Protein AF-M8C3H7-F1 (afdb_monomer)

Secondary structure (DSSP, 8-state):
-EEEEEE-S-S-SHHHHHHHHHHHHHH--SEEEEES--S-HHHHHHHHHHTT--EEEEEE-TTT--EEEEEE-TT-EEEEEEE-SSEEEEEEE-TTS-EEEEEEEE--SSHHHHHHHHHHHHHHHHTSPTT--EEEEEE-S--SSGGGEESSSPPPHHHHHHHHHHHHHTT-EE---EE-S--EE-S--STTT--EE--EEEEE-HHHHHHSTT-EEEE----SSSBPPEEEES-----------------TTGGGSTTHHHHHHHHHHHHHHSSS--HHHHHHHHHHHHGGGS-SPPEEEEEEEEE-TTS-HHHHHHHHHHHTT-S-HHHHHHHHHHHHHTT-GGGTTGGGT--SHHHHHHTS--SPEEEEEE-SSEEEEEEE---SGGGHHHHHHHHTT-SEEEEEEE-STTHHHHHHSTT-HHHHHHHHHHHTT--EEEEEEE-GGGSSSTT-HHHHHHHHHHHHHHHHHHT--GGGS-EEE--TTT-TTSSSPPTT-TT--S--HHHHHHTPPPP---TTSPPBEEEEEEEEETTTEEEEEEE--BS-B-TT-EEEEETTTEEEEEEEEEETTEEES-B-TT-EEEEEETT--GGG--TT-EEEETTSS----EEEEEEEEEE-S-SS-EETT---EEEETTEEEEEEEEEEEEEE-TTT--EEEES-SEE-TT-EEEEEEEESS------TTT-GGGSEEEEEETTEEEEEEEEEEEEEPP-TT--B-HHHHTT-

Organism: Aegilops tauschii (NCBI:txid37682)

Mean predicted aligned error: 18.19 Å

Nearest PDB structures (foldseek):
  8g5z-assembly1_EF  TM=9.529E-01  e=5.197E-73  Homo sapiens
  2b7c-assembly1_A  TM=8.129E-01  e=4.488E-62  Saccharomyces cerevisiae
  5lzx-assembly1_jj  TM=9.557E-01  e=3.970E-48  Homo sapiens
  6ra9-assembly1_A  TM=5.396E-01  e=1.328E-63  Oryctolagus cuniculus
  4c0s-assembly1_A  TM=5.373E-01  e=4.373E-63  Oryctolagus cuniculus

Radius of gyration: 32.18 Å; Cα contacts (8 Å, |Δi|>4): 1637; chains: 1; bounding box: 68×94×81 Å

Structure (mmCIF, N/CA/C/O backbone):
data_AF-M8C3H7-F1
#
_entry.id   AF-M8C3H7-F1
#
loop_
_atom_site.group_PDB
_atom_site.id
_atom_site.type_symbol
_atom_site.label_atom_id
_atom_site.label_alt_id
_atom_site.label_comp_id
_atom_site.label_asym_id
_atom_site.label_entity_id
_atom_site.label_seq_id
_atom_site.pdbx_PDB_ins_code
_atom_site.Cartn_x
_atom_site.Cartn_y
_atom_site.Cartn_z
_atom_site.occupancy
_atom_site.B_iso_or_equiv
_atom_site.auth_seq_id
_atom_site.auth_comp_id
_atom_site.auth_asym_id
_atom_site.auth_atom_id
_atom_site.pdbx_PDB_model_num
ATOM 1 N N . MET A 1 1 ? -30.212 25.234 -9.605 1.00 86.06 1 MET A N 1
ATOM 2 C CA . MET A 1 1 ? -29.545 26.503 -9.943 1.00 86.06 1 MET A CA 1
ATOM 3 C C . MET A 1 1 ? -28.205 26.212 -10.609 1.00 86.06 1 MET A C 1
ATOM 5 O O . MET A 1 1 ? -27.510 25.303 -10.160 1.00 86.06 1 MET A O 1
ATOM 9 N N . LYS A 1 2 ? -27.845 26.959 -11.656 1.00 91.81 2 LYS A N 1
ATOM 10 C CA . LYS A 1 2 ? -26.543 26.932 -12.332 1.00 91.81 2 LYS A CA 1
ATOM 11 C C . LYS A 1 2 ? -25.841 28.285 -12.235 1.00 91.81 2 LYS A C 1
ATOM 13 O O . LYS A 1 2 ? -26.418 29.312 -12.597 1.00 91.81 2 LYS A O 1
ATOM 18 N N . ILE A 1 3 ? -24.589 28.269 -11.794 1.00 95.56 3 ILE A N 1
ATOM 19 C CA . ILE A 1 3 ? -23.735 29.450 -11.650 1.00 95.56 3 ILE A CA 1
ATOM 20 C C . ILE A 1 3 ? -22.527 29.265 -12.557 1.00 95.56 3 ILE A C 1
ATOM 22 O O . ILE A 1 3 ? -21.865 28.237 -12.487 1.00 95.56 3 ILE A O 1
ATOM 26 N N . ILE A 1 4 ? -22.228 30.241 -13.404 1.00 95.88 4 ILE A N 1
ATOM 27 C CA . ILE A 1 4 ? -21.106 30.157 -14.342 1.00 95.88 4 ILE A CA 1
ATOM 28 C C . ILE A 1 4 ? -20.125 31.286 -14.069 1.00 95.88 4 ILE A C 1
ATOM 30 O O . ILE A 1 4 ? -20.542 32.429 -13.913 1.00 95.88 4 ILE A O 1
ATOM 34 N N . SER A 1 5 ? -18.831 30.979 -14.072 1.00 96.38 5 SER A N 1
ATOM 35 C CA . SER A 1 5 ? -17.755 31.964 -14.153 1.00 96.38 5 SER A CA 1
ATOM 36 C C . SER A 1 5 ? -16.957 31.760 -15.430 1.00 96.38 5 SER A C 1
ATOM 38 O O . SER A 1 5 ? -16.568 30.635 -15.741 1.00 96.38 5 SER A O 1
ATOM 40 N N . TRP A 1 6 ? -16.682 32.834 -16.169 1.00 95.38 6 TRP A N 1
ATOM 41 C CA . TRP A 1 6 ? -15.852 32.746 -17.365 1.00 95.38 6 TRP A CA 1
ATOM 42 C C . TRP A 1 6 ? -15.007 34.000 -17.595 1.00 95.38 6 TRP A C 1
ATOM 44 O O . TRP A 1 6 ? -15.534 35.105 -17.761 1.00 95.38 6 TRP A O 1
ATOM 54 N N . ASN A 1 7 ? -13.686 33.828 -17.677 1.00 93.50 7 ASN A N 1
ATOM 55 C CA . ASN A 1 7 ? -12.806 34.845 -18.241 1.00 93.50 7 ASN A CA 1
ATOM 56 C C . ASN A 1 7 ? -12.919 34.820 -19.771 1.00 93.50 7 ASN A C 1
ATOM 58 O O . ASN A 1 7 ? -12.460 33.903 -20.449 1.00 93.50 7 ASN A O 1
ATOM 62 N N . CYS A 1 8 ? -13.578 35.833 -20.327 1.00 89.50 8 CYS A N 1
ATOM 63 C CA . CYS A 1 8 ? -13.955 35.859 -21.739 1.00 89.50 8 CYS A CA 1
ATOM 64 C C . CYS A 1 8 ? -12.919 36.528 -22.657 1.00 89.50 8 CYS A C 1
ATOM 66 O O . CYS A 1 8 ? -13.161 36.607 -23.862 1.00 89.50 8 CYS A O 1
ATOM 68 N N . ARG A 1 9 ? -11.797 37.034 -22.113 1.00 87.06 9 ARG A N 1
ATOM 69 C CA . ARG A 1 9 ? -10.745 37.758 -22.861 1.00 87.06 9 ARG A CA 1
ATOM 70 C C . ARG A 1 9 ? -11.245 38.897 -23.761 1.00 87.06 9 ARG A C 1
ATOM 72 O O . ARG A 1 9 ? -10.614 39.262 -24.753 1.00 87.06 9 ARG A O 1
ATOM 79 N N . GLY A 1 10 ? -12.335 39.541 -23.367 1.00 85.81 10 GLY A N 1
ATOM 80 C CA . GLY A 1 10 ? -12.919 40.679 -24.063 1.00 85.81 10 GLY A CA 1
ATOM 81 C C . GLY A 1 10 ? -14.037 40.288 -25.021 1.00 85.81 10 GLY A C 1
ATOM 82 O O . GLY A 1 10 ? -13.878 39.473 -25.920 1.00 85.81 10 GLY A O 1
ATOM 83 N N . LEU A 1 11 ? -15.170 40.975 -24.895 1.00 84.56 11 LEU A N 1
ATOM 84 C CA . LEU A 1 11 ? -16.374 40.761 -25.708 1.00 84.56 11 LEU A CA 1
ATOM 85 C C . LEU A 1 11 ? -16.496 41.765 -26.865 1.00 84.56 11 LEU A C 1
ATOM 87 O O . LEU A 1 11 ? -17.586 42.039 -27.362 1.00 84.56 11 LEU A O 1
ATOM 91 N N . GLY A 1 12 ? -15.376 42.354 -27.287 1.00 78.94 12 GLY A N 1
ATOM 92 C CA . GLY A 1 12 ? -15.343 43.364 -28.348 1.00 78.94 12 GLY A CA 1
ATOM 93 C C . GLY A 1 12 ? -15.450 42.804 -29.769 1.00 78.94 12 GLY A C 1
ATOM 94 O O . GLY A 1 12 ? -15.630 43.583 -30.701 1.00 78.94 12 GLY A O 1
ATOM 95 N N . ASN A 1 13 ? -15.336 41.484 -29.947 1.00 82.44 13 ASN A N 1
ATOM 96 C CA . ASN A 1 13 ? -15.306 40.831 -31.255 1.00 82.44 13 ASN A CA 1
ATOM 97 C C . ASN A 1 13 ? -16.468 39.828 -31.437 1.00 82.44 13 ASN A C 1
ATOM 99 O O . ASN A 1 13 ? -17.017 39.290 -30.475 1.00 82.44 13 ASN A O 1
ATOM 103 N N . GLY A 1 14 ? -16.852 39.582 -32.695 1.00 84.25 14 GLY A N 1
ATOM 104 C CA . GLY A 1 14 ? -17.971 38.696 -33.044 1.00 84.25 14 GLY A CA 1
ATOM 105 C C . GLY A 1 14 ? -17.830 37.244 -32.548 1.00 84.25 14 GLY A C 1
ATOM 106 O O . GLY A 1 14 ? -18.805 36.709 -32.019 1.00 84.25 14 GLY A O 1
ATOM 107 N N . PRO A 1 15 ? -16.661 36.587 -32.681 1.00 86.94 15 PRO A N 1
ATOM 108 C CA . PRO A 1 15 ? -16.438 35.234 -32.158 1.00 86.94 15 PRO A CA 1
ATOM 109 C C . PRO A 1 15 ? -16.627 35.085 -30.639 1.00 86.94 15 PRO A C 1
ATOM 111 O O . PRO A 1 15 ? -17.274 34.129 -30.201 1.00 86.94 15 PRO A O 1
ATOM 114 N N . ALA A 1 16 ? -16.118 36.031 -29.844 1.00 85.62 16 ALA A N 1
ATOM 115 C CA . ALA A 1 16 ? -16.278 36.053 -28.391 1.00 85.62 16 ALA A CA 1
ATOM 116 C C . ALA A 1 16 ? -17.756 36.182 -28.006 1.00 85.62 16 ALA A C 1
ATOM 118 O O . ALA A 1 16 ? -18.258 35.426 -27.175 1.00 85.62 16 ALA A O 1
ATOM 119 N N . VAL A 1 17 ? -18.479 37.083 -28.681 1.00 88.12 17 VAL A N 1
ATOM 120 C CA . VAL A 1 17 ? -19.922 37.266 -28.485 1.00 88.12 17 VAL A CA 1
ATOM 121 C C . VAL A 1 17 ? -20.703 36.004 -28.853 1.00 88.12 17 VAL A C 1
ATOM 123 O O . VAL A 1 17 ? -21.552 35.576 -28.078 1.00 88.12 17 VAL A O 1
ATOM 126 N N . ARG A 1 18 ? -20.410 35.366 -29.994 1.00 87.69 18 ARG A N 1
ATOM 127 C CA . ARG A 1 18 ? -21.065 34.102 -30.379 1.00 87.69 18 ARG A CA 1
ATOM 128 C C . ARG A 1 18 ? -20.828 33.004 -29.347 1.00 87.69 18 ARG A C 1
ATOM 130 O O . ARG A 1 18 ? -21.781 32.336 -28.967 1.00 87.69 18 ARG A O 1
ATOM 137 N N . SER A 1 19 ? -19.595 32.881 -28.856 1.00 89.44 19 SER A N 1
ATOM 138 C CA . SER A 1 19 ? -19.237 31.907 -27.819 1.00 89.44 19 SER A CA 1
ATOM 139 C C . SER A 1 19 ? -19.998 32.149 -26.515 1.00 89.44 19 SER A C 1
ATOM 141 O O . SER A 1 19 ? -20.454 31.197 -25.890 1.00 89.44 19 SER A O 1
ATOM 143 N N . LEU A 1 20 ? -20.166 33.416 -26.120 1.00 90.06 20 LEU A N 1
ATOM 144 C CA . LEU A 1 20 ? -20.941 33.796 -24.940 1.00 90.06 20 LEU A CA 1
ATOM 145 C C . LEU A 1 20 ? -22.429 33.458 -25.102 1.00 90.06 20 LEU A C 1
ATOM 147 O O . LEU A 1 20 ? -23.038 32.899 -24.194 1.00 90.06 20 LEU A O 1
ATOM 151 N N . LEU A 1 21 ? -23.018 33.788 -26.253 1.00 89.75 21 LEU A N 1
ATOM 152 C CA . LEU A 1 21 ? -24.426 33.496 -26.533 1.00 89.75 21 LEU A CA 1
ATOM 153 C C . LEU A 1 21 ? -24.685 31.990 -26.622 1.00 89.75 21 LEU A C 1
ATOM 155 O O . LEU A 1 21 ? -25.712 31.518 -26.145 1.00 89.75 21 LEU A O 1
ATOM 159 N N . GLU A 1 22 ? -23.760 31.230 -27.201 1.00 87.88 22 GLU A N 1
ATOM 160 C CA . GLU A 1 22 ? -23.826 29.772 -27.225 1.00 87.88 22 GLU A CA 1
ATOM 161 C C . GLU A 1 22 ? -23.707 29.183 -25.817 1.00 87.88 22 GLU A C 1
ATOM 163 O O . GLU A 1 22 ? -24.521 28.340 -25.455 1.00 87.88 22 GLU A O 1
ATOM 168 N N . LEU A 1 23 ? -22.775 29.673 -24.991 1.00 87.94 23 LEU A N 1
ATOM 169 C CA . LEU A 1 23 ? -22.668 29.275 -23.584 1.00 87.94 23 LEU A CA 1
ATOM 170 C C . LEU A 1 23 ? -23.980 29.539 -22.833 1.00 87.94 23 LEU A C 1
ATOM 172 O O . LEU A 1 23 ? -24.473 28.657 -22.138 1.00 87.94 23 LEU A O 1
ATOM 176 N N . GLY A 1 24 ? -24.579 30.718 -23.020 1.00 86.31 24 GLY A N 1
ATOM 177 C CA . GLY A 1 24 ? -25.874 31.055 -22.429 1.00 86.31 24 GLY A CA 1
ATOM 178 C C . GLY A 1 24 ? -27.012 30.144 -22.897 1.00 86.31 24 GLY A C 1
ATOM 179 O O . GLY A 1 24 ? -27.863 29.778 -22.094 1.00 86.31 24 GLY A O 1
ATOM 180 N N . ARG A 1 25 ? -27.014 29.731 -24.171 1.00 86.12 25 ARG A N 1
ATOM 181 C CA . ARG A 1 25 ? -28.028 28.822 -24.736 1.00 86.12 25 ARG A CA 1
ATOM 182 C C . ARG A 1 25 ? -27.863 27.375 -24.282 1.00 86.12 25 ARG A C 1
ATOM 184 O O . ARG A 1 25 ? -28.864 26.717 -24.029 1.00 86.12 25 ARG A O 1
ATOM 191 N N . VAL A 1 26 ? -26.627 26.879 -24.226 1.00 84.94 26 VAL A N 1
ATOM 192 C CA . VAL A 1 26 ? -26.322 25.487 -23.863 1.00 84.94 26 VAL A CA 1
ATOM 193 C C . VAL A 1 26 ? -26.478 25.288 -22.364 1.00 84.94 26 VAL A C 1
ATOM 195 O O . VAL A 1 26 ? -27.153 24.357 -21.928 1.00 84.94 26 VAL A O 1
ATOM 198 N N . GLU A 1 27 ? -25.878 26.172 -21.568 1.00 86.00 27 GLU A N 1
ATOM 199 C CA . GLU A 1 27 ? -25.872 25.986 -20.124 1.00 86.00 27 GLU A CA 1
ATOM 200 C C . GLU A 1 27 ? -27.096 26.562 -19.434 1.00 86.00 27 GLU A C 1
ATOM 202 O O . GLU A 1 27 ? -27.484 26.019 -18.404 1.00 86.00 27 GLU A O 1
ATOM 207 N N . VAL A 1 28 ? -27.733 27.593 -19.995 1.00 88.81 28 VAL A N 1
ATOM 208 C CA . VAL A 1 28 ? -28.895 28.271 -19.398 1.00 88.81 28 VAL A CA 1
ATOM 209 C C . VAL A 1 28 ? -28.602 28.681 -17.940 1.00 88.81 28 VAL A C 1
ATOM 211 O O . VAL A 1 28 ? -29.191 28.131 -17.006 1.00 88.81 28 VAL A O 1
ATOM 214 N N . PRO A 1 29 ? -27.629 29.588 -17.708 1.00 91.62 29 PRO A N 1
ATOM 215 C CA . PRO A 1 29 ? -27.233 29.978 -16.357 1.00 91.62 29 PRO A CA 1
ATOM 216 C C . PRO A 1 29 ? -28.355 30.704 -15.612 1.00 91.62 29 PRO A C 1
ATOM 218 O O . PRO A 1 29 ? -29.057 31.531 -16.187 1.00 91.62 29 PRO A O 1
ATOM 221 N N . ASP A 1 30 ? -28.455 30.475 -14.302 1.00 92.50 30 ASP A N 1
ATOM 222 C CA . ASP A 1 30 ? -29.246 31.331 -13.411 1.00 92.50 30 ASP A CA 1
ATOM 223 C C . ASP A 1 30 ? -28.423 32.547 -12.955 1.00 92.50 30 ASP A C 1
ATOM 225 O O . ASP A 1 30 ? -28.972 33.636 -12.767 1.00 92.50 30 ASP A O 1
ATOM 229 N N . VAL A 1 31 ? -27.105 32.362 -12.803 1.00 95.00 31 VAL A N 1
ATOM 230 C CA . VAL A 1 31 ? -26.125 33.403 -12.472 1.00 95.00 31 VAL A CA 1
ATOM 231 C C . VAL A 1 31 ? -24.892 33.249 -13.364 1.00 95.00 31 VAL A C 1
ATOM 233 O O . VAL A 1 31 ? -24.376 32.147 -13.536 1.00 95.00 31 VAL A O 1
ATOM 236 N N . LEU A 1 32 ? -24.404 34.352 -13.928 1.00 96.06 32 LEU A N 1
ATOM 237 C CA . LEU A 1 32 ? -23.246 34.381 -14.821 1.00 96.06 32 LEU A CA 1
ATOM 238 C C . LEU A 1 32 ? -22.286 35.502 -14.416 1.00 96.06 32 LEU A C 1
ATOM 240 O O . LEU A 1 32 ? -22.626 36.680 -14.504 1.00 96.06 32 LEU A O 1
ATOM 244 N N . PHE A 1 33 ? -21.075 35.131 -14.023 1.00 96.56 33 PHE A N 1
ATOM 245 C CA . PHE A 1 33 ? -19.967 36.024 -13.726 1.00 96.56 33 PHE A CA 1
ATOM 246 C C . PHE A 1 33 ? -18.961 36.027 -14.884 1.00 96.56 33 PHE A C 1
ATOM 248 O O . PHE A 1 33 ? -18.504 34.977 -15.333 1.00 96.56 33 PHE A O 1
ATOM 255 N N . LEU A 1 34 ? -18.623 37.211 -15.390 1.00 94.56 34 LEU A N 1
ATOM 256 C CA . LEU A 1 34 ? -17.697 37.401 -16.503 1.00 94.56 34 LEU A CA 1
ATOM 257 C C . LEU A 1 34 ? -16.500 38.246 -16.078 1.00 94.56 34 LEU A C 1
ATOM 259 O O . LEU A 1 34 ? -16.674 39.347 -15.551 1.00 94.56 34 LEU A O 1
ATOM 263 N N . CYS A 1 35 ? -15.302 37.766 -16.409 1.00 92.25 35 CYS A N 1
ATOM 264 C CA . CYS A 1 35 ? -14.037 38.478 -16.226 1.00 92.25 35 CYS A CA 1
ATOM 265 C C . CYS A 1 35 ? -13.486 38.985 -17.567 1.00 92.25 35 CYS A C 1
ATOM 267 O O . CYS A 1 35 ? -13.781 38.429 -18.626 1.00 92.25 35 CYS A O 1
ATOM 269 N N . GLU A 1 36 ? -12.675 40.045 -17.517 1.00 89.00 36 GLU A N 1
ATOM 270 C CA . GLU A 1 36 ? -12.078 40.719 -18.682 1.00 89.00 36 GLU A CA 1
ATOM 271 C C . GLU A 1 36 ? -13.080 41.098 -19.782 1.00 89.00 36 GLU A C 1
ATOM 273 O O . GLU A 1 36 ? -12.800 40.947 -20.966 1.00 89.00 36 GLU A O 1
ATOM 278 N N . THR A 1 37 ? -14.246 41.641 -19.433 1.00 87.69 37 THR A N 1
ATOM 279 C CA . THR A 1 37 ? -15.309 41.917 -20.420 1.00 87.69 37 THR A CA 1
ATOM 280 C C . THR A 1 37 ? -14.913 42.906 -21.523 1.00 87.69 37 THR A C 1
ATOM 282 O O . THR A 1 37 ? -15.397 42.800 -22.651 1.00 87.69 37 THR A O 1
ATOM 285 N N . ARG A 1 38 ? -14.037 43.876 -21.225 1.00 85.94 38 ARG A N 1
ATOM 286 C CA . ARG A 1 38 ? -13.573 44.949 -22.135 1.00 85.94 38 ARG A CA 1
ATOM 287 C C . ARG A 1 38 ? -14.669 45.783 -22.796 1.00 85.94 38 ARG A C 1
ATOM 289 O O . ARG A 1 38 ? -14.439 46.459 -23.798 1.00 85.94 38 ARG A O 1
ATOM 296 N N . LEU A 1 39 ? -15.858 45.802 -22.202 1.00 84.75 39 LEU A N 1
ATOM 297 C CA . LEU A 1 39 ? -17.015 46.547 -22.683 1.00 84.75 39 LEU A CA 1
ATOM 298 C C . LEU A 1 39 ? -17.542 47.496 -21.610 1.00 84.75 39 LEU A C 1
ATOM 300 O O . LEU A 1 39 ? -17.368 47.271 -20.419 1.00 84.75 39 LEU A O 1
ATOM 304 N N . THR A 1 40 ? -18.185 48.580 -22.046 1.00 83.12 40 THR A N 1
ATOM 305 C CA . THR A 1 40 ? -18.917 49.473 -21.140 1.00 83.12 40 THR A CA 1
ATOM 306 C C . THR A 1 40 ? -20.196 48.804 -20.653 1.00 83.12 40 THR A C 1
ATOM 308 O O . THR A 1 40 ? -20.777 47.977 -21.360 1.00 83.12 40 THR A O 1
ATOM 311 N N . GLU A 1 41 ? -20.682 49.220 -19.487 1.00 83.06 41 GLU A N 1
ATOM 312 C CA . GLU A 1 41 ? -21.931 48.722 -18.905 1.00 83.06 41 GLU A CA 1
ATOM 313 C C . GLU A 1 41 ? -23.111 48.818 -19.889 1.00 83.06 41 GLU A C 1
ATOM 315 O O . GLU A 1 41 ? -23.832 47.846 -20.099 1.00 83.06 41 GLU A O 1
ATOM 320 N N . LYS A 1 42 ? -23.232 49.940 -20.616 1.00 83.62 42 LYS A N 1
ATOM 321 C CA . LYS A 1 42 ? -24.260 50.134 -21.657 1.00 83.62 42 LYS A CA 1
ATOM 322 C C . LYS A 1 42 ? -24.193 49.090 -22.780 1.00 83.62 42 LYS A C 1
ATOM 324 O O . LYS A 1 42 ? -25.228 48.694 -23.312 1.00 83.62 42 LYS A O 1
ATOM 329 N N . LYS A 1 43 ? -22.989 48.659 -23.180 1.00 84.62 43 LYS A N 1
ATOM 330 C CA . LYS A 1 43 ? -22.814 47.616 -24.206 1.00 84.62 43 LYS A CA 1
ATOM 331 C C . LYS A 1 43 ? -23.086 46.227 -23.627 1.00 84.62 43 LYS A C 1
ATOM 333 O O . LYS A 1 43 ? -23.750 45.438 -24.290 1.00 84.62 43 LYS A O 1
ATOM 338 N N . LEU A 1 44 ? -22.644 45.962 -22.395 1.00 85.81 44 LEU A N 1
ATOM 339 C CA . LEU A 1 44 ? -22.907 44.703 -21.690 1.00 85.81 44 LEU A CA 1
ATOM 340 C C . LEU A 1 44 ? -24.398 44.471 -21.438 1.00 85.81 44 LEU A C 1
ATOM 342 O O . LEU A 1 44 ? -24.891 43.362 -21.629 1.00 85.81 44 LEU A O 1
ATOM 346 N N . GLY A 1 45 ? -25.137 45.536 -21.119 1.00 83.81 45 GLY A N 1
ATOM 347 C CA . GLY A 1 45 ? -26.579 45.484 -20.904 1.00 83.81 45 GLY A CA 1
ATOM 348 C C . GLY A 1 45 ? -27.369 44.939 -22.098 1.00 83.81 45 GLY A C 1
ATOM 349 O O . GLY A 1 45 ? -28.435 44.365 -21.900 1.00 83.81 45 GLY A O 1
ATOM 350 N N . ARG A 1 46 ? -26.837 45.026 -23.328 1.00 85.06 46 ARG A N 1
ATOM 351 C CA . ARG A 1 46 ? -27.478 44.447 -24.524 1.00 85.06 46 ARG A CA 1
ATOM 352 C C . ARG A 1 46 ? -27.494 42.916 -24.506 1.00 85.06 46 ARG A C 1
ATOM 354 O O . ARG A 1 46 ? -28.381 42.316 -25.106 1.00 85.06 46 ARG A O 1
ATOM 361 N N . PHE A 1 47 ? -26.548 42.285 -23.807 1.00 84.25 47 PHE A N 1
ATOM 362 C CA . PHE A 1 47 ? -26.481 40.827 -23.705 1.00 84.25 47 PHE A CA 1
ATOM 363 C C . PHE A 1 47 ? -27.461 40.249 -22.685 1.00 84.25 47 PHE A C 1
ATOM 365 O O . PHE A 1 47 ? -27.780 39.073 -22.810 1.00 84.25 47 PHE A O 1
ATOM 372 N N . ARG A 1 48 ? -27.994 41.056 -21.747 1.00 81.75 48 ARG A N 1
ATOM 373 C CA . ARG A 1 48 ? -28.977 40.622 -20.727 1.00 81.75 48 ARG A CA 1
ATOM 374 C C . ARG A 1 48 ? -30.101 39.799 -21.362 1.00 81.75 48 ARG A C 1
ATOM 376 O O . ARG A 1 48 ? -30.219 38.600 -21.121 1.00 81.75 48 ARG A O 1
ATOM 383 N N . TRP A 1 49 ? -30.829 40.415 -22.293 1.00 79.19 49 TRP A N 1
ATOM 384 C CA . TRP A 1 49 ? -31.951 39.779 -22.986 1.00 79.19 49 TRP A CA 1
ATOM 385 C C . TRP A 1 49 ? -31.537 38.584 -23.844 1.00 79.19 49 TRP A C 1
ATOM 387 O O . TRP A 1 49 ? -32.242 37.582 -23.882 1.00 79.19 49 TRP A O 1
ATOM 397 N N . SER A 1 50 ? -30.376 38.664 -24.499 1.00 82.44 50 SER A N 1
ATOM 398 C CA . SER A 1 50 ? -29.896 37.593 -25.383 1.00 82.44 50 SER A CA 1
ATOM 399 C C . SER A 1 50 ? -29.421 36.349 -24.622 1.00 82.44 50 SER A C 1
ATOM 401 O O . SER A 1 50 ? -29.391 35.264 -25.197 1.00 82.44 50 SER A O 1
ATOM 403 N N . LEU A 1 51 ? -29.053 36.504 -23.347 1.00 83.81 51 LEU A N 1
ATOM 404 C CA . LEU A 1 51 ? -28.636 35.427 -22.446 1.00 83.81 51 LEU A CA 1
ATOM 405 C C . LEU A 1 51 ? -29.781 34.917 -21.558 1.00 83.81 51 LEU A C 1
ATOM 407 O O . LEU A 1 51 ? -29.554 34.035 -20.739 1.00 83.81 51 LEU A O 1
ATOM 411 N N . GLY A 1 52 ? -30.993 35.473 -21.685 1.00 80.12 52 GLY A N 1
ATOM 412 C CA . GLY A 1 52 ? -32.120 35.136 -20.808 1.00 80.12 52 GLY A CA 1
ATOM 413 C C . GLY A 1 52 ? -31.956 35.631 -19.364 1.00 80.12 52 GLY A C 1
ATOM 414 O O . GLY A 1 52 ? -32.687 35.196 -18.475 1.00 80.12 52 GLY A O 1
ATOM 415 N N . LEU A 1 53 ? -31.017 36.549 -19.115 1.00 89.25 53 LEU A N 1
ATOM 416 C CA . LEU A 1 53 ? -30.714 37.095 -17.794 1.00 89.25 53 LEU A CA 1
ATOM 417 C C . LEU A 1 53 ? -31.328 38.486 -17.666 1.00 89.25 53 LEU A C 1
ATOM 419 O O . LEU A 1 53 ? -31.139 39.354 -18.517 1.00 89.25 53 LEU A O 1
ATOM 423 N N . ALA A 1 54 ? -32.086 38.715 -16.600 1.00 85.94 54 ALA A N 1
ATOM 424 C CA . ALA A 1 54 ? -32.846 39.947 -16.470 1.00 85.94 54 ALA A CA 1
ATOM 425 C C . ALA A 1 54 ? -32.032 41.065 -15.844 1.00 85.94 54 ALA A C 1
ATOM 427 O O . ALA A 1 54 ? -32.244 42.208 -16.224 1.00 85.94 54 ALA A O 1
ATOM 428 N N . ASN A 1 55 ? -31.103 40.764 -14.938 1.00 91.12 55 ASN A N 1
ATOM 429 C CA . ASN A 1 55 ? -30.410 41.740 -14.100 1.00 91.12 55 ASN A CA 1
ATOM 430 C C . ASN A 1 55 ? -28.890 41.683 -14.289 1.00 91.12 55 ASN A C 1
ATOM 432 O O . ASN A 1 55 ? -28.360 40.680 -14.768 1.00 91.12 55 ASN A O 1
ATOM 436 N N . MET A 1 56 ? -28.201 42.780 -13.963 1.00 92.50 56 MET A N 1
ATOM 437 C CA . MET A 1 56 ? -26.752 42.901 -14.129 1.00 92.50 56 MET A CA 1
ATOM 438 C C . MET A 1 56 ? -26.161 43.948 -13.179 1.00 92.50 56 MET A C 1
ATOM 440 O O . MET A 1 56 ? -26.769 44.996 -12.974 1.00 92.50 56 MET A O 1
ATOM 444 N N . VAL A 1 57 ? -24.943 43.695 -12.700 1.00 92.44 57 VAL A N 1
ATOM 445 C CA . VAL A 1 57 ? -24.010 44.694 -12.164 1.00 92.44 57 VAL A CA 1
ATOM 446 C C . VAL A 1 57 ? -22.682 44.553 -12.902 1.00 92.44 57 VAL A C 1
ATOM 448 O O . VAL A 1 57 ? -22.242 43.439 -13.190 1.00 92.44 57 VAL A O 1
ATOM 451 N N . ALA A 1 58 ? -22.041 45.667 -13.243 1.00 90.75 58 ALA A N 1
ATOM 452 C CA . ALA A 1 58 ? -20.745 45.648 -13.905 1.00 90.75 58 ALA A CA 1
ATOM 453 C C . ALA A 1 58 ? -19.818 46.712 -13.325 1.00 90.75 58 ALA A C 1
ATOM 455 O O . ALA A 1 58 ? -20.248 47.784 -12.911 1.00 90.75 58 ALA A O 1
ATOM 456 N N . TRP A 1 59 ? -18.526 46.412 -13.342 1.00 89.00 59 TRP A N 1
ATOM 457 C CA . TRP A 1 59 ? -17.470 47.365 -13.054 1.00 89.00 59 TRP A CA 1
ATOM 458 C C . TRP A 1 59 ? -16.477 47.372 -14.208 1.00 89.00 59 TRP A C 1
ATOM 460 O O . TRP A 1 59 ? -16.116 46.316 -14.736 1.00 89.00 59 TRP A O 1
ATOM 470 N N . LYS A 1 60 ? -16.016 48.560 -14.596 1.00 82.75 60 LYS A N 1
ATOM 471 C CA . LYS A 1 60 ? -15.015 48.729 -15.646 1.00 82.75 60 LYS A CA 1
ATOM 472 C C . LYS A 1 60 ? -13.964 49.745 -15.216 1.00 82.75 60 LYS A C 1
ATOM 474 O O . LYS A 1 60 ? -14.304 50.828 -14.758 1.00 82.75 60 LYS A O 1
ATOM 479 N N . ASP A 1 61 ? -12.704 49.405 -15.453 1.00 78.06 61 ASP A N 1
ATOM 480 C CA . ASP A 1 61 ? -11.581 50.331 -15.381 1.00 78.06 61 ASP A CA 1
ATOM 481 C C . ASP A 1 61 ? -11.518 51.162 -16.671 1.00 78.06 61 ASP A C 1
ATOM 483 O O . ASP A 1 61 ? -11.360 50.612 -17.769 1.00 78.06 61 ASP A O 1
ATOM 487 N N . GLU A 1 62 ? -11.636 52.484 -16.558 1.00 72.56 62 GLU A N 1
ATOM 488 C CA . GLU A 1 62 ? -11.538 53.388 -17.709 1.00 72.56 62 GLU A CA 1
ATOM 489 C C . GLU A 1 62 ? -10.126 53.415 -18.314 1.00 72.56 62 GLU A C 1
ATOM 491 O O . GLU A 1 62 ? -9.992 53.614 -19.520 1.00 72.56 62 GLU A O 1
ATOM 496 N N . SER A 1 63 ? -9.089 53.128 -17.517 1.00 64.38 63 SER A N 1
ATOM 497 C CA . SER A 1 63 ? -7.683 53.206 -17.935 1.00 64.38 63 SER A CA 1
ATOM 498 C C . SER A 1 63 ? -7.165 51.928 -18.606 1.00 64.38 63 SER A C 1
ATOM 500 O O . SER A 1 63 ? -6.485 51.989 -19.627 1.00 64.38 63 SER A O 1
ATOM 502 N N . SER A 1 64 ? -7.496 50.752 -18.061 1.00 66.25 64 SER A N 1
ATOM 503 C CA . SER A 1 64 ? -6.996 49.457 -18.556 1.00 66.25 64 SER A CA 1
ATOM 504 C C . SER A 1 64 ? -7.986 48.719 -19.458 1.00 66.25 64 SER A C 1
ATOM 506 O O . SER A 1 64 ? -7.655 47.687 -20.047 1.00 66.25 64 SER A O 1
ATOM 508 N N . GLY A 1 65 ? -9.230 49.203 -19.531 1.00 65.81 65 GLY A N 1
ATOM 509 C CA . GLY A 1 65 ? -10.322 48.547 -20.238 1.00 65.81 65 GLY A CA 1
ATOM 510 C C . GLY A 1 65 ? -10.759 47.216 -19.618 1.00 65.81 65 GLY A C 1
ATOM 511 O O . GLY A 1 65 ? -11.695 46.616 -20.132 1.00 65.81 65 GLY A O 1
ATOM 512 N N . ARG A 1 66 ? -10.135 46.732 -18.537 1.00 76.62 66 ARG A N 1
ATOM 513 C CA . ARG A 1 66 ? -10.545 45.503 -17.840 1.00 76.62 66 ARG A CA 1
ATOM 514 C C . ARG A 1 66 ? -11.855 45.740 -17.091 1.00 76.62 66 ARG A C 1
ATOM 516 O O . ARG A 1 66 ? -12.116 46.838 -16.608 1.00 76.62 66 ARG A O 1
ATOM 523 N N . GLY A 1 67 ? -12.686 44.710 -16.993 1.00 84.62 67 GLY A N 1
ATOM 524 C CA . GLY A 1 67 ? -13.964 44.814 -16.302 1.00 84.62 67 GLY A CA 1
ATOM 525 C C . GLY A 1 67 ? -14.511 43.458 -15.897 1.00 84.62 67 GLY A C 1
ATOM 526 O O . GLY A 1 67 ? -14.223 42.452 -16.550 1.00 84.62 67 GLY A O 1
ATOM 527 N N . VAL A 1 68 ? -15.299 43.465 -14.829 1.00 92.38 68 VAL A N 1
ATOM 528 C CA . VAL A 1 68 ? -16.032 42.310 -14.311 1.00 92.38 68 VAL A CA 1
ATOM 529 C C . VAL A 1 68 ? -17.524 42.602 -14.372 1.00 92.38 68 VAL A C 1
ATOM 531 O O . VAL A 1 68 ? -17.944 43.752 -14.225 1.00 92.38 68 VAL A O 1
ATOM 534 N N . ALA A 1 69 ? -18.337 41.585 -14.618 1.00 93.81 69 ALA A N 1
ATOM 535 C CA . ALA A 1 69 ? -19.785 41.733 -14.634 1.00 93.81 69 ALA A CA 1
ATOM 536 C C . ALA A 1 69 ? -20.462 40.490 -14.070 1.00 93.81 69 ALA A C 1
ATOM 538 O O . ALA A 1 69 ? -20.047 39.374 -14.358 1.00 93.81 69 ALA A O 1
ATOM 539 N N . LEU A 1 70 ? -21.523 40.691 -13.299 1.00 95.69 70 LEU A N 1
ATOM 540 C CA . LEU A 1 70 ? -22.386 39.634 -12.796 1.00 95.69 70 LEU A CA 1
ATOM 541 C C . LEU A 1 70 ? -23.786 39.843 -13.365 1.00 95.69 70 LEU A C 1
ATOM 543 O O . LEU A 1 70 ? -24.344 40.933 -13.262 1.00 95.69 70 LEU A O 1
ATOM 547 N N . PHE A 1 71 ? -24.348 38.796 -13.948 1.00 95.00 71 PHE A N 1
ATOM 548 C CA . PHE A 1 71 ? -25.694 38.748 -14.500 1.00 95.00 71 PHE A CA 1
ATOM 549 C C . PHE A 1 71 ? -26.505 37.687 -13.762 1.00 95.00 71 PHE A C 1
ATOM 551 O O . PHE A 1 71 ? -25.956 36.661 -13.363 1.00 95.00 71 PHE A O 1
ATOM 558 N N . TRP A 1 72 ? -27.810 37.897 -13.614 1.00 94.81 72 TRP A N 1
ATOM 559 C CA . TRP A 1 72 ? -28.694 36.897 -13.016 1.00 94.81 72 TRP A CA 1
ATOM 560 C C . TRP A 1 72 ? -30.103 36.934 -13.599 1.00 94.81 72 TRP A C 1
ATOM 562 O O . TRP A 1 72 ? -30.561 37.942 -14.155 1.00 94.81 72 TRP A O 1
ATOM 572 N N . ARG A 1 73 ? -30.788 35.793 -13.508 1.00 91.69 73 ARG A N 1
ATOM 573 C CA . ARG A 1 73 ? -32.142 35.612 -14.033 1.00 91.69 73 ARG A CA 1
ATOM 574 C C . ARG A 1 73 ? -33.179 36.455 -13.286 1.00 91.69 73 ARG A C 1
ATOM 576 O O . ARG A 1 73 ? -32.970 36.900 -12.156 1.00 91.69 73 ARG A O 1
ATOM 583 N N . ARG A 1 74 ? -34.347 36.629 -13.908 1.00 84.31 74 ARG A N 1
ATOM 584 C CA . ARG A 1 74 ? -35.517 37.224 -13.245 1.00 84.31 74 ARG A CA 1
ATOM 585 C C . ARG A 1 74 ? -36.017 36.292 -12.138 1.00 84.31 74 ARG A C 1
ATOM 587 O O . ARG A 1 74 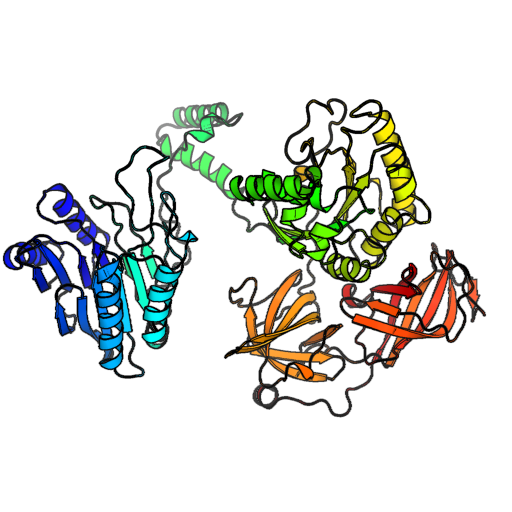? -36.043 35.083 -12.335 1.00 84.31 74 ARG A O 1
ATOM 594 N N . GLY A 1 75 ? -36.435 36.857 -11.007 1.00 82.12 75 GLY A N 1
ATOM 595 C CA . GLY A 1 75 ? -36.972 36.091 -9.876 1.00 82.12 75 GLY A CA 1
ATOM 596 C C . GLY A 1 75 ? -35.918 35.549 -8.907 1.00 82.12 75 GLY A C 1
ATOM 597 O O . GLY A 1 75 ? -36.293 34.962 -7.904 1.00 82.12 75 GLY A O 1
ATOM 598 N N . LEU A 1 76 ? -34.621 35.761 -9.170 1.00 88.75 76 LEU A N 1
ATOM 599 C CA . LEU A 1 76 ? -33.590 35.576 -8.149 1.00 88.75 76 LEU A CA 1
ATOM 600 C C . LEU A 1 76 ? -33.489 36.837 -7.288 1.00 88.75 76 LEU A C 1
ATOM 602 O O . LEU A 1 76 ? -33.251 37.918 -7.836 1.00 88.75 76 LEU A O 1
ATOM 606 N N . ASP A 1 77 ? -33.640 36.692 -5.975 1.00 90.69 77 ASP A N 1
ATOM 607 C CA . ASP A 1 77 ? -33.405 37.782 -5.033 1.00 90.69 77 ASP A CA 1
ATOM 608 C C . ASP A 1 77 ? -31.904 37.875 -4.732 1.00 90.69 77 ASP A C 1
ATOM 610 O O . ASP A 1 77 ? -31.295 36.955 -4.179 1.00 90.69 77 ASP A O 1
ATOM 614 N N . VAL A 1 78 ? -31.301 38.968 -5.199 1.00 93.38 78 VAL A N 1
ATOM 615 C CA . VAL A 1 78 ? -29.862 39.223 -5.137 1.00 93.38 78 VAL A CA 1
ATOM 616 C C . VAL A 1 78 ? -29.639 40.616 -4.575 1.00 93.38 78 VAL A C 1
ATOM 618 O O . VAL A 1 78 ? -30.006 41.612 -5.199 1.00 93.38 78 VAL A O 1
ATOM 621 N N . SER A 1 79 ? -28.982 40.680 -3.423 1.00 93.69 79 SER A N 1
ATOM 622 C CA . SER A 1 79 ? -28.605 41.917 -2.747 1.00 93.69 79 SER A CA 1
ATOM 623 C C . SER A 1 79 ? -27.113 42.187 -2.928 1.00 93.69 79 SER A C 1
ATOM 625 O O . SER A 1 79 ? -26.264 41.410 -2.494 1.00 93.69 79 SER A O 1
ATOM 627 N N . LEU A 1 80 ? -26.774 43.297 -3.583 1.00 92.94 80 LEU A N 1
ATOM 628 C CA . LEU A 1 80 ? -25.386 43.691 -3.829 1.00 92.94 80 LEU A CA 1
ATOM 629 C C . LEU A 1 80 ? -24.720 44.186 -2.539 1.00 92.94 80 LEU A C 1
ATOM 631 O O . LEU A 1 80 ? -25.230 45.101 -1.898 1.00 92.94 80 LEU A O 1
ATOM 635 N N . ARG A 1 81 ? -23.560 43.618 -2.183 1.00 91.38 81 ARG A N 1
ATOM 636 C CA . ARG A 1 81 ? -22.787 44.027 -0.998 1.00 91.38 81 ARG A CA 1
ATOM 637 C C . ARG A 1 81 ? -21.640 44.954 -1.363 1.00 91.38 81 ARG A C 1
ATOM 639 O O . ARG A 1 81 ? -21.506 46.042 -0.815 1.00 91.38 81 ARG A O 1
ATOM 646 N N . SER A 1 82 ? -20.781 44.501 -2.271 1.00 92.31 82 SER A N 1
ATOM 647 C CA . SER A 1 82 ? -19.629 45.267 -2.738 1.00 92.31 82 SER A CA 1
ATOM 648 C C . SER A 1 82 ? -19.194 44.782 -4.112 1.00 92.31 82 SER A C 1
ATOM 650 O O . SER A 1 82 ? -19.402 43.631 -4.476 1.00 92.31 82 SER A O 1
ATOM 652 N N . TYR A 1 83 ? -18.593 45.658 -4.901 1.00 91.88 83 TYR A N 1
ATOM 653 C CA . TYR A 1 83 ? -18.052 45.301 -6.203 1.00 91.88 83 TYR A CA 1
ATOM 654 C C . TYR A 1 83 ? -16.952 46.284 -6.579 1.00 91.88 83 TYR A C 1
ATOM 656 O O . TYR A 1 83 ? -16.896 47.406 -6.074 1.00 91.88 83 TYR A O 1
ATOM 664 N N . GLY A 1 84 ? -16.049 45.857 -7.447 1.00 88.94 84 GLY A N 1
ATOM 665 C CA . GLY A 1 84 ? -14.939 46.681 -7.881 1.00 88.94 84 GLY A CA 1
ATOM 666 C C . GLY A 1 84 ? -14.087 45.964 -8.908 1.00 88.94 84 GLY A C 1
ATOM 667 O O . GLY A 1 84 ? -14.526 45.037 -9.583 1.00 88.94 84 GLY A O 1
ATOM 668 N N . ARG A 1 85 ? -12.825 46.378 -8.997 1.00 85.56 85 ARG A N 1
ATOM 669 C CA . ARG A 1 85 ? -11.883 45.863 -9.995 1.00 85.56 85 ARG A CA 1
ATOM 670 C C . ARG A 1 85 ? -11.679 44.352 -9.975 1.00 85.56 85 ARG A C 1
ATOM 672 O O . ARG A 1 85 ? -11.467 43.760 -11.029 1.00 85.56 85 ARG A O 1
ATOM 679 N N . ARG A 1 86 ? -11.688 43.759 -8.784 1.00 88.00 86 ARG A N 1
ATOM 680 C CA . ARG A 1 86 ? -11.235 42.380 -8.549 1.00 88.00 86 ARG A CA 1
ATOM 681 C C . ARG A 1 86 ? -12.353 41.457 -8.088 1.00 88.00 86 ARG A C 1
ATOM 683 O O . ARG A 1 86 ? -12.111 40.268 -7.909 1.00 88.00 86 ARG A O 1
ATOM 690 N N . HIS A 1 87 ? -13.554 41.984 -7.852 1.00 93.25 87 HIS A N 1
ATOM 691 C CA . HIS A 1 87 ? -14.643 41.180 -7.323 1.00 93.25 87 HIS A CA 1
ATOM 692 C C . HIS A 1 87 ? -16.027 41.777 -7.573 1.00 93.25 87 HIS A C 1
ATOM 694 O O . HIS A 1 87 ? -16.187 42.986 -7.741 1.00 93.25 87 HIS A O 1
ATOM 700 N N . VAL A 1 88 ? -17.032 40.909 -7.532 1.00 95.44 88 VAL A N 1
ATOM 701 C CA . VAL A 1 88 ? -18.440 41.266 -7.339 1.00 95.44 88 VAL A CA 1
ATOM 702 C C . VAL A 1 88 ? -18.983 40.360 -6.244 1.00 95.44 88 VAL A C 1
ATOM 704 O O . VAL A 1 88 ? -18.892 39.143 -6.358 1.00 95.44 88 VAL A O 1
ATOM 707 N N . ASP A 1 89 ? -19.522 40.944 -5.183 1.00 95.50 89 ASP A N 1
ATOM 708 C CA . ASP A 1 89 ? -19.960 40.245 -3.981 1.00 95.50 89 ASP A CA 1
ATOM 709 C C . ASP A 1 89 ? -21.426 40.551 -3.677 1.00 95.50 89 ASP A C 1
ATOM 711 O O . ASP A 1 89 ? -21.824 41.714 -3.538 1.00 95.50 89 ASP A O 1
ATOM 715 N N . VAL A 1 90 ? -22.227 39.494 -3.587 1.00 95.94 90 VAL A N 1
ATOM 716 C CA . VAL A 1 90 ? -23.681 39.564 -3.440 1.00 95.94 90 VAL A CA 1
ATOM 717 C C . VAL A 1 90 ? -24.177 38.542 -2.417 1.00 95.94 90 VAL A C 1
ATOM 719 O O . VAL A 1 90 ? -23.591 37.473 -2.256 1.00 95.94 90 VAL A O 1
ATOM 722 N N . ASP A 1 91 ? -25.282 38.854 -1.750 1.00 94.50 91 ASP A N 1
ATOM 723 C CA . ASP A 1 91 ? -26.092 37.871 -1.032 1.00 94.50 91 ASP A CA 1
ATOM 724 C C . ASP A 1 91 ? -27.225 37.400 -1.953 1.00 94.50 91 ASP A C 1
ATOM 726 O O . ASP A 1 91 ? -27.858 38.211 -2.629 1.00 94.50 91 ASP A O 1
ATOM 730 N N . ILE A 1 92 ? -27.485 36.096 -1.978 1.00 93.94 92 ILE A N 1
ATOM 731 C CA . ILE A 1 92 ? -28.570 35.470 -2.734 1.00 93.94 92 ILE A CA 1
ATOM 732 C C . ILE A 1 92 ? -29.550 34.855 -1.739 1.00 93.94 92 ILE A C 1
ATOM 734 O O . ILE A 1 92 ? -29.147 34.085 -0.862 1.00 93.94 92 ILE A O 1
ATOM 738 N N . VAL A 1 93 ? -30.834 35.177 -1.892 1.00 91.75 93 VAL A N 1
ATOM 739 C CA . VAL A 1 93 ? -31.920 34.588 -1.100 1.00 91.75 93 VAL A CA 1
ATOM 740 C C . VAL A 1 93 ? -32.583 33.483 -1.916 1.00 91.75 93 VAL A C 1
ATOM 742 O O . VAL A 1 93 ? -33.006 33.684 -3.056 1.00 91.75 93 VAL A O 1
ATOM 745 N N . ARG A 1 94 ? -32.633 32.280 -1.346 1.00 83.69 94 ARG A N 1
ATOM 746 C CA . ARG A 1 94 ? -33.306 31.118 -1.928 1.00 83.69 94 ARG A CA 1
ATOM 747 C C . ARG A 1 94 ? -34.799 31.145 -1.583 1.00 83.69 94 ARG A C 1
ATOM 749 O O . ARG A 1 94 ? -35.216 31.774 -0.617 1.00 83.69 94 ARG A O 1
ATOM 756 N N . GLU A 1 95 ? -35.605 30.434 -2.368 1.00 77.38 95 GLU A N 1
ATOM 757 C CA . GLU A 1 95 ? -37.063 30.332 -2.188 1.00 77.38 95 GLU A CA 1
ATOM 758 C C . GLU A 1 95 ? -37.482 29.797 -0.801 1.00 77.38 95 GLU A C 1
ATOM 760 O O . GLU A 1 95 ? -38.561 30.128 -0.323 1.00 77.38 95 GLU A O 1
ATOM 765 N N . ASP A 1 96 ? -36.625 29.021 -0.129 1.00 79.00 96 ASP A N 1
ATOM 766 C CA . ASP A 1 96 ? -36.830 28.508 1.236 1.00 79.00 96 ASP A CA 1
ATOM 767 C C . ASP A 1 96 ? -36.446 29.515 2.345 1.00 79.00 96 ASP A C 1
ATOM 769 O O . ASP A 1 96 ? -36.482 29.180 3.529 1.00 79.00 96 ASP A O 1
ATOM 773 N N . GLY A 1 97 ? -36.074 30.747 1.978 1.00 81.81 97 GLY A N 1
ATOM 774 C CA . GLY A 1 97 ? -35.648 31.807 2.895 1.00 81.81 97 GLY A CA 1
ATOM 775 C C . GLY A 1 97 ? -34.170 31.749 3.296 1.00 81.81 97 GLY A C 1
ATOM 776 O O . GLY A 1 97 ? -33.707 32.604 4.054 1.00 81.81 97 GLY A O 1
ATOM 777 N N . MET A 1 98 ? -33.398 30.779 2.794 1.00 87.69 98 MET A N 1
ATOM 778 C CA . MET A 1 98 ? -31.967 30.672 3.069 1.00 87.69 98 MET A CA 1
ATOM 779 C C . MET A 1 98 ? -31.178 31.772 2.345 1.00 87.69 98 MET A C 1
ATOM 781 O O . MET A 1 98 ? -31.235 31.896 1.122 1.00 87.69 98 MET A O 1
ATOM 785 N N . ILE A 1 99 ? -30.369 32.523 3.096 1.00 91.75 99 ILE A N 1
ATOM 786 C CA . ILE A 1 99 ? -29.466 33.545 2.552 1.00 91.75 99 ILE A CA 1
ATOM 787 C C . ILE A 1 99 ? -28.043 32.991 2.501 1.00 91.75 99 ILE A C 1
ATOM 789 O O . ILE A 1 99 ? -27.506 32.546 3.519 1.00 91.75 99 ILE A O 1
ATOM 793 N N . TRP A 1 100 ? -27.409 33.065 1.335 1.00 93.75 100 TRP A N 1
ATOM 794 C CA . TRP A 1 100 ? -26.019 32.658 1.145 1.00 93.75 100 TRP A CA 1
ATOM 795 C C . TRP A 1 100 ? -25.254 33.658 0.283 1.00 93.75 100 TRP A C 1
ATOM 797 O O . TRP A 1 100 ? -25.837 34.406 -0.496 1.00 93.75 100 TRP A O 1
ATOM 807 N N . ARG A 1 101 ? -23.933 33.694 0.447 1.00 95.62 101 ARG A N 1
ATOM 808 C CA . ARG A 1 101 ? -23.064 34.687 -0.186 1.00 95.62 101 ARG A CA 1
ATOM 809 C C . ARG A 1 101 ? -22.399 34.123 -1.435 1.00 95.62 101 ARG A C 1
ATOM 811 O O . ARG A 1 101 ? -21.858 33.017 -1.398 1.00 95.62 101 ARG A O 1
ATOM 818 N N . LEU A 1 102 ? -22.385 34.908 -2.508 1.00 96.56 102 LEU A N 1
ATOM 819 C CA . LEU A 1 102 ? -21.684 34.617 -3.754 1.00 96.56 102 LEU A CA 1
ATOM 820 C C . LEU A 1 102 ? -20.669 35.723 -4.051 1.00 96.56 102 LEU A C 1
ATOM 822 O O . LEU A 1 102 ? -21.038 36.890 -4.183 1.00 96.56 102 LEU A O 1
ATOM 826 N N . THR A 1 103 ? -19.407 35.347 -4.239 1.00 96.88 103 THR A N 1
ATOM 827 C CA . THR A 1 103 ? -18.350 36.272 -4.654 1.00 96.88 103 THR A CA 1
ATOM 828 C C . THR A 1 103 ? -17.717 35.808 -5.964 1.00 96.88 103 THR A C 1
ATOM 830 O O . THR A 1 103 ? -17.062 34.769 -6.026 1.00 96.88 103 THR A O 1
ATOM 833 N N . GLY A 1 104 ? -17.877 36.601 -7.020 1.00 96.38 104 GLY A N 1
ATOM 834 C CA . GLY A 1 104 ? -17.091 36.471 -8.243 1.00 96.38 104 GLY A CA 1
ATOM 835 C C . GLY A 1 104 ? -15.717 37.112 -8.053 1.00 96.38 104 GLY A C 1
ATOM 836 O O . GLY A 1 104 ? -15.665 38.271 -7.646 1.00 96.38 104 GLY A O 1
ATOM 837 N N . VAL A 1 105 ? -14.620 36.400 -8.331 1.00 95.12 105 VAL A N 1
ATOM 838 C CA . VAL A 1 105 ? -13.237 36.887 -8.142 1.00 95.12 105 VAL A CA 1
ATOM 839 C C . VAL A 1 105 ? -12.496 37.010 -9.477 1.00 95.12 105 VAL A C 1
ATOM 841 O O . VAL A 1 105 ? -12.559 36.134 -10.334 1.00 95.12 105 VAL A O 1
ATOM 844 N N . TYR A 1 106 ? -11.757 38.104 -9.643 1.00 93.19 106 TYR A N 1
ATOM 845 C CA . TYR A 1 106 ? -10.808 38.314 -10.732 1.00 93.19 106 TYR A CA 1
ATOM 846 C C . TYR A 1 106 ? -9.470 38.781 -10.148 1.00 93.19 106 TYR A C 1
ATOM 848 O O . TYR A 1 106 ? -9.304 39.943 -9.764 1.00 93.19 106 TYR A O 1
ATOM 856 N N . GLY A 1 107 ? -8.531 37.845 -10.025 1.00 87.56 107 GLY A N 1
ATOM 857 C CA . GLY A 1 107 ? -7.207 38.068 -9.460 1.00 87.56 107 GLY A CA 1
ATOM 858 C C . GLY A 1 107 ? -6.283 38.838 -10.398 1.00 87.56 107 GLY A C 1
ATOM 859 O O . GLY A 1 107 ? -6.427 38.809 -11.618 1.00 87.56 107 GLY A O 1
ATOM 860 N N . GLU A 1 108 ? -5.300 39.533 -9.832 1.00 84.44 108 GLU A N 1
ATOM 861 C CA . GLU A 1 108 ? -4.301 40.260 -10.621 1.00 84.44 108 GLU A CA 1
ATOM 862 C C . GLU A 1 108 ? -3.266 39.301 -11.233 1.00 84.44 108 GLU A C 1
ATOM 864 O O . GLU A 1 108 ? -2.679 38.466 -10.551 1.00 84.44 108 GLU A O 1
ATOM 869 N N . SER A 1 109 ? -2.978 39.459 -12.526 1.00 80.44 109 SER A N 1
ATOM 870 C CA . SER A 1 109 ? -1.992 38.626 -13.229 1.00 80.44 109 SER A CA 1
ATOM 871 C C . SER A 1 109 ? -0.539 38.957 -12.847 1.00 80.44 109 SER A C 1
ATOM 873 O O . SER A 1 109 ? 0.347 38.113 -12.965 1.00 80.44 109 SER A O 1
ATOM 875 N N . ALA A 1 110 ? -0.274 40.191 -12.401 1.00 80.06 110 ALA A N 1
ATOM 876 C CA . ALA A 1 110 ? 1.062 40.649 -12.021 1.00 80.06 110 ALA A CA 1
ATOM 877 C C . ALA A 1 110 ? 1.429 40.176 -10.607 1.00 80.06 110 ALA A C 1
ATOM 879 O O . ALA A 1 110 ? 0.698 40.457 -9.656 1.00 80.06 110 ALA A O 1
ATOM 880 N N . MET A 1 111 ? 2.587 39.519 -10.466 1.00 71.44 111 MET A N 1
ATOM 881 C CA . MET A 1 111 ? 3.033 38.885 -9.214 1.00 71.44 111 MET A CA 1
ATOM 882 C C . MET A 1 111 ? 3.004 39.836 -8.008 1.00 71.44 111 MET A C 1
ATOM 884 O O . MET A 1 111 ? 2.446 39.483 -6.972 1.00 71.44 111 MET A O 1
ATOM 888 N N . GLU A 1 112 ? 3.488 41.071 -8.164 1.00 73.31 112 GLU A N 1
ATOM 889 C CA . GLU A 1 112 ? 3.516 42.069 -7.080 1.00 73.31 112 GLU A CA 1
ATOM 890 C C . GLU A 1 112 ? 2.121 42.495 -6.595 1.00 73.31 112 GLU A C 1
ATOM 892 O O . GLU A 1 112 ? 1.945 42.893 -5.445 1.00 73.31 112 GLU A O 1
ATOM 897 N N . ARG A 1 113 ? 1.099 42.379 -7.453 1.00 80.31 113 ARG A N 1
ATOM 898 C CA . ARG A 1 113 ? -0.276 42.815 -7.157 1.00 80.31 113 ARG A CA 1
ATOM 899 C C . ARG A 1 113 ? -1.197 41.672 -6.731 1.00 80.31 113 ARG A C 1
ATOM 901 O O . ARG A 1 113 ? -2.283 41.931 -6.214 1.00 80.31 113 ARG A O 1
ATOM 908 N N . LYS A 1 114 ? -0.772 40.408 -6.854 1.00 84.31 114 LYS A N 1
ATOM 909 C CA . LYS A 1 114 ? -1.543 39.243 -6.369 1.00 84.31 114 LYS A CA 1
ATOM 910 C C . LYS A 1 114 ? -1.853 39.333 -4.876 1.00 84.31 114 LYS A C 1
ATOM 912 O O . LYS A 1 114 ? -2.973 39.042 -4.460 1.00 84.31 114 LYS A O 1
ATOM 917 N N . LYS A 1 115 ? -0.909 39.853 -4.083 1.00 84.12 115 LYS A N 1
ATOM 918 C CA . LYS A 1 115 ? -1.077 40.076 -2.636 1.00 84.12 115 LYS A CA 1
ATOM 919 C C . LYS A 1 115 ? -2.272 40.976 -2.304 1.00 84.12 115 LYS A C 1
ATOM 921 O O . LYS A 1 115 ? -2.906 40.790 -1.266 1.00 84.12 115 LYS A O 1
ATOM 926 N N . GLU A 1 116 ? -2.630 41.908 -3.187 1.00 86.50 116 GLU A N 1
ATOM 927 C CA . GLU A 1 116 ? -3.808 42.765 -3.012 1.00 86.50 116 GLU A CA 1
ATOM 928 C C . GLU A 1 116 ? -5.119 41.983 -3.169 1.00 86.50 116 GLU A C 1
ATOM 930 O O . GLU A 1 116 ? -6.090 42.274 -2.471 1.00 86.50 116 GLU A O 1
ATOM 935 N N . THR A 1 117 ? -5.138 40.966 -4.038 1.00 88.38 117 THR A N 1
ATOM 936 C CA . THR A 1 117 ? -6.282 40.051 -4.209 1.00 88.38 117 THR A CA 1
ATOM 937 C C . THR A 1 117 ? -6.476 39.212 -2.944 1.00 88.38 117 THR A C 1
ATOM 939 O O . THR A 1 117 ? -7.581 39.132 -2.414 1.00 88.38 117 THR A O 1
ATOM 942 N N . TRP A 1 118 ? -5.389 38.687 -2.372 1.00 91.56 118 TRP A N 1
ATOM 943 C CA . TRP A 1 118 ? -5.429 37.939 -1.107 1.00 91.56 118 TRP A CA 1
ATOM 944 C C . TRP A 1 118 ? -5.851 38.806 0.076 1.00 91.56 118 TRP A C 1
ATOM 946 O O . TRP A 1 118 ? -6.637 38.375 0.920 1.00 91.56 118 TRP A O 1
ATOM 956 N N . LYS A 1 119 ? -5.380 40.057 0.132 1.00 90.62 119 LYS A N 1
ATOM 957 C CA . LYS A 1 119 ? -5.826 41.029 1.138 1.00 90.62 119 LYS A CA 1
ATOM 958 C C . LYS A 1 119 ? -7.325 41.312 1.015 1.00 90.62 119 LYS A C 1
ATOM 960 O O . LYS A 1 119 ? -8.012 41.339 2.031 1.00 90.62 119 LYS A O 1
ATOM 965 N N . LEU A 1 120 ? -7.829 41.478 -0.209 1.00 91.00 120 LEU A N 1
ATOM 966 C CA . LEU A 1 120 ? -9.252 41.690 -0.469 1.00 91.00 120 LEU A CA 1
ATOM 967 C C . LEU A 1 120 ? -10.098 40.511 0.026 1.00 91.00 120 LEU A C 1
ATOM 969 O O . LEU A 1 120 ? -11.066 40.735 0.744 1.00 91.00 120 LEU A O 1
ATOM 973 N N . MET A 1 121 ? -9.714 39.269 -0.282 1.00 92.69 121 MET A N 1
ATOM 974 C CA . MET A 1 121 ? -10.446 38.084 0.188 1.00 92.69 121 MET A CA 1
ATOM 975 C C . MET A 1 121 ? -10.534 38.024 1.719 1.00 92.69 121 MET A C 1
ATOM 977 O O . MET A 1 121 ? -11.610 37.788 2.266 1.00 92.69 121 MET A O 1
ATOM 981 N N . ARG A 1 122 ? -9.438 38.340 2.422 1.00 92.88 122 ARG A N 1
ATOM 982 C CA . ARG A 1 122 ? -9.425 38.404 3.894 1.00 92.88 122 ARG A CA 1
ATOM 983 C C . ARG A 1 122 ? -10.347 39.497 4.442 1.00 92.88 122 ARG A C 1
ATOM 985 O O . ARG A 1 122 ? -11.026 39.269 5.439 1.00 92.88 122 ARG A O 1
ATOM 992 N N . ILE A 1 123 ? -10.422 40.658 3.785 1.00 91.50 123 ILE A N 1
ATOM 993 C CA . ILE A 1 123 ? -11.377 41.721 4.147 1.00 91.50 123 ILE A CA 1
ATOM 994 C C . ILE A 1 123 ? -12.820 41.238 3.940 1.00 91.50 123 ILE A C 1
ATOM 996 O O . ILE A 1 123 ? -13.665 41.435 4.811 1.00 91.50 123 ILE A O 1
ATOM 1000 N N . LEU A 1 124 ? -13.104 40.551 2.828 1.00 91.19 124 LEU A N 1
ATOM 1001 C CA . LEU A 1 124 ? -14.432 39.986 2.572 1.00 91.19 124 LEU A CA 1
ATOM 1002 C C . LEU A 1 124 ? -14.815 38.942 3.630 1.00 91.19 124 LEU A C 1
ATOM 1004 O O . LEU A 1 124 ? -15.962 38.953 4.080 1.00 91.19 124 LEU A O 1
ATOM 1008 N N . LYS A 1 125 ? -13.865 38.113 4.089 1.00 91.56 125 LYS A N 1
ATOM 1009 C CA . LYS A 1 125 ? -14.064 37.187 5.216 1.00 91.56 125 LYS A CA 1
ATOM 1010 C C . LYS A 1 125 ? -14.352 37.922 6.526 1.00 91.56 125 LYS A C 1
ATOM 1012 O O . LYS A 1 125 ? -15.244 37.503 7.248 1.00 91.56 125 LYS A O 1
ATOM 1017 N N . GLN A 1 126 ? -13.663 39.021 6.837 1.00 88.19 126 GLN A N 1
ATOM 1018 C CA . GLN A 1 126 ? -13.960 39.813 8.044 1.00 88.19 126 GLN A CA 1
ATOM 1019 C C . GLN A 1 126 ? -15.375 40.407 8.023 1.00 88.19 126 GLN A C 1
ATOM 1021 O O . GLN A 1 126 ? -16.017 40.526 9.060 1.00 88.19 126 GLN A O 1
ATOM 1026 N N . GLN A 1 127 ? -15.870 40.757 6.836 1.00 85.81 127 GLN A N 1
ATOM 1027 C CA . GLN A 1 127 ? -17.243 41.225 6.626 1.00 85.81 127 GLN A CA 1
ATOM 1028 C C . GLN A 1 127 ? -18.265 40.079 6.549 1.00 85.81 127 GLN A C 1
ATOM 1030 O O . GLN A 1 127 ? -19.469 40.330 6.444 1.00 85.81 127 GLN A O 1
ATOM 1035 N N . HIS A 1 128 ? -17.799 38.827 6.547 1.00 85.50 128 HIS A N 1
ATOM 1036 C CA . HIS A 1 128 ? -18.643 37.644 6.484 1.00 85.50 128 HIS A CA 1
ATOM 1037 C C . HIS A 1 128 ? -19.193 37.313 7.866 1.00 85.50 128 HIS A C 1
ATOM 1039 O O . HIS A 1 128 ? -18.457 37.260 8.847 1.00 85.50 128 HIS A O 1
ATOM 1045 N N . GLN A 1 129 ? -20.492 37.044 7.944 1.00 76.94 129 GLN A N 1
ATOM 1046 C CA . GLN A 1 129 ? -21.094 36.579 9.189 1.00 76.94 129 GLN A CA 1
ATOM 1047 C C . GLN A 1 129 ? -20.724 35.109 9.410 1.00 76.94 129 GLN A C 1
ATOM 1049 O O . GLN A 1 129 ? -20.983 34.264 8.548 1.00 76.94 129 GLN A O 1
ATOM 1054 N N . ASN A 1 130 ? -20.126 34.802 10.563 1.00 72.00 130 ASN A N 1
ATOM 1055 C CA . ASN A 1 130 ? -19.758 33.433 10.922 1.00 72.00 130 ASN A CA 1
ATOM 1056 C C . ASN A 1 130 ? -20.973 32.497 10.824 1.00 72.00 130 ASN A C 1
ATOM 1058 O O . ASN A 1 130 ? -22.060 32.830 11.293 1.00 72.00 130 ASN A O 1
ATOM 1062 N N . GLY A 1 131 ? -20.782 31.334 10.197 1.00 72.50 131 GLY A N 1
ATOM 1063 C CA . GLY A 1 131 ? -21.833 30.335 9.998 1.00 72.50 131 GLY A CA 1
ATOM 1064 C C . GLY A 1 131 ? -22.724 30.541 8.766 1.00 72.50 131 GLY A C 1
ATOM 1065 O O . GLY A 1 131 ? -23.619 29.729 8.542 1.00 72.50 131 GLY A O 1
ATOM 1066 N N . ARG A 1 132 ? -22.506 31.579 7.937 1.00 88.31 132 ARG A N 1
ATOM 1067 C CA . ARG A 1 132 ? -23.226 31.711 6.657 1.00 88.31 132 ARG A CA 1
ATOM 1068 C C . ARG A 1 132 ? -22.538 30.946 5.515 1.00 88.31 132 ARG A C 1
ATOM 1070 O O . ARG A 1 132 ? -21.320 31.058 5.365 1.00 88.31 132 ARG A O 1
ATOM 1077 N N . PRO A 1 133 ? -23.296 30.241 4.662 1.00 94.62 133 PRO A N 1
ATOM 1078 C CA . PRO A 1 133 ? -22.812 29.657 3.411 1.00 94.62 133 PRO A CA 1
ATOM 1079 C C . PRO A 1 133 ? -22.193 30.696 2.470 1.00 94.62 133 PRO A C 1
ATOM 1081 O O . PRO A 1 133 ? -22.811 31.722 2.184 1.00 94.62 133 PRO A O 1
ATOM 1084 N N . TRP A 1 134 ? -20.984 30.424 1.981 1.00 96.31 134 TRP A N 1
ATOM 1085 C CA . TRP A 1 134 ? -20.226 31.290 1.082 1.00 96.31 134 TRP A CA 1
ATOM 1086 C C . TRP A 1 134 ? -19.569 30.499 -0.057 1.00 96.31 134 TRP A C 1
ATOM 1088 O O . TRP A 1 134 ? -18.797 29.573 0.193 1.00 96.31 134 TRP A O 1
ATOM 1098 N N . LEU A 1 135 ? -19.858 30.904 -1.298 1.00 96.62 135 LEU A N 1
ATOM 1099 C CA . LEU A 1 135 ? -19.208 30.434 -2.522 1.00 96.62 135 LEU A CA 1
ATOM 1100 C C . LEU A 1 135 ? -18.405 31.567 -3.165 1.00 96.62 135 LEU A C 1
ATOM 1102 O O . LEU A 1 135 ? -18.939 32.640 -3.448 1.00 96.62 135 LEU A O 1
ATOM 1106 N N . CYS A 1 136 ? -17.148 31.284 -3.473 1.00 96.62 136 CYS A N 1
ATOM 1107 C CA . CYS A 1 136 ? -16.263 32.115 -4.272 1.00 96.62 136 CYS A CA 1
ATOM 1108 C C . CYS A 1 136 ? -15.936 31.387 -5.576 1.00 96.62 136 CYS A C 1
ATOM 1110 O O . CYS A 1 136 ? -15.520 30.237 -5.558 1.00 96.62 136 CYS A O 1
ATOM 1112 N N . LEU A 1 137 ? -16.082 32.034 -6.725 1.00 96.31 137 LEU A N 1
ATOM 1113 C CA . LEU A 1 137 ? -15.669 31.448 -8.001 1.00 96.31 137 LEU A CA 1
ATOM 1114 C C . LEU A 1 137 ? -15.096 32.511 -8.921 1.00 96.31 137 LEU A C 1
ATOM 1116 O O . LEU A 1 137 ? -15.459 33.683 -8.824 1.00 96.31 137 LEU A O 1
ATOM 1120 N N . GLY A 1 138 ? -14.196 32.120 -9.811 1.00 94.56 138 GLY A N 1
ATOM 1121 C CA . GLY A 1 138 ? -13.518 33.111 -10.628 1.00 94.56 138 GLY A CA 1
ATOM 1122 C C . GLY A 1 138 ? -12.173 32.672 -11.153 1.00 94.56 138 GLY A C 1
ATOM 1123 O O . GLY A 1 138 ? -11.736 31.547 -10.917 1.00 94.56 138 GLY A O 1
ATOM 1124 N N . ASP A 1 139 ? -11.524 33.617 -11.819 1.00 94.62 139 ASP A N 1
ATOM 1125 C CA . ASP A 1 139 ? -10.130 33.528 -12.231 1.00 94.62 139 ASP A CA 1
ATOM 1126 C C . ASP A 1 139 ? -9.262 34.075 -11.096 1.00 94.62 139 ASP A C 1
ATOM 1128 O O . ASP A 1 139 ? -9.218 35.284 -10.857 1.00 94.62 139 ASP A O 1
ATOM 1132 N N . PHE A 1 140 ? -8.580 33.192 -10.372 1.00 93.56 140 PHE A N 1
ATOM 1133 C CA . PHE A 1 140 ? -7.706 33.587 -9.269 1.00 93.56 140 PHE A CA 1
ATOM 1134 C C . PHE A 1 140 ? -6.306 33.987 -9.751 1.00 93.56 140 PHE A C 1
ATOM 1136 O O . PHE A 1 140 ? -5.524 34.526 -8.967 1.00 93.56 140 PHE A O 1
ATOM 1143 N N . ASN A 1 141 ? -5.981 33.738 -11.026 1.00 91.88 141 ASN A N 1
ATOM 1144 C CA . ASN A 1 141 ? -4.654 33.916 -11.614 1.00 91.88 141 ASN A CA 1
ATOM 1145 C C . ASN A 1 141 ? -3.519 33.204 -10.845 1.00 91.88 141 ASN A C 1
ATOM 1147 O O . ASN A 1 141 ? -2.340 33.521 -11.023 1.00 91.88 141 ASN A O 1
ATOM 1151 N N . GLU A 1 142 ? -3.835 32.212 -10.007 1.00 92.00 142 GLU A N 1
ATOM 1152 C CA . GLU A 1 142 ? -2.874 31.456 -9.201 1.00 92.00 142 GLU A CA 1
ATOM 1153 C C . GLU A 1 142 ? -3.260 29.970 -9.101 1.00 92.00 142 GLU A C 1
ATOM 1155 O O . GLU A 1 142 ? -4.443 29.625 -9.138 1.00 92.00 142 GLU A O 1
ATOM 1160 N N . VAL A 1 143 ? -2.254 29.094 -9.016 1.00 91.69 143 VAL A N 1
ATOM 1161 C CA . VAL A 1 143 ? -2.436 27.637 -8.891 1.00 91.69 143 VAL A CA 1
ATOM 1162 C C . VAL A 1 143 ? -2.242 27.207 -7.435 1.00 91.69 143 VAL A C 1
ATOM 1164 O O . VAL A 1 143 ? -1.482 27.833 -6.698 1.00 91.69 143 VAL A O 1
ATOM 1167 N N . LEU A 1 144 ? -2.920 26.146 -6.993 1.00 87.69 144 LEU A N 1
ATOM 1168 C CA . LEU A 1 144 ? -2.775 25.620 -5.634 1.00 87.69 144 LEU A CA 1
ATOM 1169 C C . LEU A 1 144 ? -1.568 24.715 -5.497 1.00 87.69 144 LEU A C 1
ATOM 1171 O O . LEU A 1 144 ? -0.970 24.672 -4.431 1.00 87.69 144 LEU A O 1
ATOM 1175 N N . THR A 1 145 ? -1.208 23.954 -6.521 1.00 87.00 145 THR A N 1
ATOM 1176 C CA . THR A 1 145 ? -0.097 22.996 -6.485 1.00 87.00 145 THR A CA 1
ATOM 1177 C C . THR A 1 145 ? 0.723 23.108 -7.759 1.00 87.00 145 THR A C 1
ATOM 1179 O O . THR A 1 145 ? 0.239 23.568 -8.790 1.00 87.00 145 THR A O 1
ATOM 1182 N N . SER A 1 146 ? 1.974 22.654 -7.719 1.00 85.94 146 SER A N 1
ATOM 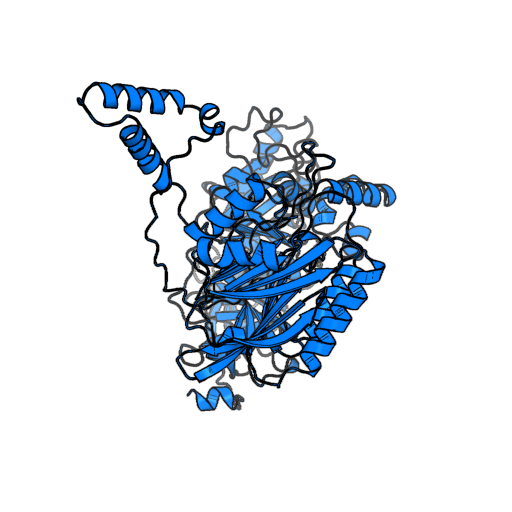1183 C CA . SER A 1 146 ? 2.812 22.591 -8.919 1.00 85.94 146 SER A CA 1
ATOM 1184 C C . SER A 1 146 ? 2.223 21.675 -9.999 1.00 85.94 146 SER A C 1
ATOM 1186 O O . SER A 1 146 ? 2.407 21.945 -11.180 1.00 85.94 146 SER A O 1
ATOM 1188 N N . SER A 1 147 ? 1.456 20.646 -9.614 1.00 86.38 147 SER A N 1
ATOM 1189 C CA . SER A 1 147 ? 0.767 19.737 -10.543 1.00 86.38 147 SER A CA 1
ATOM 1190 C C . SER A 1 147 ? -0.336 20.404 -11.375 1.00 86.38 147 SER A C 1
ATOM 1192 O O . SER A 1 147 ? -0.668 19.920 -12.454 1.00 86.38 147 SER A O 1
ATOM 1194 N N . GLU A 1 148 ? -0.875 21.536 -10.919 1.00 89.44 148 GLU A N 1
ATOM 1195 C CA . GLU A 1 148 ? -1.888 22.319 -11.638 1.00 89.44 148 GLU A CA 1
ATOM 1196 C C . GLU A 1 148 ? -1.295 23.194 -12.760 1.00 89.44 148 GLU A C 1
ATOM 1198 O O . GLU A 1 148 ? -2.009 23.990 -13.376 1.00 89.44 148 GLU A O 1
ATOM 1203 N N . LYS A 1 149 ? 0.004 23.045 -13.049 1.00 91.12 149 LYS A N 1
ATOM 1204 C CA . LYS A 1 149 ? 0.712 23.697 -14.149 1.00 91.12 149 LYS A CA 1
ATOM 1205 C C . LYS A 1 149 ? 1.465 22.663 -14.982 1.00 91.12 149 LYS A C 1
ATOM 1207 O O . LYS A 1 149 ? 2.218 21.851 -14.458 1.00 91.12 149 LYS A O 1
ATOM 1212 N N . LEU A 1 150 ? 1.300 22.740 -16.298 1.00 89.81 150 LEU A N 1
ATOM 1213 C CA . LEU A 1 150 ? 2.045 21.954 -17.274 1.00 89.81 150 LEU A CA 1
ATOM 1214 C C . LEU A 1 150 ? 2.784 22.902 -18.218 1.00 89.81 150 LEU A C 1
ATOM 1216 O O . LEU A 1 150 ? 2.168 23.787 -18.808 1.00 89.81 150 LEU A O 1
ATOM 1220 N N . GLY A 1 151 ? 4.091 22.701 -18.376 1.00 86.31 151 GLY A N 1
ATOM 1221 C CA . GLY A 1 151 ? 4.934 23.515 -19.253 1.00 86.31 151 GLY A CA 1
ATOM 1222 C C . GLY A 1 151 ? 5.355 24.871 -18.662 1.00 86.31 151 GLY A C 1
ATOM 1223 O O . GLY A 1 151 ? 4.760 25.407 -17.722 1.00 86.31 151 GLY A O 1
ATOM 1224 N N . GLY A 1 152 ? 6.409 25.447 -19.247 1.00 84.94 152 GLY A N 1
ATOM 1225 C CA . GLY A 1 152 ? 7.053 26.668 -18.751 1.00 84.94 152 GLY A CA 1
ATOM 1226 C C . GLY A 1 152 ? 7.920 26.441 -17.506 1.00 84.94 152 GLY A C 1
ATOM 1227 O O . GLY A 1 152 ? 8.190 25.305 -17.125 1.00 84.94 152 GLY A O 1
ATOM 1228 N N . ALA A 1 153 ? 8.387 27.534 -16.897 1.00 83.38 153 ALA A N 1
ATOM 1229 C CA . ALA A 1 153 ? 9.148 27.489 -15.649 1.00 83.38 153 ALA A CA 1
ATOM 1230 C C . ALA A 1 153 ? 8.243 27.145 -14.457 1.00 83.38 153 ALA A C 1
ATOM 1232 O O . ALA A 1 153 ? 7.084 27.573 -14.413 1.00 83.38 153 ALA A O 1
ATOM 1233 N N . ASP A 1 154 ? 8.792 26.415 -13.487 1.00 81.50 154 ASP A N 1
ATOM 1234 C CA . ASP A 1 154 ? 8.079 26.067 -12.260 1.00 81.50 154 ASP A CA 1
ATOM 1235 C C . ASP A 1 154 ? 7.667 27.322 -11.492 1.00 81.50 154 ASP A C 1
ATOM 1237 O O . ASP A 1 154 ? 8.402 28.313 -11.414 1.00 81.50 154 ASP A O 1
ATOM 1241 N N . ARG A 1 155 ? 6.463 27.281 -10.916 1.00 84.88 155 ARG A N 1
ATOM 1242 C CA . ARG A 1 155 ? 5.959 28.399 -10.127 1.00 84.88 155 ARG A CA 1
ATOM 1243 C C . ARG A 1 155 ? 6.615 28.374 -8.738 1.00 84.88 155 ARG A C 1
ATOM 1245 O O . ARG A 1 155 ? 6.583 27.326 -8.093 1.00 84.88 155 ARG A O 1
ATOM 1252 N N . PRO A 1 156 ? 7.205 29.487 -8.256 1.00 86.50 156 PRO A N 1
ATOM 1253 C CA . PRO A 1 156 ? 7.858 29.507 -6.952 1.00 86.50 156 PRO A CA 1
ATOM 1254 C C . PRO A 1 156 ? 6.910 29.098 -5.821 1.00 86.50 156 PRO A C 1
ATOM 1256 O O . PRO A 1 156 ? 5.795 29.611 -5.724 1.00 86.50 156 PRO A O 1
ATOM 1259 N N . GLN A 1 157 ? 7.382 28.212 -4.939 1.00 85.62 157 GLN A N 1
ATOM 1260 C CA . GLN A 1 157 ? 6.566 27.588 -3.892 1.00 85.62 157 GLN A CA 1
ATOM 1261 C C . GLN A 1 157 ? 5.869 28.607 -2.976 1.00 85.62 157 GLN A C 1
ATOM 1263 O O . GLN A 1 157 ? 4.703 28.429 -2.639 1.00 85.62 157 GLN A O 1
ATOM 1268 N N . HIS A 1 158 ? 6.539 29.716 -2.650 1.00 86.00 158 HIS A N 1
ATOM 1269 C CA . HIS A 1 158 ? 5.984 30.749 -1.773 1.00 86.00 158 HIS A CA 1
ATOM 1270 C C . HIS A 1 158 ? 4.712 31.413 -2.333 1.00 86.00 158 HIS A C 1
ATOM 1272 O O . HIS A 1 158 ? 3.850 31.801 -1.555 1.00 86.00 158 HIS A O 1
ATOM 1278 N N . TYR A 1 159 ? 4.540 31.504 -3.659 1.00 84.19 159 TYR A N 1
ATOM 1279 C CA . TYR A 1 159 ? 3.299 32.029 -4.246 1.00 84.19 159 TYR A CA 1
ATOM 1280 C C . TYR A 1 159 ? 2.129 31.050 -4.104 1.00 84.19 159 TYR A C 1
ATOM 1282 O O . TYR A 1 159 ? 0.998 31.471 -3.863 1.00 84.19 159 TYR A O 1
ATOM 1290 N N . LEU A 1 160 ? 2.410 29.748 -4.219 1.00 89.25 160 LEU A N 1
ATOM 1291 C CA . LEU A 1 160 ? 1.423 28.691 -3.991 1.00 89.25 160 LEU A CA 1
ATOM 1292 C C . LEU A 1 160 ? 0.970 28.704 -2.529 1.00 89.25 160 LEU A C 1
ATOM 1294 O O . LEU A 1 160 ? -0.222 28.623 -2.234 1.00 89.25 160 LEU A O 1
ATOM 1298 N N . ASP A 1 161 ? 1.929 28.851 -1.615 1.00 87.62 161 ASP A N 1
ATOM 1299 C CA . ASP A 1 161 ? 1.668 28.893 -0.180 1.00 87.62 161 ASP A CA 1
ATOM 1300 C C . ASP A 1 161 ? 0.904 30.162 0.220 1.00 87.62 161 ASP A C 1
ATOM 1302 O O . ASP A 1 161 ? -0.055 30.064 0.982 1.00 87.62 161 ASP A O 1
ATOM 1306 N N . ASP A 1 162 ? 1.245 31.328 -0.342 1.00 89.38 162 ASP A N 1
ATOM 1307 C CA . ASP A 1 162 ? 0.511 32.583 -0.123 1.00 89.38 162 ASP A CA 1
ATOM 1308 C C . ASP A 1 162 ? -0.965 32.456 -0.530 1.00 89.38 162 ASP A C 1
ATOM 1310 O O . ASP A 1 162 ? -1.851 32.955 0.174 1.00 89.38 162 ASP A O 1
ATOM 1314 N N . PHE A 1 163 ? -1.242 31.784 -1.653 1.00 92.19 163 PHE A N 1
ATOM 1315 C CA . PHE A 1 163 ? -2.609 31.563 -2.120 1.00 92.19 163 PHE A CA 1
ATOM 1316 C C . PHE A 1 163 ? -3.372 30.580 -1.227 1.00 92.19 163 PHE A C 1
ATOM 1318 O O . PHE A 1 163 ? -4.486 30.891 -0.801 1.00 92.19 163 PHE A O 1
ATOM 1325 N N . ARG A 1 164 ? -2.764 29.442 -0.864 1.00 91.94 164 ARG A N 1
ATOM 1326 C CA . ARG A 1 164 ? -3.358 28.482 0.088 1.00 91.94 164 ARG A CA 1
ATOM 1327 C C . ARG A 1 164 ? -3.678 29.145 1.422 1.00 91.94 164 ARG A C 1
ATOM 1329 O O . ARG A 1 164 ? -4.809 29.073 1.881 1.00 91.94 164 ARG A O 1
ATOM 1336 N N . GLN A 1 165 ? -2.729 29.894 1.982 1.00 90.44 165 GLN A N 1
ATOM 1337 C CA . GLN A 1 165 ? -2.929 30.635 3.227 1.00 90.44 165 GLN A CA 1
ATOM 1338 C C . GLN A 1 165 ? -4.037 31.690 3.111 1.00 90.44 165 GLN A C 1
ATOM 1340 O O . GLN A 1 165 ? -4.699 32.002 4.099 1.00 90.44 165 GLN A O 1
ATOM 1345 N N . ALA A 1 166 ? -4.239 32.291 1.934 1.00 91.56 166 ALA A N 1
ATOM 1346 C CA . ALA A 1 166 ? -5.345 33.217 1.712 1.00 91.56 166 ALA A CA 1
ATOM 1347 C C . ALA A 1 166 ? -6.702 32.500 1.737 1.00 91.56 166 ALA A C 1
ATOM 1349 O O . ALA A 1 166 ? -7.633 33.012 2.359 1.00 91.56 166 ALA A O 1
ATOM 1350 N N . LEU A 1 167 ? -6.803 31.325 1.109 1.00 93.44 167 LEU A N 1
ATOM 1351 C CA . LEU A 1 167 ? -8.006 30.492 1.135 1.00 93.44 167 LEU A CA 1
ATOM 1352 C C . LEU A 1 167 ? -8.297 29.947 2.538 1.00 93.44 167 LEU A C 1
ATOM 1354 O O . LEU A 1 167 ? -9.417 30.107 3.023 1.00 93.44 167 LEU A O 1
ATOM 1358 N N . ASP A 1 168 ? -7.277 29.425 3.221 1.00 90.75 168 ASP A N 1
ATOM 1359 C CA . ASP A 1 168 ? -7.375 28.918 4.593 1.00 90.75 168 ASP A CA 1
ATOM 1360 C C . ASP A 1 168 ? -7.831 30.016 5.560 1.00 90.75 168 ASP A C 1
ATOM 1362 O O . ASP A 1 168 ? -8.750 29.810 6.350 1.00 90.75 168 ASP A O 1
ATOM 1366 N N . ALA A 1 169 ? -7.265 31.225 5.450 1.00 91.44 169 ALA A N 1
ATOM 1367 C CA . ALA A 1 169 ? -7.690 32.378 6.247 1.00 91.44 169 ALA A CA 1
ATOM 1368 C C . ALA A 1 169 ? -9.145 32.799 5.972 1.00 91.44 1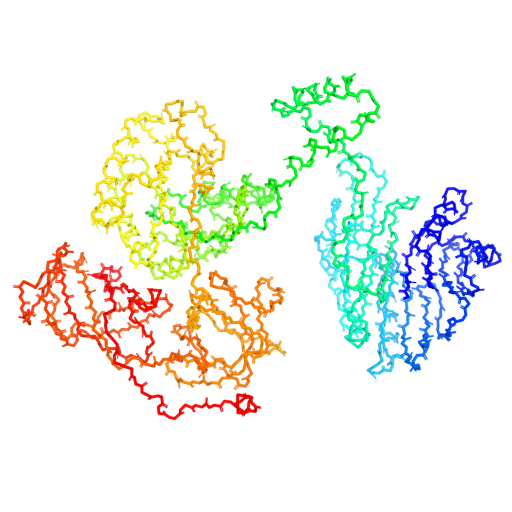69 ALA A C 1
ATOM 1370 O O . ALA A 1 169 ? -9.765 33.449 6.813 1.00 91.44 169 ALA A O 1
ATOM 1371 N N . CYS A 1 170 ? -9.685 32.454 4.801 1.00 91.25 170 CYS A N 1
ATOM 1372 C CA . CYS A 1 170 ? -11.083 32.685 4.449 1.00 91.25 170 CYS A CA 1
ATOM 1373 C C . CYS A 1 170 ? -11.998 31.499 4.792 1.00 91.25 170 CYS A C 1
ATOM 1375 O O . CYS A 1 170 ? -13.210 31.630 4.628 1.00 91.25 170 CYS A O 1
ATOM 1377 N N . GLU A 1 171 ? -11.447 30.379 5.276 1.00 91.12 171 GLU A N 1
ATOM 1378 C CA . GLU A 1 171 ? -12.143 29.094 5.451 1.00 91.12 171 GLU A CA 1
ATOM 1379 C C . GLU A 1 171 ? -12.785 28.587 4.147 1.00 91.12 171 GLU A C 1
ATOM 1381 O O . GLU A 1 171 ? -13.824 27.927 4.159 1.00 91.12 171 GLU A O 1
ATOM 1386 N N . LEU A 1 172 ? -12.177 28.921 3.008 1.00 92.19 172 LEU A N 1
ATOM 1387 C CA . LEU A 1 172 ? -12.624 28.495 1.689 1.00 92.19 172 LEU A CA 1
ATOM 1388 C C . LEU A 1 172 ? -11.743 27.345 1.220 1.00 92.19 172 LEU A C 1
ATOM 1390 O O . LEU A 1 172 ? -10.521 27.452 1.235 1.00 92.19 172 LEU A O 1
ATOM 1394 N N . ARG A 1 173 ? -12.354 26.264 0.743 1.00 91.75 173 ARG A N 1
ATOM 1395 C CA . ARG A 1 173 ? -11.642 25.144 0.116 1.00 91.75 173 ARG A CA 1
ATOM 1396 C C . ARG A 1 173 ? -12.041 25.012 -1.343 1.00 91.75 173 ARG A C 1
ATOM 1398 O O . ARG A 1 173 ? -13.178 25.318 -1.689 1.00 91.75 173 ARG A O 1
ATOM 1405 N N . ASP A 1 174 ? -11.123 24.548 -2.185 1.00 92.56 174 ASP A N 1
ATOM 1406 C CA . ASP A 1 174 ? -11.447 24.122 -3.551 1.00 92.56 174 ASP A CA 1
ATOM 1407 C C . ASP A 1 174 ? -12.468 22.980 -3.483 1.00 92.56 174 ASP A C 1
ATOM 1409 O O . ASP A 1 174 ? -12.257 22.001 -2.766 1.00 92.56 174 ASP A O 1
ATOM 1413 N N . ILE A 1 175 ? -13.603 23.147 -4.164 1.00 91.56 175 ILE A N 1
ATOM 1414 C CA . ILE A 1 175 ? -14.714 22.183 -4.128 1.00 91.56 175 ILE A CA 1
ATOM 1415 C C . ILE A 1 175 ? -14.629 21.140 -5.252 1.00 91.56 175 ILE A C 1
ATOM 1417 O O . ILE A 1 175 ? -15.575 20.392 -5.479 1.00 91.56 175 ILE A O 1
ATOM 1421 N N . GLY A 1 176 ? -13.484 21.062 -5.936 1.00 88.25 176 GLY A N 1
ATOM 1422 C CA . GLY A 1 176 ? -13.235 20.096 -6.997 1.00 88.25 176 GLY A CA 1
ATOM 1423 C C . GLY A 1 176 ? -13.770 20.543 -8.355 1.00 88.25 176 GLY A C 1
ATOM 1424 O O . GLY A 1 176 ? -14.176 21.690 -8.552 1.00 88.25 176 GLY A O 1
ATOM 1425 N N . PHE A 1 177 ? -13.688 19.634 -9.325 1.00 91.75 177 PHE A N 1
ATOM 1426 C CA . PHE A 1 177 ? -14.153 19.829 -10.695 1.00 91.75 177 PHE A CA 1
ATOM 1427 C C . PHE A 1 177 ? -14.284 18.483 -11.420 1.00 91.75 177 PHE A C 1
ATOM 1429 O O . PHE A 1 177 ? -13.609 17.513 -11.083 1.00 91.75 177 PHE A O 1
ATOM 1436 N N . GLU A 1 178 ? -15.095 18.468 -12.470 1.00 86.75 178 GLU A N 1
ATOM 1437 C CA . GLU A 1 178 ? -15.179 17.424 -13.483 1.00 86.75 178 GLU A CA 1
ATOM 1438 C C . GLU A 1 178 ? -14.669 17.956 -14.829 1.00 86.75 178 GLU A C 1
ATOM 1440 O O . GLU A 1 178 ? -14.826 19.137 -15.162 1.00 86.75 178 GLU A O 1
ATOM 1445 N N . GLY A 1 179 ? -14.076 17.069 -15.629 1.00 83.94 179 GLY A N 1
ATOM 1446 C CA . GLY A 1 179 ? -13.542 17.396 -16.948 1.00 83.94 179 GLY A CA 1
ATOM 1447 C C . GLY A 1 179 ? -12.054 17.746 -16.931 1.00 83.94 179 GLY A C 1
ATOM 1448 O O . GLY A 1 179 ? -11.272 17.206 -16.153 1.00 83.94 179 GLY A O 1
ATOM 1449 N N . ASP A 1 180 ? -11.642 18.612 -17.853 1.00 83.75 180 ASP A N 1
ATOM 1450 C CA . ASP A 1 180 ? -10.232 18.970 -18.034 1.00 83.75 180 ASP A CA 1
ATOM 1451 C C . ASP A 1 180 ? -9.724 19.810 -16.854 1.00 83.75 180 ASP A C 1
ATOM 1453 O O . ASP A 1 180 ? -10.328 20.827 -16.513 1.00 83.75 180 ASP A O 1
ATOM 1457 N N . MET A 1 181 ? -8.605 19.407 -16.249 1.00 88.56 181 MET A N 1
ATOM 1458 C CA . MET A 1 181 ? -7.996 20.103 -15.111 1.00 88.56 181 MET A CA 1
ATOM 1459 C C . MET A 1 181 ? -7.551 21.521 -15.455 1.00 88.56 181 MET A C 1
ATOM 1461 O O . MET A 1 181 ? -7.655 22.418 -14.619 1.00 88.56 181 MET A O 1
ATOM 1465 N N . TYR A 1 182 ? -7.042 21.735 -16.666 1.00 93.06 182 TYR A N 1
ATOM 1466 C CA . TYR A 1 182 ? -6.433 23.008 -17.022 1.00 93.06 182 TYR A CA 1
ATOM 1467 C C . TYR A 1 182 ? -7.482 23.968 -17.569 1.00 93.06 182 TYR A C 1
ATOM 1469 O O . TYR A 1 182 ? -7.991 23.796 -18.681 1.00 93.06 182 TYR A O 1
ATOM 1477 N N . THR A 1 183 ? -7.780 25.001 -16.786 1.00 93.44 183 THR A N 1
ATOM 1478 C CA . THR A 1 183 ? -8.751 26.032 -17.145 1.00 93.44 183 THR A CA 1
ATOM 1479 C C . THR A 1 183 ? -8.166 27.113 -18.040 1.00 93.44 183 THR A C 1
ATOM 1481 O O . THR A 1 183 ? -8.929 27.690 -18.800 1.00 93.44 183 THR A O 1
ATOM 1484 N N . TRP A 1 184 ? -6.845 27.311 -18.054 1.00 94.62 184 TRP A N 1
ATOM 1485 C CA . TRP A 1 184 ? -6.141 28.249 -18.929 1.00 94.62 184 TRP A CA 1
ATOM 1486 C C . TRP A 1 184 ? -5.069 27.572 -19.790 1.00 94.62 184 TRP A C 1
ATOM 1488 O O . TRP A 1 184 ? -4.382 26.650 -19.337 1.00 94.62 184 TRP A O 1
ATOM 1498 N N . ARG A 1 185 ? -4.893 28.047 -21.030 1.00 92.88 185 ARG A N 1
ATOM 1499 C CA . ARG A 1 185 ? -3.861 27.572 -21.966 1.00 92.88 185 ARG A CA 1
ATOM 1500 C C . ARG A 1 185 ? -3.263 28.708 -22.771 1.00 92.88 185 ARG A C 1
ATOM 1502 O O . ARG A 1 185 ? -3.991 29.520 -23.327 1.00 92.88 185 ARG A O 1
ATOM 1509 N N . ASN A 1 186 ? -1.947 28.729 -22.938 1.00 90.31 186 ASN A N 1
ATOM 1510 C CA . ASN A 1 186 ? -1.349 29.698 -23.848 1.00 90.31 186 ASN A CA 1
ATOM 1511 C C . ASN A 1 186 ? -1.604 29.338 -25.326 1.00 90.31 186 ASN A C 1
ATOM 1513 O O . ASN A 1 186 ? -1.939 28.209 -25.678 1.00 90.31 186 ASN A O 1
ATOM 1517 N N . HIS A 1 187 ? -1.418 30.308 -26.222 1.00 86.19 187 HIS A N 1
ATOM 1518 C CA . HIS A 1 187 ? -1.657 30.130 -27.660 1.00 86.19 187 HIS A CA 1
ATOM 1519 C C . HIS A 1 187 ? -0.518 29.422 -28.414 1.00 86.19 187 HIS A C 1
ATOM 1521 O O . HIS A 1 187 ? -0.521 29.414 -29.648 1.00 86.19 187 HIS A O 1
ATOM 1527 N N . SER A 1 188 ? 0.470 28.854 -27.713 1.00 84.31 188 SER A N 1
ATOM 1528 C CA . SER A 1 188 ? 1.571 28.179 -28.398 1.00 84.31 188 SER A CA 1
ATOM 1529 C C . SER A 1 188 ? 1.090 26.882 -29.047 1.00 84.31 188 SER A C 1
ATOM 1531 O O . SER A 1 188 ? 0.355 26.104 -28.449 1.00 84.31 188 SER A O 1
ATOM 1533 N N . ARG A 1 189 ? 1.527 26.637 -30.284 1.00 76.12 189 ARG A N 1
ATOM 1534 C CA . ARG A 1 189 ? 1.306 25.365 -30.993 1.00 76.12 189 ARG A CA 1
ATOM 1535 C C . ARG A 1 189 ? 2.498 24.417 -30.868 1.00 76.12 189 ARG A C 1
ATOM 1537 O O . ARG A 1 189 ? 2.425 23.277 -31.315 1.00 76.12 189 ARG A O 1
ATOM 1544 N N . GLU A 1 190 ? 3.591 24.882 -30.271 1.00 79.69 190 GLU A N 1
ATOM 1545 C CA . GLU A 1 190 ? 4.814 24.111 -30.087 1.00 79.69 190 GLU A CA 1
ATOM 1546 C C . GLU A 1 190 ? 4.846 23.489 -28.693 1.00 79.69 190 GLU A C 1
ATOM 1548 O O . GLU A 1 190 ? 4.773 24.189 -27.685 1.00 79.69 190 GLU A O 1
ATOM 1553 N N . LEU A 1 191 ? 5.059 22.173 -28.623 1.00 72.62 191 LEU A N 1
ATOM 1554 C CA . LEU A 1 191 ? 5.087 21.420 -27.362 1.00 72.62 191 LEU A CA 1
ATOM 1555 C C . LEU A 1 191 ? 6.080 21.977 -26.326 1.00 72.62 191 LEU A C 1
ATOM 1557 O O . LEU A 1 191 ? 5.846 21.852 -25.130 1.00 72.62 191 LEU A O 1
ATOM 1561 N N . ARG A 1 192 ? 7.183 22.604 -26.763 1.00 77.31 192 ARG A N 1
ATOM 1562 C CA . ARG A 1 192 ? 8.215 23.156 -25.863 1.00 77.31 192 ARG A CA 1
ATOM 1563 C C . ARG A 1 192 ? 7.784 24.431 -25.144 1.00 77.31 192 ARG A C 1
ATOM 1565 O O . ARG A 1 192 ? 8.280 24.707 -24.057 1.00 77.31 192 ARG A O 1
ATOM 1572 N N . THR A 1 193 ? 6.904 25.214 -25.757 1.00 83.94 193 THR A N 1
ATOM 1573 C CA . THR A 1 193 ? 6.447 26.507 -25.233 1.00 83.94 193 THR A CA 1
ATOM 1574 C C . THR A 1 193 ? 4.966 26.487 -24.878 1.00 83.94 193 THR A C 1
ATOM 1576 O O . THR A 1 193 ? 4.449 27.501 -24.422 1.00 83.94 193 THR A O 1
ATOM 1579 N N . TYR A 1 194 ? 4.283 25.355 -25.061 1.00 88.12 194 TYR A N 1
ATOM 1580 C CA . TYR A 1 194 ? 2.898 25.145 -24.662 1.00 88.12 194 TYR A CA 1
ATOM 1581 C C . TYR A 1 194 ? 2.766 25.072 -23.140 1.00 88.12 194 TYR A C 1
ATOM 1583 O O . TYR A 1 194 ? 3.496 24.336 -22.475 1.00 88.12 194 TYR A O 1
ATOM 1591 N N . ILE A 1 195 ? 1.849 25.868 -22.591 1.00 90.56 195 ILE A N 1
ATOM 1592 C CA . ILE A 1 195 ? 1.629 26.008 -21.152 1.00 90.56 195 ILE A CA 1
ATOM 1593 C C . ILE A 1 195 ? 0.139 25.866 -20.864 1.00 90.56 195 ILE A C 1
ATOM 1595 O O . ILE A 1 195 ? -0.680 26.535 -21.493 1.00 90.56 195 ILE A O 1
ATOM 1599 N N . CYS A 1 196 ? -0.195 25.034 -19.882 1.00 92.75 196 CYS A N 1
ATOM 1600 C CA . CYS A 1 196 ? -1.542 24.868 -19.346 1.00 92.75 196 CYS A CA 1
ATOM 1601 C C . CYS A 1 196 ? -1.529 25.114 -17.834 1.00 92.75 196 CYS A C 1
ATOM 1603 O O . CYS A 1 196 ? -0.619 24.650 -17.149 1.00 92.75 196 CYS A O 1
ATOM 1605 N N . GLU A 1 197 ? -2.524 25.821 -17.303 1.00 93.94 197 GLU A N 1
ATOM 1606 C CA . GLU A 1 197 ? -2.632 26.135 -15.872 1.00 93.94 197 GLU A CA 1
ATOM 1607 C C . GLU A 1 197 ? -4.085 26.040 -15.396 1.00 93.94 197 GLU A C 1
ATOM 1609 O O . GLU A 1 197 ? -5.011 26.325 -16.153 1.00 93.94 197 GLU A O 1
ATOM 1614 N N . ARG A 1 198 ? -4.307 25.662 -14.134 1.00 94.38 198 ARG A N 1
ATOM 1615 C CA . ARG A 1 198 ? -5.627 25.744 -13.490 1.00 94.38 198 ARG A CA 1
ATOM 1616 C C . ARG A 1 198 ? -5.762 27.066 -12.727 1.00 94.38 198 ARG A C 1
ATOM 1618 O O . ARG A 1 198 ? -5.406 27.152 -11.554 1.00 94.38 198 ARG A O 1
ATOM 1625 N N . LEU A 1 199 ? -6.237 28.108 -13.404 1.00 94.06 199 LEU A N 1
ATOM 1626 C CA . LEU A 1 199 ? -6.373 29.462 -12.843 1.00 94.06 199 LEU A CA 1
ATOM 1627 C C . LEU A 1 199 ? -7.799 29.754 -12.365 1.00 94.06 199 LEU A C 1
ATOM 1629 O O . LEU A 1 199 ? -7.994 30.320 -11.287 1.00 94.06 199 LEU A O 1
ATOM 1633 N N . ASP A 1 200 ? -8.791 29.316 -13.138 1.00 95.75 200 ASP A N 1
ATOM 1634 C CA . ASP A 1 200 ? -10.203 29.415 -12.787 1.00 95.75 200 ASP A CA 1
ATOM 1635 C C . ASP A 1 200 ? -10.633 28.252 -11.886 1.00 95.75 200 ASP A C 1
ATOM 1637 O O . ASP A 1 200 ? -10.312 27.093 -12.169 1.00 95.75 200 ASP A O 1
ATOM 1641 N N . ARG A 1 201 ? -11.365 28.549 -10.806 1.00 95.19 201 ARG A N 1
ATOM 1642 C CA . ARG A 1 201 ? -11.897 27.538 -9.876 1.00 95.19 201 ARG A CA 1
ATOM 1643 C C . ARG A 1 201 ? -13.106 28.047 -9.095 1.00 95.19 201 ARG A C 1
ATOM 1645 O O . ARG A 1 201 ? -13.383 29.247 -9.064 1.00 95.19 201 ARG A O 1
ATOM 1652 N N . ALA A 1 202 ? -13.791 27.120 -8.435 1.00 96.88 202 ALA A N 1
ATOM 1653 C CA . ALA A 1 202 ? -14.784 27.405 -7.409 1.00 96.88 202 ALA A CA 1
ATOM 1654 C C . ALA A 1 202 ? -14.244 26.958 -6.041 1.00 96.88 202 ALA A C 1
ATOM 1656 O O . ALA A 1 202 ? -13.653 25.885 -5.912 1.00 96.88 202 ALA A O 1
ATOM 1657 N N . THR A 1 203 ? -14.429 27.790 -5.025 1.00 96.56 203 THR A N 1
ATOM 1658 C CA . THR A 1 203 ? -14.057 27.535 -3.636 1.00 96.56 203 THR A CA 1
ATOM 1659 C C . THR A 1 203 ? -15.222 27.888 -2.720 1.00 96.56 203 THR A C 1
ATOM 1661 O O . THR A 1 203 ? -15.941 28.853 -2.960 1.00 96.56 203 THR A O 1
ATOM 1664 N N . ALA A 1 204 ? -15.450 27.111 -1.669 1.00 96.00 204 ALA A N 1
ATOM 1665 C CA . ALA A 1 204 ? -16.575 27.339 -0.766 1.00 96.00 204 ALA A CA 1
ATOM 1666 C C . ALA A 1 204 ? -16.217 26.979 0.673 1.00 96.00 204 ALA A C 1
ATOM 1668 O O . ALA A 1 204 ? -15.289 26.204 0.910 1.00 96.00 204 ALA A O 1
ATOM 1669 N N . ASN A 1 205 ? -16.956 27.529 1.633 1.00 94.31 205 ASN A N 1
ATOM 1670 C CA . ASN A 1 205 ? -16.836 27.120 3.030 1.00 94.31 205 ASN A CA 1
ATOM 1671 C C . ASN A 1 205 ? -17.659 25.856 3.327 1.00 94.31 205 ASN A C 1
ATOM 1673 O O . ASN A 1 205 ? -18.443 25.369 2.502 1.00 94.31 205 ASN A O 1
ATOM 1677 N N . ASN A 1 206 ? -17.469 25.298 4.523 1.00 89.56 206 ASN A N 1
ATOM 1678 C CA . ASN A 1 206 ? -18.130 24.058 4.931 1.00 89.56 206 ASN A CA 1
ATOM 1679 C C . ASN A 1 206 ? -19.653 24.213 5.013 1.00 89.56 206 ASN A C 1
ATOM 1681 O O . ASN A 1 206 ? -20.380 23.284 4.670 1.00 89.56 206 ASN A O 1
ATOM 1685 N N . GLU A 1 207 ? -20.140 25.386 5.412 1.00 92.69 207 GLU A N 1
ATOM 1686 C CA . GLU A 1 207 ? -21.563 25.705 5.501 1.00 92.69 207 GLU A CA 1
ATOM 1687 C C . GLU A 1 207 ? -22.224 25.685 4.122 1.00 92.69 207 GLU A C 1
ATOM 1689 O O . GLU A 1 207 ? -23.326 25.161 3.973 1.00 92.69 207 GLU A O 1
ATOM 1694 N N . TRP A 1 208 ? -21.538 26.193 3.094 1.00 93.69 208 TRP A N 1
ATOM 1695 C CA . TRP A 1 208 ? -22.023 26.119 1.718 1.00 93.69 208 TRP A CA 1
ATOM 1696 C C . TRP A 1 208 ? -22.014 24.697 1.175 1.00 93.69 208 TRP A C 1
ATOM 1698 O O . TRP A 1 208 ? -23.014 24.260 0.610 1.00 93.69 208 TRP A O 1
ATOM 1708 N N . CYS A 1 209 ? -20.944 23.938 1.423 1.00 89.75 209 CYS A N 1
ATOM 1709 C CA . CYS A 1 209 ? -20.898 22.524 1.046 1.00 89.75 209 CYS A CA 1
ATOM 1710 C C . CYS A 1 209 ? -22.010 21.712 1.734 1.00 89.75 209 CYS A C 1
ATOM 1712 O O . CYS A 1 209 ? -22.561 20.798 1.132 1.00 89.75 209 CYS A O 1
ATOM 1714 N N . GLY A 1 210 ? -22.345 22.042 2.986 1.00 85.19 210 GLY A N 1
ATOM 1715 C CA . GLY A 1 210 ? -23.431 21.401 3.728 1.00 85.19 210 GLY A CA 1
ATOM 1716 C C . GLY A 1 210 ? -24.822 21.785 3.224 1.00 85.19 210 GLY A C 1
ATOM 1717 O O . GLY A 1 210 ? -25.717 20.945 3.217 1.00 85.19 210 GLY A O 1
ATOM 1718 N N . ALA A 1 211 ? -25.004 23.028 2.775 1.00 88.12 211 ALA A N 1
ATOM 1719 C CA . ALA A 1 211 ? -26.264 23.488 2.197 1.00 88.12 211 ALA A CA 1
ATOM 1720 C C . ALA A 1 211 ? -26.514 22.946 0.781 1.00 88.12 211 ALA A C 1
ATOM 1722 O O . ALA A 1 211 ? -27.659 22.695 0.408 1.00 88.12 211 ALA A O 1
ATOM 1723 N N . PHE A 1 212 ? -25.445 22.734 0.010 1.00 90.06 212 PHE A N 1
ATOM 1724 C CA . PHE A 1 212 ? -25.491 22.197 -1.348 1.00 90.06 212 PHE A CA 1
ATOM 1725 C C . PHE A 1 212 ? -24.643 20.920 -1.451 1.00 90.06 212 PHE A C 1
ATOM 1727 O O . PHE A 1 212 ? -23.620 20.918 -2.130 1.00 90.06 212 PHE A O 1
ATOM 1734 N N . PRO A 1 213 ? -25.027 19.810 -0.795 1.00 83.94 213 PRO A N 1
ATOM 1735 C CA . PRO A 1 213 ? -24.195 18.604 -0.742 1.00 83.94 213 PRO A CA 1
ATOM 1736 C C . PRO A 1 213 ? -24.045 17.907 -2.102 1.00 83.94 213 PRO A C 1
ATOM 1738 O O . PRO A 1 213 ? -23.040 17.248 -2.337 1.00 83.94 213 PRO A O 1
ATOM 1741 N N . ASN A 1 214 ? -25.006 18.100 -3.011 1.00 85.31 214 ASN A N 1
ATOM 1742 C CA . ASN A 1 214 ? -25.023 17.505 -4.353 1.00 85.31 214 ASN A CA 1
ATOM 1743 C C . ASN A 1 214 ? -24.528 18.481 -5.433 1.00 85.31 214 ASN A C 1
ATOM 1745 O O . ASN A 1 214 ? -24.994 18.435 -6.576 1.00 85.31 214 ASN A O 1
ATOM 1749 N N . HIS A 1 215 ? -23.667 19.430 -5.062 1.00 89.94 215 HIS A N 1
ATOM 1750 C CA . HIS A 1 215 ? -23.109 20.352 -6.038 1.00 89.94 215 HIS A CA 1
ATOM 1751 C C . HIS A 1 215 ? -22.133 19.629 -6.971 1.00 89.94 215 HIS A C 1
ATOM 1753 O O . HIS A 1 215 ? -21.420 18.720 -6.557 1.00 89.94 215 HIS A O 1
ATOM 1759 N N . ILE A 1 216 ? -22.083 20.060 -8.228 1.00 90.38 216 ILE A N 1
ATOM 1760 C CA . ILE A 1 216 ? -21.116 19.567 -9.214 1.00 90.38 216 ILE A CA 1
ATOM 1761 C C . ILE A 1 216 ? -20.466 20.775 -9.870 1.00 90.38 216 ILE A C 1
ATOM 1763 O O . ILE A 1 216 ? -21.165 21.697 -10.296 1.00 90.38 216 ILE A O 1
ATOM 1767 N N . VAL A 1 217 ? -19.140 20.771 -9.962 1.00 93.38 217 VAL A N 1
ATOM 1768 C CA . VAL A 1 217 ? -18.379 21.782 -10.699 1.00 93.38 217 VAL A CA 1
ATOM 1769 C C . VAL A 1 217 ? -17.848 21.150 -11.973 1.00 93.38 217 VAL A C 1
ATOM 1771 O O . VAL A 1 217 ? -17.186 20.126 -11.909 1.00 93.38 217 VAL A O 1
ATOM 1774 N N . VAL A 1 218 ? -18.110 21.752 -13.127 1.00 93.12 218 VAL A N 1
ATOM 1775 C CA . VAL A 1 218 ? -17.664 21.261 -14.434 1.00 93.12 218 VAL A CA 1
ATOM 1776 C C . VAL A 1 218 ? -16.812 22.330 -15.104 1.00 93.12 218 VAL A C 1
ATOM 1778 O O . VAL A 1 218 ? -17.247 23.473 -15.271 1.00 93.12 218 VAL A O 1
ATOM 1781 N N . ASN A 1 219 ? -15.611 21.949 -15.535 1.00 93.00 219 ASN A N 1
ATOM 1782 C CA . ASN A 1 219 ? -14.801 22.774 -16.421 1.00 93.00 219 ASN A CA 1
ATOM 1783 C C . ASN A 1 219 ? -15.297 22.568 -17.853 1.00 93.00 219 ASN A C 1
ATOM 1785 O O . ASN A 1 219 ? -15.069 21.523 -18.467 1.00 93.00 219 ASN A O 1
ATOM 1789 N N . GLY A 1 220 ? -15.999 23.567 -18.381 1.00 87.25 220 GLY A N 1
ATOM 1790 C CA . GLY A 1 220 ? -16.637 23.492 -19.686 1.00 87.25 220 GLY A CA 1
ATOM 1791 C C . GLY A 1 220 ? -15.650 23.377 -20.850 1.00 87.25 220 GLY A C 1
ATOM 1792 O O . GLY A 1 220 ? -14.422 23.439 -20.710 1.00 87.25 220 GLY A O 1
ATOM 1793 N N . GLU A 1 221 ? -16.206 23.191 -22.044 1.00 83.81 221 GLU A N 1
ATOM 1794 C CA . GLU A 1 221 ? -15.419 23.056 -23.268 1.00 83.81 221 GLU A CA 1
ATOM 1795 C C . GLU A 1 221 ? -14.634 24.343 -23.591 1.00 83.81 221 GLU A C 1
ATOM 1797 O O . GLU A 1 221 ? -15.100 25.445 -23.274 1.00 83.81 221 GLU A O 1
ATOM 1802 N N . PRO A 1 222 ? -13.448 24.237 -24.228 1.00 82.06 222 PRO A N 1
ATOM 1803 C CA . PRO A 1 222 ? -12.728 25.402 -24.723 1.00 82.06 222 PRO A CA 1
ATOM 1804 C C . PRO A 1 222 ? -13.605 26.188 -25.689 1.00 82.06 222 PRO A C 1
ATOM 1806 O O . PRO A 1 222 ? -14.266 25.619 -26.558 1.00 82.06 222 PRO A O 1
ATOM 1809 N N . ARG A 1 223 ? -13.584 27.510 -25.556 1.00 83.81 223 ARG A N 1
ATOM 1810 C CA . ARG A 1 223 ? -14.314 28.419 -26.444 1.00 83.81 223 ARG A CA 1
ATOM 1811 C C . ARG A 1 223 ? -13.324 29.377 -27.096 1.00 83.81 223 ARG A C 1
ATOM 1813 O O . ARG A 1 223 ? -12.143 29.078 -27.215 1.00 83.81 223 ARG A O 1
ATOM 1820 N N . HIS A 1 224 ? -13.795 30.542 -27.526 1.00 86.12 224 HIS A N 1
ATOM 1821 C CA . HIS A 1 224 ? -12.930 31.574 -28.096 1.00 86.12 224 HIS A CA 1
ATOM 1822 C C . HIS A 1 224 ? -11.844 32.094 -27.129 1.00 86.12 224 HIS A C 1
ATOM 1824 O O . HIS A 1 224 ? -10.844 32.638 -27.584 1.00 86.12 224 HIS A O 1
ATOM 1830 N N . SER A 1 225 ? -12.044 31.941 -25.817 1.00 88.44 225 SER A N 1
ATOM 1831 C CA . SER A 1 225 ? -11.082 32.350 -24.790 1.00 88.44 225 SER A CA 1
ATOM 1832 C C . SER A 1 225 ? -10.012 31.276 -24.563 1.00 88.44 225 SER A C 1
ATOM 1834 O O . SER A 1 225 ? -10.285 30.082 -24.688 1.00 88.44 225 SER A O 1
ATOM 1836 N N . ASP A 1 226 ? -8.811 31.711 -24.175 1.00 88.94 226 ASP A N 1
ATOM 1837 C CA . ASP A 1 226 ? -7.766 30.856 -23.597 1.00 88.94 226 ASP A CA 1
ATOM 1838 C C . ASP A 1 226 ? -8.179 30.266 -22.237 1.00 88.94 226 ASP A C 1
ATOM 1840 O O . ASP A 1 226 ? -7.548 29.315 -21.773 1.00 88.94 226 ASP A O 1
ATOM 1844 N N . HIS A 1 227 ? -9.257 30.788 -21.642 1.00 93.38 227 HIS A N 1
ATOM 1845 C CA . HIS A 1 227 ? -9.903 30.252 -20.452 1.00 93.38 227 HIS A CA 1
ATOM 1846 C C . HIS A 1 227 ? -11.169 29.439 -20.762 1.00 93.38 227 HIS A C 1
ATOM 1848 O O . HIS A 1 227 ? -12.017 29.817 -21.585 1.00 93.38 227 HIS A O 1
ATOM 1854 N N . ARG A 1 228 ? -11.352 28.350 -20.017 1.00 93.62 228 ARG A N 1
ATOM 1855 C CA . ARG A 1 228 ? -12.580 27.549 -19.980 1.00 93.62 228 ARG A CA 1
ATOM 1856 C C . ARG A 1 228 ? -13.585 28.132 -18.978 1.00 93.62 228 ARG A C 1
ATOM 1858 O O . ARG A 1 228 ? -13.179 28.657 -17.945 1.00 93.62 228 ARG A O 1
ATOM 1865 N N . PRO A 1 229 ? -14.897 28.041 -19.247 1.00 93.94 229 PRO A N 1
ATOM 1866 C CA . PRO A 1 229 ? -15.910 28.413 -18.266 1.00 93.94 229 PRO A CA 1
ATOM 1867 C C . PRO A 1 229 ? -15.973 27.381 -17.131 1.00 93.94 229 PRO A C 1
ATOM 1869 O O . PRO A 1 229 ? -15.941 26.179 -17.383 1.00 93.94 229 PRO A O 1
ATOM 1872 N N . VAL A 1 230 ? -16.115 27.848 -15.893 1.00 96.00 230 VAL A N 1
ATOM 1873 C CA . VAL A 1 230 ? -16.379 27.018 -14.709 1.00 96.00 230 VAL A CA 1
ATOM 1874 C C . VAL A 1 230 ? -17.876 27.065 -14.424 1.00 96.00 230 VAL A C 1
ATOM 1876 O O . VAL A 1 230 ? -18.424 28.144 -14.197 1.00 96.00 230 VAL A O 1
ATOM 1879 N N . VAL A 1 231 ? -18.541 25.911 -14.452 1.00 94.94 231 VAL A N 1
ATOM 1880 C CA . VAL A 1 231 ? -19.994 25.778 -14.269 1.00 94.94 231 VAL A CA 1
ATOM 1881 C C . VAL A 1 231 ? -20.274 25.040 -12.966 1.00 94.94 231 VAL A C 1
ATOM 1883 O O . VAL A 1 231 ? -19.825 23.918 -12.784 1.00 94.94 231 VAL A O 1
ATOM 1886 N N . VAL A 1 232 ? -21.030 25.652 -12.060 1.00 95.62 232 VAL A N 1
ATOM 1887 C CA . VAL A 1 232 ? -21.434 25.077 -10.773 1.00 95.62 232 VAL A CA 1
ATOM 1888 C C . VAL A 1 232 ? -22.929 24.766 -10.811 1.00 95.62 232 VAL A C 1
ATOM 1890 O O . VAL A 1 232 ? -23.759 25.663 -10.971 1.00 95.62 232 VAL A O 1
ATOM 1893 N N . HIS A 1 233 ? -23.282 23.498 -10.640 1.00 92.75 233 HIS A N 1
ATOM 1894 C CA . HIS A 1 233 ? -24.653 23.004 -10.540 1.00 92.75 233 HIS A CA 1
ATOM 1895 C C . HIS A 1 233 ? -25.012 22.784 -9.070 1.00 92.75 233 HIS A C 1
ATOM 1897 O O . HIS A 1 233 ? -24.282 22.081 -8.385 1.00 92.75 233 HIS A O 1
ATOM 1903 N N . LEU A 1 234 ? -26.126 23.344 -8.585 1.00 87.19 234 LEU A N 1
ATOM 1904 C CA . LEU A 1 234 ? -26.544 23.209 -7.175 1.00 87.19 234 LEU A CA 1
ATOM 1905 C C . LEU A 1 234 ? -27.573 22.098 -6.919 1.00 87.19 234 LEU A C 1
ATOM 1907 O O . LEU A 1 234 ? -27.697 21.635 -5.792 1.00 87.19 234 LEU A O 1
ATOM 1911 N N . ASP A 1 235 ? -28.292 21.658 -7.954 1.00 70.44 235 ASP A N 1
ATOM 1912 C CA . ASP A 1 235 ? -29.357 20.648 -7.850 1.00 70.44 235 ASP A CA 1
ATOM 1913 C C . ASP A 1 235 ? -28.971 19.373 -8.612 1.00 70.44 235 ASP A C 1
ATOM 1915 O O . ASP A 1 235 ? -29.691 18.935 -9.515 1.00 70.44 235 ASP A O 1
ATOM 1919 N N . GLY A 1 236 ? -27.806 18.797 -8.302 1.00 53.53 236 GLY A N 1
ATOM 1920 C CA . GLY A 1 236 ? -27.397 17.506 -8.846 1.00 53.53 236 GLY A CA 1
ATOM 1921 C C . GLY A 1 236 ? -28.386 16.417 -8.427 1.00 53.53 236 GLY A C 1
ATOM 1922 O O . GLY A 1 236 ? -28.221 15.783 -7.390 1.00 53.53 236 GLY A O 1
ATOM 1923 N N . LYS A 1 237 ? -29.452 16.200 -9.208 1.00 39.66 237 LYS A N 1
ATOM 1924 C CA . LYS A 1 237 ? -30.196 14.943 -9.148 1.00 39.66 237 LYS A CA 1
ATOM 1925 C C . LYS A 1 237 ? -29.222 13.847 -9.535 1.00 39.66 237 LYS A C 1
ATOM 1927 O O . LYS A 1 237 ? -28.598 13.943 -10.589 1.00 39.66 237 LYS A O 1
ATOM 1932 N N . ASP A 1 238 ? -29.160 12.843 -8.673 1.00 36.28 238 ASP A N 1
ATOM 1933 C CA . ASP A 1 238 ? -28.491 11.562 -8.835 1.00 36.28 238 ASP A CA 1
ATOM 1934 C C . ASP A 1 238 ? -28.608 11.079 -10.292 1.00 36.28 238 ASP A C 1
ATOM 1936 O O . ASP A 1 238 ? -29.615 10.496 -10.715 1.00 36.28 238 ASP A O 1
ATOM 1940 N N . ARG A 1 239 ? -27.607 11.408 -11.120 1.00 34.78 239 ARG A N 1
ATOM 1941 C CA . ARG A 1 239 ? -27.489 10.855 -12.467 1.00 34.78 239 ARG A CA 1
ATOM 1942 C C . ARG A 1 239 ? -26.924 9.455 -12.287 1.00 34.78 239 ARG A C 1
ATOM 1944 O O . ARG A 1 239 ? -25.771 9.182 -12.599 1.00 34.78 239 ARG A O 1
ATOM 1951 N N . SER A 1 240 ? -27.797 8.548 -11.845 1.00 29.30 240 SER A N 1
ATOM 1952 C CA . SER A 1 240 ? -27.720 7.165 -12.296 1.00 29.30 240 SER A CA 1
ATOM 1953 C C . SER A 1 240 ? -27.569 7.211 -13.816 1.00 29.30 240 SER A C 1
ATOM 1955 O O . SER A 1 240 ? -28.331 7.867 -14.533 1.00 29.30 240 SER A O 1
ATOM 1957 N N . TRP A 1 241 ? -26.485 6.616 -14.293 1.00 29.20 241 TRP A N 1
ATOM 1958 C CA . TRP A 1 241 ? -26.073 6.621 -15.683 1.00 29.20 241 TRP A CA 1
ATOM 1959 C C . TRP A 1 241 ? -27.233 6.265 -16.625 1.00 29.20 241 TRP A C 1
ATOM 1961 O O . TRP A 1 241 ? -27.548 5.098 -16.843 1.00 29.20 241 TRP A O 1
ATOM 1971 N N . LYS A 1 242 ? -27.810 7.267 -17.289 1.00 27.38 242 LYS A N 1
ATOM 1972 C CA . LYS A 1 242 ? -28.271 7.095 -18.665 1.00 27.38 242 LYS A CA 1
ATOM 1973 C C . LYS A 1 242 ? -27.150 7.618 -19.539 1.00 27.38 242 LYS A C 1
ATOM 1975 O O . LYS A 1 242 ? -26.956 8.827 -19.615 1.00 27.38 242 LYS A O 1
ATOM 1980 N N . ARG A 1 243 ? -26.399 6.693 -20.153 1.00 31.23 243 ARG A N 1
ATOM 1981 C CA . ARG A 1 243 ? -25.477 6.980 -21.260 1.00 31.23 243 ARG A CA 1
ATOM 1982 C C . ARG A 1 243 ? -26.212 7.885 -22.250 1.00 31.23 243 ARG A C 1
ATOM 1984 O O . ARG A 1 243 ? -27.058 7.411 -23.005 1.00 31.23 243 ARG A O 1
ATOM 1991 N N . SER A 1 244 ? -25.939 9.184 -22.204 1.00 32.59 244 SER A N 1
ATOM 1992 C CA . SER A 1 244 ? -26.351 10.097 -23.256 1.00 32.59 244 SER A CA 1
ATOM 1993 C C . SER A 1 244 ? -25.479 9.768 -24.454 1.00 32.59 244 SER A C 1
ATOM 1995 O O . SER A 1 244 ? -24.275 10.008 -24.413 1.00 32.59 244 SER A O 1
ATOM 1997 N N . ASP A 1 245 ? -26.105 9.123 -25.431 1.00 37.59 245 ASP A N 1
ATOM 1998 C CA . ASP A 1 245 ? -25.675 8.877 -26.805 1.00 37.59 245 ASP A CA 1
ATOM 1999 C C . ASP A 1 245 ? -24.318 9.518 -27.160 1.00 37.59 245 ASP A C 1
ATOM 2001 O O . ASP A 1 245 ? -24.232 10.643 -27.658 1.00 37.59 245 ASP A O 1
ATOM 2005 N N . CYS A 1 246 ? -23.225 8.816 -26.839 1.00 37.66 246 CYS A N 1
ATOM 2006 C CA . CYS A 1 246 ? -21.895 9.232 -27.249 1.00 37.66 246 CYS A CA 1
ATOM 2007 C C . CYS A 1 246 ? -21.859 9.145 -28.776 1.00 37.66 246 CYS A C 1
ATOM 2009 O O . CYS A 1 246 ? -21.946 8.055 -29.346 1.00 37.66 246 CYS A O 1
ATOM 2011 N N . SER A 1 247 ? -21.732 10.287 -29.454 1.00 39.44 247 SER A N 1
ATOM 2012 C CA . SER A 1 247 ? -21.405 10.307 -30.876 1.00 39.44 247 SER A CA 1
ATOM 2013 C C . SER A 1 247 ? -20.174 9.426 -31.092 1.00 39.44 247 SER A C 1
ATOM 2015 O O . SER A 1 247 ? -19.117 9.711 -30.528 1.00 39.44 247 SER A O 1
ATOM 2017 N N . PHE A 1 248 ? -20.328 8.352 -31.866 1.00 48.78 248 PHE A N 1
ATOM 2018 C CA . PHE A 1 248 ? -19.238 7.461 -32.249 1.00 48.78 248 PHE A CA 1
ATOM 2019 C C . PHE A 1 248 ? -18.068 8.298 -32.790 1.00 48.78 248 PHE A C 1
ATOM 2021 O O . PHE A 1 248 ? -18.228 9.002 -33.787 1.00 48.78 248 PHE A O 1
ATOM 2028 N N . ARG A 1 249 ? -16.921 8.259 -32.101 1.00 53.25 249 ARG A N 1
ATOM 2029 C CA . ARG A 1 249 ? -15.657 8.846 -32.559 1.00 53.25 249 ARG A CA 1
ATOM 2030 C C . ARG A 1 249 ? -14.716 7.708 -32.917 1.00 53.25 249 ARG A C 1
ATOM 2032 O O . ARG A 1 249 ? -14.467 6.831 -32.096 1.00 53.25 249 ARG A O 1
ATOM 2039 N N . PHE A 1 250 ? -14.245 7.728 -34.156 1.00 54.53 250 PHE A N 1
ATOM 2040 C CA . PHE A 1 250 ? -13.243 6.801 -34.656 1.00 54.53 250 PHE A CA 1
ATOM 2041 C C . PHE A 1 250 ? -11.860 7.376 -34.348 1.00 54.53 250 PHE A C 1
ATOM 2043 O O . PHE A 1 250 ? -11.511 8.448 -34.841 1.00 54.53 250 PHE A O 1
ATOM 2050 N N . GLU A 1 251 ? -11.094 6.689 -33.508 1.00 52.09 251 GLU A N 1
ATOM 2051 C CA . GLU A 1 251 ? -9.748 7.117 -33.134 1.00 52.09 251 GLU A CA 1
ATOM 2052 C C . GLU A 1 251 ? -8.735 6.616 -34.167 1.00 52.09 251 GLU A C 1
ATOM 2054 O O . GLU A 1 251 ? -8.667 5.424 -34.461 1.00 52.09 251 GLU A O 1
ATOM 2059 N N . ALA A 1 252 ? -7.887 7.511 -34.683 1.00 55.97 252 ALA A N 1
ATOM 2060 C CA . ALA A 1 252 ? -6.902 7.187 -35.725 1.00 55.97 252 ALA A CA 1
ATOM 2061 C C . ALA A 1 252 ? -5.899 6.087 -35.314 1.00 55.97 252 ALA A C 1
ATOM 2063 O O . ALA A 1 252 ? -5.233 5.497 -36.163 1.00 55.97 252 ALA A O 1
ATOM 2064 N N . ARG A 1 253 ? -5.795 5.793 -34.012 1.00 51.19 253 ARG A N 1
ATOM 2065 C CA . ARG A 1 253 ? -4.987 4.696 -33.468 1.00 51.19 253 ARG A CA 1
ATOM 2066 C C . ARG A 1 253 ? -5.523 3.314 -33.853 1.00 51.19 253 ARG A C 1
ATOM 2068 O O . ARG A 1 253 ? -4.719 2.403 -33.987 1.00 51.19 253 ARG A O 1
ATOM 2075 N N . TRP A 1 254 ? -6.832 3.158 -34.061 1.00 57.66 254 TRP A N 1
ATOM 2076 C CA . TRP A 1 254 ? -7.445 1.861 -34.380 1.00 57.66 254 TRP A CA 1
ATOM 2077 C C . TRP A 1 254 ? -6.952 1.289 -35.713 1.00 57.66 254 TRP A C 1
ATOM 2079 O O . TRP A 1 254 ? -6.802 0.083 -35.837 1.00 57.66 254 TRP A O 1
ATOM 2089 N N . LEU A 1 255 ? -6.572 2.149 -36.665 1.00 65.38 255 LEU A N 1
ATOM 2090 C CA . LEU A 1 255 ? -5.954 1.741 -37.935 1.00 65.38 255 LEU A CA 1
ATOM 2091 C C . LEU A 1 255 ? -4.570 1.090 -37.777 1.00 65.38 255 LEU A C 1
ATOM 2093 O O . LEU A 1 255 ? -4.034 0.565 -38.744 1.00 65.38 255 LEU A O 1
ATOM 2097 N N . ARG A 1 256 ? -3.960 1.166 -36.589 1.00 62.84 256 ARG A N 1
ATOM 2098 C CA . ARG A 1 256 ? -2.646 0.571 -36.305 1.00 62.84 256 ARG A CA 1
ATOM 2099 C C . ARG A 1 256 ? -2.743 -0.783 -35.597 1.00 62.84 256 ARG A C 1
ATOM 2101 O O . ARG A 1 256 ? -1.705 -1.388 -35.361 1.00 62.84 256 ARG A O 1
ATOM 2108 N N . GLU A 1 257 ? -3.949 -1.225 -35.242 1.00 59.28 257 GLU A N 1
ATOM 2109 C CA . GLU A 1 257 ? -4.198 -2.506 -34.572 1.00 59.28 257 GLU A CA 1
ATOM 2110 C C . GLU A 1 257 ? -4.444 -3.616 -35.606 1.00 59.28 257 GLU A C 1
ATOM 2112 O O . GLU A 1 257 ? -5.236 -3.449 -36.542 1.00 59.28 257 GLU A O 1
ATOM 2117 N N . GLU A 1 258 ? -3.783 -4.764 -35.432 1.00 55.00 258 GLU A N 1
ATOM 2118 C CA . GLU A 1 258 ? -3.968 -5.941 -36.291 1.00 55.00 258 GLU A CA 1
ATOM 2119 C C . GLU A 1 258 ? -5.436 -6.411 -36.273 1.00 55.00 258 GLU A C 1
ATOM 2121 O O . GLU A 1 258 ? -6.056 -6.552 -35.220 1.00 55.00 258 GLU A O 1
ATOM 2126 N N . GLY A 1 259 ? -6.016 -6.636 -37.457 1.00 60.66 259 GLY A N 1
ATOM 2127 C CA . GLY A 1 259 ? -7.401 -7.104 -37.624 1.00 60.66 259 GLY A CA 1
ATOM 2128 C C . GLY A 1 259 ? -8.479 -6.008 -37.654 1.00 60.66 259 GLY A C 1
ATOM 2129 O O . GLY A 1 259 ? -9.621 -6.295 -38.020 1.00 60.66 259 GLY A O 1
ATOM 2130 N N . CYS A 1 260 ? -8.149 -4.743 -37.356 1.00 66.19 260 CYS A N 1
ATOM 2131 C CA . CYS A 1 260 ? -9.127 -3.645 -37.385 1.00 66.19 260 CYS A CA 1
ATOM 2132 C C . CYS A 1 260 ? -9.710 -3.415 -38.792 1.00 66.19 260 CYS A C 1
ATOM 2134 O O . CYS A 1 260 ? -10.923 -3.255 -38.946 1.00 66.19 260 CYS A O 1
ATOM 2136 N N . GLU A 1 261 ? -8.873 -3.468 -39.832 1.00 71.12 261 GLU A N 1
ATOM 2137 C CA . GLU A 1 261 ? -9.326 -3.318 -41.221 1.00 71.12 261 GLU A CA 1
ATOM 2138 C C . GLU A 1 261 ? -10.311 -4.411 -41.644 1.00 71.12 261 GLU A C 1
ATOM 2140 O O . GLU A 1 261 ? -11.278 -4.137 -42.352 1.00 71.12 261 GLU A O 1
ATOM 2145 N N . GLU A 1 262 ? -10.084 -5.647 -41.206 1.00 70.75 262 GLU A N 1
ATOM 2146 C CA . GLU A 1 262 ? -10.912 -6.799 -41.561 1.00 70.75 262 GLU A CA 1
ATOM 2147 C C . GLU A 1 262 ? -12.278 -6.725 -40.868 1.00 70.75 262 GLU A C 1
ATOM 2149 O O . GLU A 1 262 ? -13.317 -6.978 -41.478 1.00 70.75 262 GLU A O 1
ATOM 2154 N N . ILE A 1 263 ? -12.296 -6.259 -39.618 1.00 63.53 263 ILE A N 1
ATOM 2155 C CA . ILE A 1 263 ? -13.515 -5.987 -38.853 1.00 63.53 263 ILE A CA 1
ATOM 2156 C C . ILE A 1 263 ? -14.338 -4.859 -39.497 1.00 63.53 263 ILE A C 1
ATOM 2158 O O . ILE A 1 263 ? -15.556 -4.996 -39.639 1.00 63.53 263 ILE A O 1
ATOM 2162 N N . ILE A 1 264 ? -13.695 -3.764 -39.921 1.00 68.88 264 ILE A N 1
ATOM 2163 C CA . ILE A 1 264 ? -14.373 -2.645 -40.598 1.00 68.88 264 ILE A CA 1
ATOM 2164 C C . ILE A 1 264 ? -14.948 -3.101 -41.941 1.00 68.88 264 ILE A C 1
ATOM 2166 O O . ILE A 1 264 ? -16.102 -2.795 -42.241 1.00 68.88 264 ILE A O 1
ATOM 2170 N N . ARG A 1 265 ? -14.181 -3.868 -42.723 1.00 71.19 265 ARG A N 1
ATOM 2171 C CA . ARG A 1 265 ? -14.603 -4.402 -44.026 1.00 71.19 265 ARG A CA 1
ATOM 2172 C C . ARG A 1 265 ? -15.805 -5.332 -43.889 1.00 71.19 265 ARG A C 1
ATOM 2174 O O . ARG A 1 265 ? -16.825 -5.107 -44.527 1.00 71.19 265 ARG A O 1
ATOM 2181 N N . ASN A 1 266 ? -15.751 -6.273 -42.948 1.00 66.94 266 ASN A N 1
ATOM 2182 C CA . ASN A 1 266 ? -16.860 -7.182 -42.655 1.00 66.94 266 ASN A CA 1
ATOM 2183 C C . ASN A 1 266 ? -18.124 -6.446 -42.175 1.00 66.94 266 ASN A C 1
ATOM 2185 O O . ASN A 1 266 ? -19.243 -6.859 -42.485 1.00 66.94 266 ASN A O 1
ATOM 2189 N N . ALA A 1 267 ? -17.970 -5.353 -41.423 1.00 62.34 267 ALA A N 1
ATOM 2190 C CA . ALA A 1 267 ? -19.087 -4.510 -41.002 1.00 62.34 267 ALA A CA 1
ATOM 2191 C C . ALA A 1 267 ? -19.692 -3.721 -42.174 1.00 62.34 267 ALA A C 1
ATOM 2193 O O . ALA A 1 267 ? -20.912 -3.558 -42.249 1.00 62.34 267 ALA A O 1
ATOM 2194 N N . TRP A 1 268 ? -18.845 -3.268 -43.100 1.00 63.78 268 TRP A N 1
ATOM 2195 C CA . TRP A 1 268 ? -19.247 -2.551 -44.307 1.00 63.78 268 TRP A CA 1
ATOM 2196 C C . TRP A 1 268 ? -19.992 -3.463 -45.290 1.00 63.78 268 TRP A C 1
ATOM 2198 O O . TRP A 1 268 ? -21.077 -3.108 -45.760 1.00 63.78 268 TRP A O 1
ATOM 2208 N N . ASP A 1 269 ? -19.484 -4.676 -45.507 1.00 65.25 269 ASP A N 1
ATOM 2209 C CA . ASP A 1 269 ? -20.071 -5.673 -46.407 1.00 65.25 269 ASP A CA 1
ATOM 2210 C C . ASP A 1 269 ? -21.405 -6.211 -45.866 1.00 65.25 269 ASP A C 1
ATOM 2212 O O . ASP A 1 269 ? -22.386 -6.326 -46.598 1.00 65.25 269 ASP A O 1
ATOM 2216 N N . LYS A 1 270 ? -21.520 -6.434 -44.549 1.00 57.66 270 LYS A N 1
ATOM 2217 C CA . LYS A 1 270 ? -22.812 -6.785 -43.924 1.00 57.66 270 LYS A CA 1
ATOM 2218 C C . LYS A 1 270 ? -23.849 -5.665 -44.036 1.00 57.66 270 LYS A C 1
ATOM 2220 O O . LYS A 1 270 ? -25.036 -5.943 -44.194 1.00 57.66 270 LYS A O 1
ATOM 2225 N N . SER A 1 271 ? -23.421 -4.402 -43.962 1.00 53.50 271 SER A N 1
ATOM 2226 C CA . SER A 1 271 ? -24.329 -3.248 -44.042 1.00 53.50 271 SER A CA 1
ATOM 2227 C C . SER A 1 271 ? -24.879 -2.988 -45.451 1.00 53.50 271 SER A C 1
ATOM 2229 O O . SER A 1 271 ? -25.941 -2.381 -45.587 1.00 53.50 271 SER A O 1
ATOM 2231 N N . SER A 1 272 ? -24.196 -3.479 -46.491 1.00 54.16 272 SER A N 1
ATOM 2232 C CA . SER A 1 272 ? -24.586 -3.304 -47.896 1.00 54.16 272 SER A CA 1
ATOM 2233 C C . SER A 1 272 ? -25.558 -4.378 -48.409 1.00 54.16 272 SER A C 1
ATOM 2235 O O . SER A 1 272 ? -26.248 -4.138 -49.396 1.00 54.16 272 SER A O 1
ATOM 2237 N N . VAL A 1 273 ? -25.691 -5.513 -47.710 1.00 54.78 273 VAL A N 1
ATOM 2238 C CA . VAL A 1 273 ? -26.604 -6.618 -48.075 1.00 54.78 273 VAL A CA 1
ATOM 2239 C C . VAL A 1 273 ? -28.013 -6.457 -47.474 1.00 54.78 273 VAL A C 1
ATOM 2241 O O . VAL A 1 273 ? -28.996 -6.820 -48.112 1.00 54.78 273 VAL A O 1
ATOM 2244 N N . GLU A 1 274 ? -28.158 -5.863 -46.283 1.00 50.12 274 GLU A N 1
ATOM 2245 C CA . GLU A 1 274 ? -29.449 -5.750 -45.566 1.00 50.12 274 GLU A CA 1
ATOM 2246 C C . GLU A 1 274 ? -30.216 -4.432 -45.815 1.00 50.12 274 GLU A C 1
ATOM 2248 O O . GLU A 1 274 ? -30.860 -3.913 -44.904 1.00 50.12 274 GLU A O 1
ATOM 2253 N N . GLY A 1 275 ? -30.142 -3.874 -47.029 1.00 47.16 275 GLY A N 1
ATOM 2254 C CA . GLY A 1 275 ? -31.043 -2.823 -47.531 1.00 47.16 275 GLY A CA 1
ATOM 2255 C C . GLY A 1 275 ? -31.549 -1.802 -46.496 1.00 47.16 275 GLY A C 1
ATOM 2256 O O . GLY A 1 275 ? -32.697 -1.872 -46.066 1.00 47.16 275 GLY A O 1
ATOM 2257 N N . GLY A 1 276 ? -30.720 -0.817 -46.130 1.00 46.00 276 GLY A N 1
ATOM 2258 C CA . GLY A 1 276 ? -31.203 0.408 -45.473 1.00 46.00 276 GLY A CA 1
ATOM 2259 C C . GLY A 1 276 ? -30.855 0.618 -43.995 1.00 46.00 276 GLY A C 1
ATOM 2260 O O . GLY A 1 276 ? -31.462 1.481 -43.360 1.00 46.00 276 GLY A O 1
ATOM 2261 N N . ARG A 1 277 ? -29.856 -0.070 -43.424 1.00 49.44 277 ARG A N 1
ATOM 2262 C CA . ARG A 1 277 ? -29.256 0.361 -42.144 1.00 49.44 277 ARG A CA 1
ATOM 2263 C C . ARG A 1 277 ? -28.018 1.227 -42.382 1.00 49.44 277 ARG A C 1
ATOM 2265 O O . ARG A 1 277 ? -27.054 0.815 -43.011 1.00 49.44 277 ARG A O 1
ATOM 2272 N N . ASN A 1 278 ? -28.069 2.453 -41.861 1.00 56.91 278 ASN A N 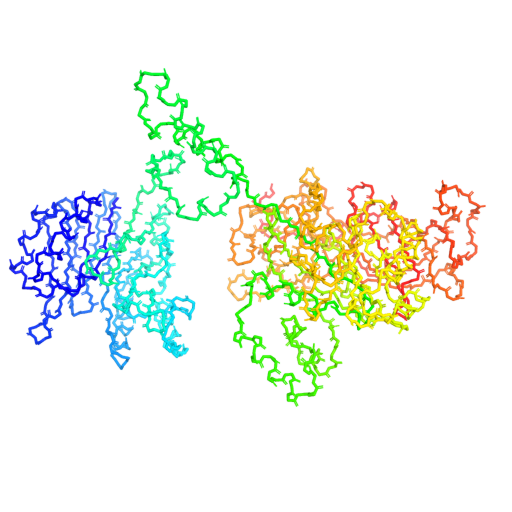1
ATOM 2273 C CA . ASN A 1 278 ? -27.025 3.474 -41.959 1.00 56.91 278 ASN A CA 1
ATOM 2274 C C . ASN A 1 278 ? -25.671 2.899 -41.492 1.00 56.91 278 ASN A C 1
ATOM 2276 O O . ASN A 1 278 ? -25.625 2.312 -40.412 1.00 56.91 278 ASN A O 1
ATOM 2280 N N . VAL A 1 279 ? -24.579 3.078 -42.246 1.00 55.00 279 VAL A N 1
ATOM 2281 C CA . VAL A 1 279 ? -23.227 2.532 -41.950 1.00 55.00 279 VAL A CA 1
ATOM 2282 C C . VAL A 1 279 ? -22.791 2.797 -40.497 1.00 55.00 279 VAL A C 1
ATOM 2284 O O . VAL A 1 279 ? -22.183 1.953 -39.837 1.00 55.00 279 VAL A O 1
ATOM 2287 N N . ARG A 1 280 ? -23.207 3.945 -39.947 1.00 53.22 280 ARG A N 1
ATOM 2288 C CA . ARG A 1 280 ? -23.040 4.332 -38.537 1.00 53.22 280 ARG A CA 1
ATOM 2289 C C . ARG A 1 280 ? -23.574 3.290 -37.543 1.00 53.22 280 ARG A C 1
ATOM 2291 O O . ARG A 1 280 ? -22.957 3.073 -36.508 1.00 53.22 280 ARG A O 1
ATOM 2298 N N . SER A 1 281 ? -24.701 2.653 -37.844 1.00 54.16 281 SER A N 1
ATOM 2299 C CA . SER A 1 281 ? -25.325 1.634 -36.991 1.00 54.16 281 SER A CA 1
ATOM 2300 C C . SER A 1 281 ? -24.556 0.308 -36.996 1.00 54.16 281 SER A C 1
ATOM 2302 O O . SER A 1 281 ? -24.446 -0.321 -35.944 1.00 54.16 281 SER A O 1
ATOM 2304 N N . GLY A 1 282 ? -23.951 -0.066 -38.132 1.00 57.09 282 GLY A N 1
ATOM 2305 C CA . GLY A 1 282 ? -23.055 -1.222 -38.237 1.00 57.09 282 GLY A CA 1
ATOM 2306 C C . GLY A 1 282 ? -21.771 -1.013 -37.433 1.00 57.09 282 GLY A C 1
ATOM 2307 O O . GLY A 1 282 ? -21.419 -1.841 -36.597 1.00 57.09 282 GLY A O 1
ATOM 2308 N N . LEU A 1 283 ? -21.142 0.158 -37.574 1.00 56.34 283 LEU A N 1
ATOM 2309 C CA . LEU A 1 283 ? -19.966 0.541 -36.779 1.00 56.34 283 LEU A CA 1
ATOM 2310 C C . LEU A 1 283 ? -20.268 0.636 -35.274 1.00 56.34 283 LEU A C 1
ATOM 2312 O O . LEU A 1 283 ? -19.450 0.236 -34.450 1.00 56.34 283 LEU A O 1
ATOM 2316 N N . GLN A 1 284 ? -21.457 1.111 -34.891 1.00 52.38 284 GLN A N 1
ATOM 2317 C CA . GLN A 1 284 ? -21.900 1.140 -33.492 1.00 52.38 284 GLN A CA 1
ATOM 2318 C C . GLN A 1 284 ? -22.202 -0.247 -32.910 1.00 52.38 284 GLN A C 1
ATOM 2320 O O . GLN A 1 284 ? -22.164 -0.393 -31.689 1.00 52.38 284 GLN A O 1
ATOM 2325 N N . SER A 1 285 ? -22.550 -1.238 -33.736 1.00 50.72 285 SER A N 1
ATOM 2326 C CA . SER A 1 285 ? -22.719 -2.632 -33.304 1.00 50.72 285 SER A CA 1
ATOM 2327 C C . SER A 1 285 ? -21.356 -3.258 -33.017 1.00 50.72 285 SER A C 1
ATOM 2329 O O . SER A 1 285 ? -21.155 -3.774 -31.926 1.00 50.72 285 SER A O 1
ATOM 2331 N N . VAL A 1 286 ? -20.391 -3.084 -33.921 1.00 53.22 286 VAL A N 1
ATOM 2332 C CA . VAL A 1 286 ? -19.007 -3.542 -33.724 1.00 53.22 286 VAL A CA 1
ATOM 2333 C C . VAL A 1 286 ? -18.360 -2.869 -32.514 1.00 53.22 286 VAL A C 1
ATOM 2335 O O . VAL A 1 286 ? -17.757 -3.534 -31.677 1.00 53.22 286 VAL A O 1
ATOM 2338 N N . ALA A 1 287 ? -18.544 -1.554 -32.359 1.00 48.47 287 ALA A N 1
ATOM 2339 C CA . ALA A 1 287 ? -18.076 -0.837 -31.179 1.00 48.47 287 ALA A CA 1
ATOM 2340 C C . ALA A 1 287 ? -18.727 -1.374 -29.896 1.00 48.47 287 ALA A C 1
ATOM 2342 O O . ALA A 1 287 ? -18.039 -1.503 -28.887 1.00 48.47 287 ALA A O 1
ATOM 2343 N N . ARG A 1 288 ? -20.025 -1.724 -29.937 1.00 47.06 288 ARG A N 1
ATOM 2344 C CA . ARG A 1 288 ? -20.760 -2.341 -28.819 1.00 47.06 288 ARG A CA 1
ATOM 2345 C C . ARG A 1 288 ? -20.277 -3.737 -28.471 1.00 47.06 288 ARG A C 1
ATOM 2347 O O . ARG A 1 288 ? -20.327 -4.059 -27.293 1.00 47.06 288 ARG A O 1
ATOM 2354 N N . ASP A 1 289 ? -19.807 -4.509 -29.441 1.00 45.75 289 ASP A N 1
ATOM 2355 C CA . ASP A 1 289 ? -19.203 -5.823 -29.205 1.00 45.75 289 ASP A CA 1
ATOM 2356 C C . ASP A 1 289 ? -17.765 -5.687 -28.669 1.00 45.75 289 ASP A C 1
ATOM 2358 O O . ASP A 1 289 ? -17.309 -6.520 -27.891 1.00 45.75 289 ASP A O 1
ATOM 2362 N N . MET A 1 290 ? -17.083 -4.576 -28.975 1.00 44.38 290 MET A N 1
ATOM 2363 C CA . MET A 1 290 ? -15.781 -4.217 -28.394 1.00 44.38 290 MET A CA 1
ATOM 2364 C C . MET A 1 290 ? -15.872 -3.560 -26.999 1.00 44.38 290 MET A C 1
ATOM 2366 O O . MET A 1 290 ? -14.924 -3.636 -26.219 1.00 44.38 290 MET A O 1
ATOM 2370 N N . THR A 1 291 ? -16.999 -2.930 -26.630 1.00 39.53 291 THR A N 1
ATOM 2371 C CA . THR A 1 291 ? -17.139 -2.194 -25.351 1.00 39.53 291 THR A CA 1
ATOM 2372 C C . THR A 1 291 ? -17.231 -3.045 -24.062 1.00 39.53 291 THR A C 1
ATOM 2374 O O . THR A 1 291 ? -16.816 -2.535 -23.019 1.00 39.53 291 THR A O 1
ATOM 2377 N N . P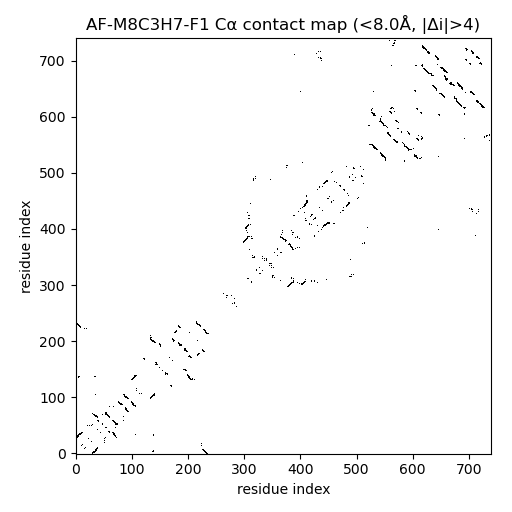RO A 1 292 ? -17.742 -4.298 -24.017 1.00 35.72 292 PRO A N 1
ATOM 2378 C CA . PRO A 1 292 ? -17.883 -5.042 -22.764 1.00 35.72 292 PRO A CA 1
ATOM 2379 C C . PRO A 1 292 ? -16.545 -5.598 -22.258 1.00 35.72 292 PRO A C 1
ATOM 2381 O O . PRO A 1 292 ? -16.479 -6.087 -21.133 1.00 35.72 292 PRO A O 1
ATOM 2384 N N . ALA A 1 293 ? -15.473 -5.504 -23.052 1.00 34.00 293 ALA A N 1
ATOM 2385 C CA . ALA A 1 293 ? -14.151 -5.987 -22.672 1.00 34.00 293 ALA A CA 1
ATOM 2386 C C . ALA A 1 293 ? -13.388 -5.047 -21.711 1.00 34.00 293 ALA A C 1
ATOM 2388 O O . ALA A 1 293 ? -12.417 -5.483 -21.102 1.00 34.00 293 ALA A O 1
ATOM 2389 N N . MET A 1 294 ? -13.805 -3.784 -21.531 1.00 36.59 294 MET A N 1
ATOM 2390 C CA . MET A 1 294 ? -12.974 -2.755 -20.864 1.00 36.59 294 MET A CA 1
ATOM 2391 C C . MET A 1 294 ? -13.630 -2.042 -19.662 1.00 36.59 294 MET A C 1
ATOM 2393 O O . MET A 1 294 ? -13.219 -0.945 -19.299 1.00 36.59 294 MET A O 1
ATOM 2397 N N . GLY A 1 295 ? -14.653 -2.636 -19.038 1.00 34.59 295 GLY A N 1
ATOM 2398 C CA . GLY A 1 295 ? -15.460 -1.988 -17.989 1.00 34.59 295 GLY A CA 1
ATOM 2399 C C . GLY A 1 295 ? -15.499 -2.679 -16.622 1.00 34.59 295 GLY A C 1
ATOM 2400 O O . GLY A 1 295 ? -16.500 -2.539 -15.926 1.00 34.59 295 GLY A O 1
ATOM 2401 N N . LYS A 1 296 ? -14.477 -3.447 -16.231 1.00 42.12 296 LYS A N 1
ATOM 2402 C CA . LYS A 1 296 ? -14.316 -3.876 -14.830 1.00 42.12 296 LYS A CA 1
ATOM 2403 C C . LYS A 1 296 ? -13.291 -2.964 -14.161 1.00 42.12 296 LYS A C 1
ATOM 2405 O O . LYS A 1 296 ? -12.207 -2.791 -14.712 1.00 42.12 296 LYS A O 1
ATOM 2410 N N . GLU A 1 297 ? -13.622 -2.394 -13.000 1.00 59.75 297 GLU A N 1
ATOM 2411 C CA . GLU A 1 297 ? -12.604 -1.825 -12.107 1.00 59.75 297 GLU A CA 1
ATOM 2412 C C . GLU A 1 297 ? -11.504 -2.877 -11.913 1.00 59.75 297 GLU A C 1
ATOM 2414 O O . GLU A 1 297 ? -11.798 -4.034 -11.597 1.00 59.75 297 GLU A O 1
ATOM 2419 N N . LYS A 1 298 ? -10.246 -2.511 -12.194 1.00 72.00 298 LYS A N 1
ATOM 2420 C CA . LYS A 1 298 ? -9.122 -3.446 -12.083 1.00 72.00 298 LYS A CA 1
ATOM 2421 C C . LYS A 1 298 ? -8.994 -3.892 -10.627 1.00 72.00 298 LYS A C 1
ATOM 2423 O O . LYS A 1 298 ? -9.013 -3.073 -9.711 1.00 72.00 298 LYS A O 1
ATOM 2428 N N . THR A 1 299 ? -8.826 -5.188 -10.399 1.00 77.56 299 THR A N 1
ATOM 2429 C CA . THR A 1 299 ? -8.654 -5.717 -9.041 1.00 77.56 299 THR A CA 1
ATOM 2430 C C . THR A 1 299 ? -7.317 -5.241 -8.459 1.00 77.56 299 THR A C 1
ATOM 2432 O O . THR A 1 299 ? -6.304 -5.210 -9.160 1.00 77.56 299 THR A O 1
ATOM 2435 N N . HIS A 1 300 ? -7.291 -4.871 -7.176 1.00 79.75 300 HIS A N 1
ATOM 2436 C CA . HIS A 1 300 ? -6.054 -4.481 -6.495 1.00 79.75 300 HIS A CA 1
ATOM 2437 C C . HIS A 1 300 ? -5.287 -5.709 -5.975 1.00 79.75 300 HIS A C 1
ATOM 2439 O O . HIS A 1 300 ? -5.880 -6.568 -5.312 1.00 79.75 300 HIS A O 1
ATOM 2445 N N . ILE A 1 301 ? -3.980 -5.776 -6.234 1.00 85.88 301 ILE A N 1
ATOM 2446 C CA . ILE A 1 301 ? -3.080 -6.860 -5.815 1.00 85.88 301 ILE A CA 1
ATOM 2447 C C . ILE A 1 301 ? -1.837 -6.278 -5.140 1.00 85.88 301 ILE A C 1
ATOM 2449 O O . ILE A 1 301 ? -1.224 -5.330 -5.633 1.00 85.88 301 ILE A O 1
ATOM 2453 N N . ASN A 1 302 ? -1.433 -6.883 -4.024 1.00 86.88 302 ASN A N 1
ATOM 2454 C CA . ASN A 1 302 ? -0.185 -6.556 -3.344 1.00 86.88 302 ASN A CA 1
ATOM 2455 C C . ASN A 1 302 ? 0.918 -7.549 -3.738 1.00 86.88 302 ASN A C 1
ATOM 2457 O O . ASN A 1 302 ? 0.745 -8.766 -3.627 1.00 86.88 302 ASN A O 1
ATOM 2461 N N . ILE A 1 303 ? 2.071 -7.035 -4.158 1.00 91.38 303 ILE A N 1
ATOM 2462 C CA . ILE A 1 303 ? 3.221 -7.823 -4.603 1.00 91.38 303 ILE A CA 1
ATOM 2463 C C . ILE A 1 303 ? 4.411 -7.504 -3.710 1.00 91.38 303 ILE A C 1
ATOM 2465 O O . ILE A 1 303 ? 4.786 -6.344 -3.588 1.00 91.38 303 ILE A O 1
ATOM 2469 N N . VAL A 1 304 ? 5.053 -8.519 -3.135 1.00 93.12 304 VAL A N 1
ATOM 2470 C CA . VAL A 1 304 ? 6.321 -8.340 -2.409 1.00 93.12 304 VAL A CA 1
ATOM 2471 C C . VAL A 1 304 ? 7.501 -8.810 -3.242 1.00 93.12 304 VAL A C 1
ATOM 2473 O O . VAL A 1 304 ? 7.460 -9.894 -3.822 1.00 93.12 304 VAL A O 1
ATOM 2476 N N . VAL A 1 305 ? 8.567 -8.013 -3.290 1.00 94.00 305 VAL A N 1
ATOM 2477 C CA . VAL A 1 305 ? 9.802 -8.356 -4.005 1.00 94.00 305 VAL A CA 1
ATOM 2478 C C . VAL A 1 305 ? 10.833 -8.855 -3.005 1.00 94.00 305 VAL A C 1
ATOM 2480 O O . VAL A 1 305 ? 11.229 -8.140 -2.090 1.00 94.00 305 VAL A O 1
ATOM 2483 N N . ILE A 1 306 ? 11.262 -10.106 -3.163 1.00 94.19 306 ILE A N 1
ATOM 2484 C CA . ILE A 1 306 ? 12.117 -10.827 -2.215 1.00 94.19 306 ILE A CA 1
ATOM 2485 C C . ILE A 1 306 ? 13.318 -11.448 -2.935 1.00 94.19 306 ILE A C 1
ATOM 2487 O O . ILE A 1 306 ? 13.286 -11.677 -4.136 1.00 94.19 306 ILE A O 1
ATOM 2491 N N . GLY A 1 307 ? 14.402 -11.724 -2.210 1.00 92.75 307 GLY A N 1
ATOM 2492 C CA . GLY A 1 307 ? 15.633 -12.280 -2.795 1.00 92.75 307 GLY A CA 1
ATOM 2493 C C . GLY A 1 307 ? 16.891 -11.911 -2.013 1.00 92.75 307 GLY A C 1
ATOM 2494 O O . GLY A 1 307 ? 16.840 -11.054 -1.125 1.00 92.75 307 GLY A O 1
ATOM 2495 N N . HIS A 1 308 ? 18.017 -12.549 -2.338 1.00 91.56 308 HIS A N 1
ATOM 2496 C CA . HIS A 1 308 ? 19.306 -12.342 -1.661 1.00 91.56 308 HIS A CA 1
ATOM 2497 C C . HIS A 1 308 ? 19.814 -10.892 -1.753 1.00 91.56 308 HIS A C 1
ATOM 2499 O O . HIS A 1 308 ? 19.351 -10.122 -2.605 1.00 91.56 308 HIS A O 1
ATOM 2505 N N . VAL A 1 309 ? 20.754 -10.491 -0.888 1.00 87.12 309 VAL A N 1
ATOM 2506 C CA . VAL A 1 309 ? 21.521 -9.245 -1.090 1.00 87.12 309 VAL A CA 1
ATOM 2507 C C . VAL A 1 309 ? 22.155 -9.268 -2.487 1.00 87.12 309 VAL A C 1
ATOM 2509 O O . VAL A 1 309 ? 22.463 -10.331 -3.016 1.00 87.12 309 VAL A O 1
ATOM 2512 N N . ASP A 1 310 ? 22.215 -8.105 -3.131 1.00 86.31 310 ASP A N 1
ATOM 2513 C CA . ASP A 1 310 ? 22.761 -7.903 -4.480 1.00 86.31 310 ASP A CA 1
ATOM 2514 C C . ASP A 1 310 ? 22.075 -8.639 -5.637 1.00 86.31 310 ASP A C 1
ATOM 2516 O O . ASP A 1 310 ? 22.427 -8.400 -6.788 1.00 86.31 310 ASP A O 1
ATOM 2520 N N . SER A 1 311 ? 21.015 -9.416 -5.399 1.00 90.62 311 SER A N 1
ATOM 2521 C CA . SER A 1 311 ? 20.200 -10.017 -6.476 1.00 90.62 311 SER A CA 1
ATOM 2522 C C . SER A 1 311 ? 19.518 -8.986 -7.391 1.00 90.62 311 SER A C 1
ATOM 2524 O O . SER A 1 311 ? 19.052 -9.337 -8.470 1.00 90.62 311 SER A O 1
ATOM 2526 N N . GLY A 1 312 ? 19.477 -7.707 -6.995 1.00 89.81 312 GLY A N 1
ATOM 2527 C CA . GLY A 1 312 ? 18.948 -6.610 -7.811 1.00 89.81 312 GLY A CA 1
ATOM 2528 C C . GLY A 1 312 ? 17.450 -6.342 -7.642 1.00 89.81 312 GLY A C 1
ATOM 2529 O O . GLY A 1 312 ? 16.820 -5.882 -8.591 1.00 89.81 312 GLY A O 1
ATOM 2530 N N . LYS A 1 313 ? 16.881 -6.611 -6.456 1.00 91.94 313 LYS A N 1
ATOM 2531 C CA . LYS A 1 313 ? 15.468 -6.337 -6.110 1.00 91.94 313 LYS A CA 1
ATOM 2532 C C . LYS A 1 313 ? 15.045 -4.901 -6.424 1.00 91.94 313 LYS A C 1
ATOM 2534 O O . LYS A 1 313 ? 14.260 -4.687 -7.343 1.00 91.94 313 LYS A O 1
ATOM 2539 N N . SER A 1 314 ? 15.633 -3.927 -5.733 1.00 90.69 314 SER A N 1
ATOM 2540 C CA . SER A 1 314 ? 15.256 -2.517 -5.854 1.00 90.69 314 SER A CA 1
ATOM 2541 C C . SER A 1 314 ? 15.559 -1.951 -7.240 1.00 90.69 314 SER A C 1
ATOM 2543 O O . SER A 1 314 ? 14.784 -1.158 -7.763 1.00 90.69 314 SER A O 1
ATOM 2545 N N . THR A 1 315 ? 16.634 -2.415 -7.887 1.00 90.88 315 THR A N 1
ATOM 2546 C CA . THR A 1 315 ? 16.952 -2.056 -9.277 1.00 90.88 315 THR A CA 1
ATOM 2547 C C . THR A 1 315 ? 15.865 -2.528 -10.239 1.00 90.88 315 THR A C 1
ATOM 2549 O O . THR A 1 315 ? 15.376 -1.734 -11.035 1.00 90.88 315 THR A O 1
ATOM 2552 N N . THR A 1 316 ? 15.453 -3.796 -10.140 1.00 92.00 316 THR A N 1
ATOM 2553 C CA . THR A 1 316 ? 14.416 -4.381 -11.007 1.00 92.00 316 THR A CA 1
ATOM 2554 C C . THR A 1 316 ? 13.078 -3.684 -10.791 1.00 92.00 316 THR A C 1
ATOM 2556 O O . THR A 1 316 ? 12.429 -3.276 -11.750 1.00 92.00 316 THR A O 1
ATOM 2559 N N . THR A 1 317 ? 12.692 -3.478 -9.531 1.00 90.88 317 THR A N 1
ATOM 2560 C CA . THR A 1 317 ? 11.451 -2.787 -9.172 1.00 90.88 317 THR A CA 1
ATOM 2561 C C . THR A 1 317 ? 11.455 -1.332 -9.644 1.00 90.88 317 THR A C 1
ATOM 2563 O O . THR A 1 317 ? 10.505 -0.892 -10.286 1.00 90.88 317 THR A O 1
ATOM 2566 N N . GLY A 1 318 ? 12.530 -0.583 -9.385 1.00 89.62 318 GLY A N 1
ATOM 2567 C CA . GLY A 1 318 ? 12.651 0.812 -9.809 1.00 89.62 318 GLY A CA 1
ATOM 2568 C C . GLY A 1 318 ? 12.647 0.970 -11.329 1.00 89.62 318 GLY A C 1
ATOM 2569 O O . GLY A 1 318 ? 12.017 1.889 -11.853 1.00 89.62 318 GLY A O 1
ATOM 2570 N N . HIS A 1 319 ? 13.285 0.047 -12.055 1.00 90.06 319 HIS A N 1
ATOM 2571 C CA . HIS A 1 319 ? 13.278 0.056 -13.515 1.00 90.06 319 HIS A CA 1
ATOM 2572 C C . HIS A 1 319 ? 11.899 -0.328 -14.077 1.00 90.06 319 HIS A C 1
ATOM 2574 O O . HIS A 1 319 ? 11.429 0.300 -15.025 1.00 90.06 319 HIS A O 1
ATOM 2580 N N . LEU A 1 320 ? 11.196 -1.288 -13.469 1.00 89.56 320 LEU A N 1
ATOM 2581 C CA . LEU A 1 320 ? 9.820 -1.615 -13.851 1.00 89.56 320 LEU A CA 1
ATOM 2582 C C . LEU A 1 320 ? 8.892 -0.397 -13.700 1.00 89.56 320 LEU A C 1
ATOM 2584 O O . LEU A 1 320 ? 8.162 -0.068 -14.633 1.00 89.56 320 LEU A O 1
ATOM 2588 N N . ILE A 1 321 ? 8.976 0.320 -12.574 1.00 87.62 321 ILE A N 1
ATOM 2589 C CA . ILE A 1 321 ? 8.180 1.538 -12.336 1.00 87.62 321 ILE A CA 1
ATOM 2590 C C . ILE A 1 321 ? 8.539 2.633 -13.350 1.00 87.62 321 ILE A C 1
ATOM 2592 O O . ILE A 1 321 ? 7.649 3.309 -13.869 1.00 87.62 321 ILE A O 1
ATOM 2596 N N . TYR A 1 322 ? 9.827 2.793 -13.667 1.00 87.00 322 TYR A N 1
ATOM 2597 C CA . TYR A 1 322 ? 10.269 3.735 -14.692 1.00 87.00 322 TYR A CA 1
ATOM 2598 C C . TYR A 1 322 ? 9.675 3.414 -16.067 1.00 87.00 322 TYR A C 1
ATOM 2600 O O . TYR A 1 322 ? 9.104 4.299 -16.704 1.00 87.00 322 TYR A O 1
ATOM 2608 N N . LYS A 1 323 ? 9.765 2.155 -16.520 1.00 85.19 323 LYS A N 1
ATOM 2609 C CA . LYS A 1 323 ? 9.246 1.759 -17.837 1.00 85.19 323 LYS A CA 1
ATOM 2610 C C . LYS A 1 323 ? 7.721 1.867 -17.932 1.00 85.19 323 LYS A C 1
ATOM 2612 O O . LYS A 1 323 ? 7.212 2.169 -19.005 1.00 85.19 323 LYS A O 1
ATOM 2617 N N . LEU A 1 324 ? 7.001 1.685 -16.826 1.00 83.56 324 LEU A N 1
ATOM 2618 C CA . LEU A 1 324 ? 5.549 1.893 -16.761 1.00 83.56 324 LEU A CA 1
ATOM 2619 C C . LEU A 1 324 ? 5.146 3.380 -16.702 1.00 83.56 324 LEU A C 1
ATOM 2621 O O . LEU A 1 324 ? 3.967 3.690 -16.559 1.00 83.56 324 LEU A O 1
ATOM 2625 N N . GLY A 1 325 ? 6.102 4.311 -16.810 1.00 74.56 325 GLY A N 1
ATOM 2626 C CA . GLY A 1 325 ? 5.834 5.749 -16.819 1.00 74.56 325 GLY A CA 1
ATOM 2627 C C . GLY A 1 325 ? 5.474 6.326 -15.449 1.00 74.56 325 GLY A C 1
ATOM 2628 O O . GLY A 1 325 ? 5.028 7.466 -15.370 1.00 74.56 325 GLY A O 1
ATOM 2629 N N . GLY A 1 326 ? 5.684 5.571 -14.364 1.00 71.19 326 GLY A N 1
ATOM 2630 C CA . GLY A 1 326 ? 5.386 6.026 -13.003 1.00 71.19 326 GLY A CA 1
ATOM 2631 C C . GLY A 1 326 ? 6.352 7.095 -12.481 1.00 71.19 326 GLY A C 1
ATOM 2632 O O . GLY A 1 326 ? 6.077 7.722 -11.460 1.00 71.19 326 GLY A O 1
ATOM 2633 N N . ILE A 1 327 ? 7.493 7.303 -13.153 1.00 77.00 327 ILE A N 1
ATOM 2634 C CA . ILE A 1 327 ? 8.542 8.248 -12.747 1.00 77.00 327 ILE A CA 1
ATOM 2635 C C . ILE A 1 327 ? 8.994 9.070 -13.950 1.00 77.00 327 ILE A C 1
ATOM 2637 O O . ILE A 1 327 ? 9.357 8.522 -14.990 1.00 77.00 327 ILE A O 1
ATOM 2641 N N . ASP A 1 328 ? 9.031 10.392 -13.775 1.00 79.31 328 ASP A N 1
ATOM 2642 C CA . ASP A 1 328 ? 9.547 11.316 -14.782 1.00 79.31 328 ASP A CA 1
ATOM 2643 C C . ASP A 1 328 ? 11.038 11.056 -15.049 1.00 79.31 328 ASP A C 1
ATOM 2645 O O . ASP A 1 328 ? 11.857 10.943 -14.128 1.00 79.31 328 ASP A O 1
ATOM 2649 N N . LYS A 1 329 ? 11.406 11.008 -16.330 1.00 82.00 329 LYS A N 1
ATOM 2650 C CA . LYS A 1 329 ? 12.778 10.782 -16.793 1.00 82.00 329 LYS A CA 1
ATOM 2651 C C . LYS A 1 329 ? 13.793 11.744 -16.155 1.00 82.00 329 LYS A C 1
ATOM 2653 O O . LYS A 1 329 ? 14.898 11.322 -15.822 1.00 82.00 329 LYS A O 1
ATOM 2658 N N . ARG A 1 330 ? 13.411 12.999 -15.890 1.00 83.69 330 ARG A N 1
ATOM 2659 C CA . ARG A 1 330 ? 14.264 14.012 -15.237 1.00 83.69 330 ARG A CA 1
ATOM 2660 C C . ARG A 1 330 ? 14.669 13.615 -13.820 1.00 83.69 330 ARG A C 1
ATOM 2662 O O . ARG A 1 330 ? 15.775 13.926 -13.383 1.00 83.69 330 ARG A O 1
ATOM 2669 N N . VAL A 1 331 ? 13.783 12.937 -13.088 1.00 83.06 331 VAL A N 1
ATOM 2670 C CA . VAL A 1 331 ? 14.056 12.493 -11.713 1.00 83.06 331 VAL A CA 1
ATOM 2671 C C . VAL A 1 331 ? 15.137 11.415 -11.715 1.00 83.06 331 VAL A C 1
ATOM 2673 O O . VAL A 1 331 ? 16.043 11.458 -10.885 1.00 83.06 331 VAL A O 1
ATOM 2676 N N . ILE A 1 332 ? 15.087 10.494 -12.679 1.00 83.44 332 ILE A N 1
ATOM 2677 C CA . ILE A 1 332 ? 16.101 9.444 -12.833 1.00 83.44 332 ILE A CA 1
ATOM 2678 C C . ILE A 1 332 ? 17.423 10.021 -13.323 1.00 83.44 332 ILE A C 1
ATOM 2680 O O . ILE A 1 332 ? 18.462 9.631 -12.806 1.00 83.44 332 ILE A O 1
ATOM 2684 N N . GLU A 1 333 ? 17.406 10.990 -14.239 1.00 85.12 333 GLU A N 1
ATOM 2685 C CA . GLU A 1 333 ? 18.625 11.691 -14.665 1.00 85.12 333 GLU A CA 1
ATOM 2686 C C . GLU A 1 333 ? 19.304 12.419 -13.493 1.00 85.12 333 GLU A C 1
ATOM 2688 O O . GLU A 1 333 ? 20.531 12.414 -13.383 1.00 85.12 333 GLU A O 1
ATOM 2693 N N . ARG A 1 334 ? 18.521 13.007 -12.576 1.00 86.56 334 ARG A N 1
ATOM 2694 C CA . ARG A 1 334 ? 19.053 13.590 -11.337 1.00 86.56 334 ARG A CA 1
ATOM 2695 C C . ARG A 1 334 ? 19.673 12.520 -10.436 1.00 86.56 334 ARG A C 1
ATOM 2697 O O . ARG A 1 334 ? 20.812 12.691 -10.014 1.00 86.56 334 ARG A O 1
ATOM 2704 N N . PHE A 1 335 ? 18.967 11.419 -10.174 1.00 84.81 335 PHE A N 1
ATOM 2705 C CA . PHE A 1 335 ? 19.511 10.329 -9.356 1.00 84.81 335 PHE A CA 1
ATOM 2706 C C . PHE A 1 335 ? 20.731 9.668 -9.995 1.00 84.81 335 PHE A C 1
ATOM 2708 O O . PHE A 1 335 ? 21.636 9.261 -9.282 1.00 84.81 335 PHE A O 1
ATOM 2715 N N . GLU A 1 336 ? 20.808 9.602 -11.321 1.00 84.12 336 GLU A N 1
ATOM 2716 C CA . GLU A 1 336 ? 21.982 9.100 -12.030 1.00 84.12 336 GLU A CA 1
ATOM 2717 C C . GLU A 1 336 ? 23.204 10.005 -11.831 1.00 84.12 336 GLU A C 1
ATOM 2719 O O . GLU A 1 336 ? 24.307 9.490 -11.646 1.00 84.12 336 GLU A O 1
ATOM 2724 N N . LYS A 1 337 ? 23.019 11.332 -11.806 1.00 85.31 337 LYS A N 1
ATOM 2725 C CA . LYS A 1 337 ? 24.089 12.286 -11.473 1.00 85.31 337 LYS A CA 1
ATOM 2726 C C . LYS A 1 337 ? 24.534 12.155 -10.018 1.00 85.31 337 LYS A C 1
ATOM 2728 O O . LYS A 1 337 ? 25.715 11.938 -9.774 1.00 85.31 337 LYS A O 1
ATOM 2733 N N . GLU A 1 338 ? 23.597 12.203 -9.072 1.00 84.00 338 GLU A N 1
ATOM 2734 C CA . GLU A 1 338 ? 23.907 12.084 -7.639 1.00 84.00 338 GLU A CA 1
ATOM 2735 C C . GLU A 1 338 ? 24.564 10.726 -7.311 1.00 84.00 338 GLU A C 1
ATOM 2737 O O . GLU A 1 338 ? 25.533 10.646 -6.557 1.00 84.00 338 GLU A O 1
ATOM 2742 N N . ALA A 1 339 ? 24.089 9.635 -7.920 1.00 82.31 339 ALA A N 1
ATOM 2743 C CA . ALA A 1 339 ? 24.676 8.312 -7.738 1.00 82.31 339 ALA A CA 1
ATOM 2744 C C . ALA A 1 339 ? 26.069 8.205 -8.372 1.00 82.31 339 ALA A C 1
ATOM 2746 O O . ALA A 1 339 ? 26.930 7.507 -7.833 1.00 82.31 339 ALA A O 1
ATOM 2747 N N . ALA A 1 340 ? 26.321 8.895 -9.490 1.00 82.25 340 ALA A N 1
ATOM 2748 C CA . ALA A 1 340 ? 27.652 8.970 -10.088 1.00 82.25 340 ALA A CA 1
ATOM 2749 C C . ALA A 1 340 ? 28.640 9.732 -9.190 1.00 82.25 340 ALA A C 1
ATOM 2751 O O . ALA A 1 340 ? 29.761 9.261 -9.014 1.00 82.25 340 ALA A O 1
ATOM 2752 N N . GLU A 1 341 ? 28.217 10.835 -8.564 1.00 84.81 341 GLU A N 1
ATOM 2753 C CA . GLU A 1 341 ? 29.029 11.587 -7.591 1.00 84.81 341 GLU A CA 1
ATOM 2754 C C . GLU A 1 341 ? 29.425 10.730 -6.376 1.00 84.81 341 GLU A C 1
ATOM 2756 O O . GLU A 1 341 ? 30.517 10.879 -5.833 1.00 84.81 341 GLU A O 1
ATOM 2761 N N . MET A 1 342 ? 28.577 9.772 -5.988 1.00 77.88 342 MET A N 1
ATOM 2762 C CA . MET A 1 342 ? 28.852 8.815 -4.908 1.00 77.88 342 MET A CA 1
ATOM 2763 C C . MET A 1 342 ? 29.538 7.514 -5.376 1.00 77.88 342 MET A C 1
ATOM 2765 O O . MET A 1 342 ? 29.569 6.545 -4.617 1.00 77.88 342 MET A O 1
ATOM 2769 N N . ASN A 1 343 ? 30.069 7.451 -6.607 1.00 76.88 343 ASN A N 1
ATOM 2770 C CA . ASN A 1 343 ? 30.675 6.249 -7.215 1.00 76.88 343 ASN A CA 1
ATOM 2771 C C . ASN A 1 343 ? 29.753 5.008 -7.241 1.00 76.88 343 ASN A C 1
ATOM 2773 O O . ASN A 1 343 ? 30.208 3.865 -7.225 1.00 76.88 343 ASN A O 1
ATOM 2777 N N . LYS A 1 344 ? 28.435 5.221 -7.308 1.00 76.00 344 LYS A N 1
ATOM 2778 C CA . LYS A 1 344 ? 27.380 4.193 -7.271 1.00 76.00 344 LYS A CA 1
ATOM 2779 C C . LYS A 1 344 ? 26.441 4.283 -8.473 1.00 76.00 344 LYS A C 1
ATOM 2781 O O . LYS A 1 344 ? 25.233 4.095 -8.355 1.00 76.00 344 LYS A O 1
ATOM 2786 N N . ARG A 1 345 ? 26.989 4.542 -9.662 1.00 66.31 345 ARG A N 1
ATOM 2787 C CA . ARG A 1 345 ? 26.216 4.795 -10.895 1.00 66.31 345 ARG A CA 1
ATOM 2788 C C . ARG A 1 345 ? 25.186 3.702 -11.233 1.00 66.31 345 ARG A C 1
ATOM 2790 O O . ARG A 1 345 ? 24.129 4.001 -11.781 1.00 66.31 345 ARG A O 1
ATOM 2797 N N . SER A 1 346 ? 25.461 2.450 -10.865 1.00 68.44 346 SER A N 1
ATOM 2798 C CA . SER A 1 346 ? 24.570 1.296 -11.068 1.00 68.44 346 SER A CA 1
ATOM 2799 C C . SER A 1 346 ? 23.289 1.316 -10.217 1.00 68.44 346 SER A C 1
ATOM 2801 O O . SER A 1 346 ? 22.353 0.577 -10.516 1.00 68.44 346 SER A O 1
ATOM 2803 N N . PHE A 1 347 ? 23.199 2.176 -9.195 1.00 76.38 347 PHE A N 1
ATOM 2804 C CA . PHE A 1 347 ? 22.075 2.240 -8.251 1.00 76.38 347 PHE A CA 1
ATOM 2805 C C . PHE A 1 347 ? 20.977 3.242 -8.642 1.00 76.38 347 PHE A C 1
ATOM 2807 O O . PHE A 1 347 ? 20.027 3.423 -7.880 1.00 76.38 347 PHE A O 1
ATOM 2814 N N . LYS A 1 348 ? 21.052 3.867 -9.828 1.00 80.62 348 LYS A N 1
ATOM 2815 C CA . LYS A 1 348 ? 20.098 4.912 -10.252 1.00 80.62 348 LYS A CA 1
ATOM 2816 C C . LYS A 1 348 ? 18.623 4.504 -10.134 1.00 80.62 348 LYS A C 1
ATOM 2818 O O . LYS A 1 348 ? 17.795 5.318 -9.742 1.00 80.62 348 LYS A O 1
ATOM 2823 N N . TYR A 1 349 ? 18.304 3.238 -10.416 1.00 84.88 349 TYR A N 1
ATOM 2824 C CA . TYR A 1 349 ? 16.944 2.708 -10.283 1.00 84.88 349 TYR A CA 1
ATOM 2825 C C . TYR A 1 349 ? 16.590 2.321 -8.842 1.00 84.88 349 TYR A C 1
ATOM 2827 O O . TYR A 1 349 ? 15.441 2.472 -8.450 1.00 84.88 349 TYR A O 1
ATOM 2835 N N . ALA A 1 350 ? 17.553 1.881 -8.027 1.00 83.31 350 ALA A N 1
ATOM 2836 C CA . ALA A 1 350 ? 17.307 1.544 -6.622 1.00 83.31 350 ALA A CA 1
ATOM 2837 C C . ALA A 1 350 ? 16.947 2.788 -5.784 1.00 83.31 350 ALA A C 1
ATOM 2839 O O . ALA A 1 350 ? 16.069 2.734 -4.928 1.00 83.31 350 ALA A O 1
ATOM 2840 N N . TRP A 1 351 ? 17.538 3.945 -6.103 1.00 84.94 351 TRP A N 1
ATOM 2841 C CA . TRP A 1 351 ? 17.306 5.216 -5.398 1.00 84.94 351 TRP A CA 1
ATOM 2842 C C . TRP A 1 351 ? 15.889 5.784 -5.537 1.00 84.94 351 TRP A C 1
ATOM 2844 O O . TRP A 1 351 ? 15.505 6.691 -4.794 1.00 84.94 351 TRP A O 1
ATOM 2854 N N . VAL A 1 352 ? 15.109 5.239 -6.472 1.00 83.19 352 VAL A N 1
ATOM 2855 C CA . VAL A 1 352 ? 13.664 5.467 -6.574 1.00 83.19 352 VAL A CA 1
ATOM 2856 C C . VAL A 1 352 ? 12.948 5.003 -5.301 1.00 83.19 352 VAL A C 1
ATOM 2858 O O . VAL A 1 352 ? 12.016 5.661 -4.832 1.00 83.19 352 VAL A O 1
ATOM 2861 N N . LEU A 1 353 ? 13.380 3.866 -4.757 1.00 81.56 353 LEU A N 1
ATOM 2862 C CA . LEU A 1 353 ? 12.773 3.197 -3.609 1.00 81.56 353 LEU A CA 1
ATOM 2863 C C . LEU A 1 353 ? 13.498 3.578 -2.317 1.00 81.56 353 LEU A C 1
ATOM 2865 O O . LEU A 1 353 ? 12.842 3.901 -1.328 1.00 81.56 353 LEU A O 1
ATOM 2869 N N . ASP A 1 354 ? 14.830 3.645 -2.368 1.00 84.25 354 ASP A N 1
ATOM 2870 C CA . ASP A 1 354 ? 15.685 3.996 -1.234 1.00 84.25 354 ASP A CA 1
ATOM 2871 C C . ASP A 1 354 ? 15.614 5.507 -0.946 1.00 84.25 354 ASP A C 1
ATOM 2873 O O . ASP A 1 354 ? 16.316 6.336 -1.550 1.00 84.25 354 ASP A O 1
ATOM 2877 N N . LYS A 1 355 ? 14.738 5.893 -0.014 1.00 80.81 355 LYS A N 1
ATOM 2878 C CA . LYS A 1 355 ? 14.550 7.296 0.400 1.00 80.81 355 LYS A CA 1
ATOM 2879 C C . LYS A 1 355 ? 15.464 7.692 1.553 1.00 80.81 355 LYS A C 1
ATOM 2881 O O . LYS A 1 355 ? 15.773 8.876 1.697 1.00 80.81 355 LYS A O 1
ATOM 2886 N N . LEU A 1 356 ? 15.894 6.743 2.386 1.00 81.88 356 LEU A N 1
ATOM 2887 C CA . LEU A 1 356 ? 16.717 7.058 3.548 1.00 81.88 356 LEU A CA 1
ATOM 2888 C C . LEU A 1 356 ? 18.170 7.295 3.129 1.00 81.88 356 LEU A C 1
ATOM 2890 O O . LEU A 1 356 ? 18.754 6.535 2.358 1.00 81.88 356 LEU A O 1
ATOM 2894 N N . LYS A 1 357 ? 18.807 8.316 3.714 1.00 82.06 357 LYS A N 1
ATOM 2895 C CA . LYS A 1 357 ? 20.229 8.606 3.461 1.00 82.06 357 LYS A CA 1
ATOM 2896 C C . LYS A 1 357 ? 21.124 7.396 3.772 1.00 82.06 357 LYS A C 1
ATOM 2898 O O . LYS A 1 357 ? 22.009 7.068 2.990 1.00 82.06 357 LYS A O 1
ATOM 2903 N N . ALA A 1 358 ? 20.825 6.687 4.864 1.00 82.62 358 ALA A N 1
ATOM 2904 C CA . ALA A 1 358 ? 21.531 5.472 5.265 1.00 82.62 358 ALA A CA 1
ATOM 2905 C C . ALA A 1 358 ? 21.398 4.316 4.251 1.00 82.62 358 ALA A C 1
ATOM 2907 O O . ALA A 1 358 ? 22.345 3.544 4.104 1.00 82.62 358 ALA A O 1
ATOM 2908 N N . GLU A 1 359 ? 20.266 4.200 3.545 1.00 83.25 359 GLU A N 1
ATOM 2909 C CA . GLU A 1 359 ? 20.077 3.191 2.487 1.00 83.25 359 GLU A CA 1
ATOM 2910 C C . GLU A 1 359 ? 20.982 3.496 1.295 1.00 83.25 359 GLU A C 1
ATOM 2912 O O . GLU A 1 359 ? 21.741 2.635 0.855 1.00 83.25 359 GLU A O 1
ATOM 2917 N N . ARG A 1 360 ? 21.004 4.758 0.848 1.00 83.31 360 ARG A N 1
ATOM 2918 C CA . ARG A 1 360 ? 21.838 5.213 -0.279 1.00 83.31 360 ARG A CA 1
ATOM 2919 C C . ARG A 1 360 ? 23.336 5.094 0.015 1.00 83.31 360 ARG A C 1
ATOM 2921 O O . ARG A 1 360 ? 24.108 4.595 -0.809 1.00 83.31 360 ARG A O 1
ATOM 2928 N N . GLU A 1 361 ? 23.757 5.488 1.216 1.00 82.38 361 GLU A N 1
ATOM 2929 C CA . GLU A 1 361 ? 25.154 5.395 1.658 1.00 82.38 361 GLU A CA 1
ATOM 2930 C C . GLU A 1 361 ? 25.637 3.945 1.754 1.00 82.38 361 GLU A C 1
ATOM 2932 O O . GLU A 1 361 ? 26.744 3.640 1.312 1.00 82.38 361 GLU A O 1
ATOM 2937 N N . ARG A 1 362 ? 24.807 3.024 2.259 1.00 81.25 362 ARG A N 1
ATOM 2938 C CA . ARG A 1 362 ? 25.178 1.606 2.396 1.00 81.25 362 ARG A CA 1
ATOM 2939 C C . ARG A 1 362 ? 24.903 0.775 1.142 1.00 81.25 362 ARG A C 1
ATOM 2941 O O . ARG A 1 362 ? 25.534 -0.257 0.971 1.00 81.25 362 ARG A O 1
ATOM 2948 N N . GLY A 1 363 ? 24.034 1.239 0.243 1.00 80.25 363 GLY A N 1
ATOM 2949 C CA . GLY A 1 363 ? 23.595 0.487 -0.938 1.00 80.25 363 GLY A CA 1
ATOM 2950 C C . GLY A 1 363 ? 22.709 -0.716 -0.600 1.00 80.25 363 GLY A C 1
ATOM 2951 O O . GLY A 1 363 ? 22.683 -1.677 -1.361 1.00 80.25 363 GLY A O 1
ATOM 2952 N N . ILE A 1 364 ? 22.027 -0.687 0.549 1.00 83.75 364 ILE A N 1
ATOM 2953 C CA . ILE A 1 364 ? 21.115 -1.747 0.991 1.00 83.75 364 ILE A CA 1
ATOM 2954 C C . ILE A 1 364 ? 19.775 -1.136 1.386 1.00 83.75 364 ILE A C 1
ATOM 2956 O O . ILE A 1 364 ? 19.739 -0.136 2.100 1.00 83.75 364 ILE A O 1
ATOM 2960 N N . THR A 1 365 ? 18.690 -1.788 0.989 1.00 80.81 365 THR A N 1
ATOM 2961 C CA . THR A 1 365 ? 17.334 -1.466 1.442 1.00 80.81 365 THR A CA 1
ATOM 2962 C C . THR A 1 365 ? 17.197 -1.839 2.918 1.00 80.81 365 THR A C 1
ATOM 2964 O O . THR A 1 365 ? 17.526 -2.968 3.310 1.00 80.81 365 THR A O 1
ATOM 2967 N N . ILE A 1 366 ? 16.749 -0.894 3.743 1.00 80.50 366 ILE A N 1
ATOM 2968 C CA . ILE A 1 366 ? 16.605 -1.046 5.196 1.00 80.50 366 ILE A CA 1
ATOM 2969 C C . ILE A 1 366 ? 15.124 -1.151 5.545 1.00 80.50 366 ILE A C 1
ATOM 2971 O O . ILE A 1 366 ? 14.730 -2.060 6.286 1.00 80.50 366 ILE A O 1
ATOM 2975 N N . ASP A 1 367 ? 14.318 -0.229 5.027 1.00 77.31 367 ASP A N 1
ATOM 2976 C CA . ASP A 1 367 ? 12.885 -0.162 5.280 1.00 77.31 367 ASP A CA 1
ATOM 2977 C C . ASP A 1 367 ? 12.072 -0.546 4.043 1.00 77.31 367 ASP A C 1
ATOM 2979 O O . ASP A 1 367 ? 12.585 -0.670 2.934 1.00 77.31 367 ASP A O 1
ATOM 2983 N N . ILE A 1 368 ? 10.791 -0.803 4.257 1.00 81.06 368 ILE A N 1
ATOM 2984 C CA . ILE A 1 368 ? 9.881 -1.208 3.195 1.00 81.06 368 ILE A CA 1
ATOM 2985 C C . ILE A 1 368 ? 9.445 0.032 2.421 1.00 81.06 368 ILE A C 1
ATOM 2987 O O . ILE A 1 368 ? 8.868 0.958 2.992 1.00 81.06 368 ILE A O 1
ATOM 2991 N N . ALA A 1 369 ? 9.638 0.020 1.105 1.00 79.00 369 ALA A N 1
ATOM 2992 C CA . ALA A 1 369 ? 9.063 1.027 0.225 1.00 79.00 369 ALA A CA 1
ATOM 2993 C C . ALA A 1 369 ? 7.775 0.494 -0.413 1.00 79.00 369 ALA A C 1
ATOM 2995 O O . ALA A 1 369 ? 7.754 -0.603 -0.973 1.00 79.00 369 ALA A O 1
ATOM 2996 N N . LEU A 1 370 ? 6.709 1.293 -0.347 1.00 79.38 370 LEU A N 1
ATOM 2997 C CA . LEU A 1 370 ? 5.445 1.024 -1.029 1.00 79.38 370 LEU A CA 1
ATOM 2998 C C . LEU A 1 370 ? 5.340 1.901 -2.272 1.00 79.38 370 LEU A C 1
ATOM 3000 O O . LEU A 1 370 ? 5.442 3.126 -2.181 1.00 79.38 370 LEU A O 1
ATOM 3004 N N . TRP A 1 371 ? 5.099 1.273 -3.416 1.00 82.38 371 TRP A N 1
ATOM 3005 C CA . TRP A 1 371 ? 4.871 1.954 -4.687 1.00 82.38 371 TRP A CA 1
ATOM 3006 C C . TRP A 1 371 ? 3.706 1.339 -5.433 1.00 82.38 371 TRP A C 1
ATOM 3008 O O . TRP A 1 371 ? 3.373 0.178 -5.230 1.00 82.38 371 TRP A O 1
ATOM 3018 N N . LYS A 1 372 ? 3.087 2.123 -6.310 1.00 81.75 372 LYS A N 1
ATOM 3019 C CA . LYS A 1 372 ? 1.946 1.685 -7.103 1.00 81.75 372 LYS A CA 1
ATOM 3020 C C . LYS A 1 372 ? 2.261 1.765 -8.581 1.00 81.75 372 LYS A C 1
ATOM 3022 O O . LYS A 1 372 ? 2.881 2.729 -9.024 1.00 81.75 372 LYS A O 1
ATOM 3027 N N . PHE A 1 373 ? 1.793 0.776 -9.323 1.00 84.25 373 PHE A N 1
ATOM 3028 C CA . PHE A 1 373 ? 1.742 0.815 -10.774 1.00 84.25 373 PHE A CA 1
ATOM 3029 C C . PHE A 1 373 ? 0.510 0.064 -11.275 1.00 84.25 373 PHE A C 1
ATOM 3031 O O . PHE A 1 373 ? -0.142 -0.673 -10.535 1.00 84.25 373 PHE A O 1
ATOM 3038 N N . GLU A 1 374 ? 0.198 0.247 -12.549 1.00 82.38 374 GLU A N 1
ATOM 3039 C CA . GLU A 1 374 ? -0.906 -0.442 -13.203 1.00 82.38 374 GLU A CA 1
ATOM 3040 C C . GLU A 1 374 ? -0.389 -1.453 -14.217 1.00 82.38 374 GLU A C 1
ATOM 3042 O O . GLU A 1 374 ? 0.543 -1.168 -14.969 1.00 82.38 374 GLU A O 1
ATOM 3047 N N . THR A 1 375 ? -1.023 -2.621 -14.254 1.00 84.44 375 THR A N 1
ATOM 3048 C CA . THR A 1 375 ? -0.876 -3.578 -15.353 1.00 84.44 375 THR A CA 1
ATOM 3049 C C . THR A 1 375 ? -2.096 -3.516 -16.268 1.00 84.44 375 THR A C 1
ATOM 3051 O O . THR A 1 375 ? -2.968 -2.646 -16.116 1.00 84.44 375 THR A O 1
ATOM 3054 N N . THR A 1 376 ? -2.185 -4.433 -17.236 1.00 83.50 376 THR A N 1
ATOM 3055 C CA . THR A 1 376 ? -3.373 -4.518 -18.091 1.00 83.50 376 THR A CA 1
ATOM 3056 C C . THR A 1 376 ? -4.607 -4.926 -17.282 1.00 83.50 376 THR A C 1
ATOM 3058 O O . THR A 1 376 ? -5.681 -4.361 -17.495 1.00 83.50 376 THR A O 1
ATOM 3061 N N . LYS A 1 377 ? -4.446 -5.826 -16.298 1.00 84.69 377 LYS A N 1
ATOM 3062 C CA . LYS A 1 377 ? -5.548 -6.401 -15.515 1.00 84.69 377 LYS A CA 1
ATOM 3063 C C . LYS A 1 377 ? -5.702 -5.844 -14.093 1.00 84.69 377 LYS A C 1
ATOM 3065 O O . LYS A 1 377 ? -6.820 -5.825 -13.579 1.00 84.69 377 LYS A O 1
ATOM 3070 N N . TYR A 1 378 ? -4.622 -5.394 -13.452 1.00 84.31 378 TYR A N 1
ATOM 3071 C CA . TYR A 1 378 ? -4.597 -5.126 -12.010 1.00 84.31 378 TYR A CA 1
ATOM 3072 C C . TYR A 1 378 ? -4.059 -3.738 -11.641 1.00 84.31 378 TYR A C 1
ATOM 3074 O O . TYR A 1 378 ? -3.214 -3.164 -12.332 1.00 84.31 378 TYR A O 1
ATOM 3082 N N . TYR A 1 379 ? -4.524 -3.227 -10.497 1.00 83.56 379 TYR A N 1
ATOM 3083 C CA . TYR A 1 379 ? -3.814 -2.195 -9.740 1.00 83.56 379 TYR A CA 1
ATOM 3084 C C . TYR A 1 379 ? -2.819 -2.886 -8.810 1.00 83.56 379 TYR A C 1
ATOM 3086 O O . TYR A 1 379 ? -3.218 -3.619 -7.908 1.00 83.56 379 TYR A O 1
ATOM 3094 N N . CYS A 1 380 ? -1.528 -2.657 -9.013 1.00 85.12 380 CYS A N 1
ATOM 3095 C CA . CYS A 1 380 ? -0.477 -3.345 -8.280 1.00 85.12 380 CYS A CA 1
ATOM 3096 C C . CYS A 1 380 ? 0.179 -2.407 -7.269 1.00 85.12 380 CYS A C 1
ATOM 3098 O O . CYS A 1 380 ? 0.698 -1.352 -7.635 1.00 85.12 380 CYS A O 1
ATOM 3100 N N . THR A 1 381 ? 0.211 -2.814 -6.000 1.00 84.31 381 THR A N 1
ATOM 3101 C CA . THR A 1 381 ? 1.093 -2.206 -4.997 1.00 84.31 381 THR A CA 1
ATOM 3102 C C . THR A 1 381 ? 2.320 -3.088 -4.817 1.00 84.31 381 THR A C 1
ATOM 3104 O O . THR A 1 381 ? 2.202 -4.235 -4.390 1.00 84.31 381 THR A O 1
ATOM 3107 N N . VAL A 1 382 ? 3.501 -2.557 -5.123 1.00 88.12 382 VAL A N 1
ATOM 3108 C CA . VAL A 1 382 ? 4.781 -3.216 -4.869 1.00 88.12 382 VAL A CA 1
ATOM 3109 C C . VAL A 1 382 ? 5.303 -2.850 -3.499 1.00 88.12 382 VAL A C 1
ATOM 3111 O O . VAL A 1 382 ? 5.361 -1.679 -3.125 1.00 88.12 382 VAL A O 1
ATOM 3114 N N . ILE A 1 383 ? 5.737 -3.882 -2.798 1.00 88.31 383 ILE A N 1
ATOM 3115 C CA . ILE A 1 383 ? 6.370 -3.848 -1.498 1.00 88.31 383 ILE A CA 1
ATOM 3116 C C . ILE A 1 383 ? 7.826 -4.265 -1.715 1.00 88.31 383 ILE A C 1
ATOM 3118 O O . ILE A 1 383 ? 8.115 -5.452 -1.899 1.00 88.31 383 ILE A O 1
ATOM 3122 N N . ASP A 1 384 ? 8.742 -3.297 -1.739 1.00 88.75 384 ASP A N 1
ATOM 3123 C CA . ASP A 1 384 ? 10.172 -3.605 -1.834 1.00 88.75 384 ASP A CA 1
ATOM 3124 C C . ASP A 1 384 ? 10.675 -4.061 -0.464 1.00 88.75 384 ASP A C 1
ATOM 3126 O O . ASP A 1 384 ? 10.617 -3.305 0.509 1.00 88.75 384 ASP A O 1
ATOM 3130 N N . ALA A 1 385 ? 11.096 -5.324 -0.366 1.00 85.25 385 ALA A N 1
ATOM 3131 C CA . ALA A 1 385 ? 11.518 -5.912 0.895 1.00 85.25 385 ALA A CA 1
ATOM 3132 C C . ALA A 1 385 ? 13.048 -5.949 1.008 1.00 85.25 385 ALA A C 1
ATOM 3134 O O . ALA A 1 385 ? 13.755 -6.282 0.047 1.00 85.25 385 ALA A O 1
ATOM 3135 N N . PRO A 1 386 ? 13.591 -5.685 2.209 1.00 84.94 386 PRO A N 1
ATOM 3136 C CA . PRO A 1 386 ? 15.025 -5.648 2.397 1.00 84.94 386 PRO A CA 1
ATOM 3137 C C . PRO A 1 386 ? 15.652 -7.027 2.207 1.00 84.94 386 PRO A C 1
ATOM 3139 O O . PRO A 1 386 ? 15.114 -8.060 2.605 1.00 84.94 386 PRO A O 1
ATOM 3142 N N . GLY A 1 387 ? 16.835 -7.026 1.594 1.00 79.38 387 GLY A N 1
ATOM 3143 C CA . GLY A 1 387 ? 17.591 -8.242 1.327 1.00 79.38 387 GLY A CA 1
ATOM 3144 C C . GLY A 1 387 ? 18.437 -8.721 2.493 1.00 79.38 387 GLY A C 1
ATOM 3145 O O . GLY A 1 387 ? 18.826 -9.869 2.473 1.00 79.38 387 GLY A O 1
ATOM 3146 N N . HIS A 1 388 ? 18.781 -7.876 3.469 1.00 83.75 388 HIS A N 1
ATOM 3147 C CA . HIS A 1 388 ? 19.796 -8.189 4.484 1.00 83.75 388 HIS A CA 1
ATOM 3148 C C . HIS A 1 388 ? 19.217 -8.915 5.716 1.00 83.75 388 HIS A C 1
ATOM 3150 O O . HIS A 1 388 ? 18.097 -8.632 6.141 1.00 83.75 388 HIS A O 1
ATOM 3156 N N . ARG A 1 389 ? 20.002 -9.806 6.352 1.00 77.00 389 ARG A N 1
ATOM 3157 C CA . ARG A 1 389 ? 19.553 -10.643 7.492 1.00 77.00 389 ARG A CA 1
ATOM 3158 C C . ARG A 1 389 ? 19.027 -9.818 8.672 1.00 77.00 389 ARG A C 1
ATOM 3160 O O . ARG A 1 389 ? 18.017 -10.164 9.289 1.00 77.00 389 ARG A O 1
ATOM 3167 N N . ASP A 1 390 ? 19.683 -8.693 8.941 1.00 79.12 390 ASP A N 1
ATOM 3168 C CA . ASP A 1 390 ? 19.327 -7.782 10.038 1.00 79.12 390 ASP A CA 1
ATOM 3169 C C . ASP A 1 390 ? 17.943 -7.135 9.863 1.00 79.12 390 ASP A C 1
ATOM 3171 O O . ASP A 1 390 ? 17.312 -6.747 10.848 1.00 79.12 390 ASP A O 1
ATOM 3175 N N . PHE A 1 391 ? 17.439 -7.063 8.628 1.00 80.94 391 PHE A N 1
ATOM 3176 C CA . PHE A 1 391 ? 16.181 -6.396 8.290 1.00 80.94 391 PHE A CA 1
ATOM 3177 C C . PHE A 1 391 ? 15.064 -7.372 7.899 1.00 80.94 391 PHE A C 1
ATOM 3179 O O . PHE A 1 391 ? 13.987 -6.941 7.499 1.00 80.94 391 PHE A O 1
ATOM 3186 N N . ILE A 1 392 ? 15.245 -8.684 8.109 1.00 80.62 392 ILE A N 1
ATOM 3187 C CA . ILE A 1 392 ? 14.202 -9.694 7.832 1.00 80.62 392 ILE A CA 1
ATOM 3188 C C . ILE A 1 392 ? 12.894 -9.399 8.585 1.00 80.62 392 ILE A C 1
ATOM 3190 O O . ILE A 1 392 ? 11.820 -9.720 8.091 1.00 80.62 392 ILE A O 1
ATOM 3194 N N . LYS A 1 393 ? 12.948 -8.732 9.750 1.00 78.12 393 LYS A N 1
ATOM 3195 C CA . LYS A 1 393 ? 11.730 -8.326 10.479 1.00 78.12 393 LYS A CA 1
ATOM 3196 C C . LYS A 1 393 ? 10.817 -7.437 9.615 1.00 78.12 393 LYS A C 1
ATOM 3198 O O . LYS A 1 393 ? 9.602 -7.588 9.644 1.00 78.12 393 LYS A O 1
ATOM 3203 N N . ASN A 1 394 ? 11.420 -6.551 8.820 1.00 82.88 394 ASN A N 1
ATOM 3204 C CA . ASN A 1 394 ? 10.712 -5.643 7.927 1.00 82.88 394 ASN A CA 1
ATOM 3205 C C . ASN A 1 394 ? 10.189 -6.439 6.719 1.00 82.88 394 ASN A C 1
ATOM 3207 O O . ASN A 1 394 ? 9.019 -6.327 6.364 1.00 82.88 394 ASN A O 1
ATOM 3211 N N . MET A 1 395 ? 10.999 -7.351 6.168 1.00 84.31 395 MET A N 1
ATOM 3212 C CA . MET A 1 395 ? 10.562 -8.273 5.109 1.00 84.31 395 MET A CA 1
ATOM 3213 C C . MET A 1 395 ? 9.333 -9.100 5.518 1.00 84.31 395 MET A C 1
ATOM 3215 O O . MET A 1 395 ? 8.387 -9.187 4.737 1.00 84.31 395 MET A O 1
ATOM 3219 N N . ILE A 1 396 ? 9.291 -9.637 6.743 1.00 82.38 396 ILE A N 1
ATOM 3220 C CA . ILE A 1 396 ? 8.136 -10.387 7.263 1.00 82.38 396 ILE A CA 1
ATOM 3221 C C . ILE A 1 396 ? 6.881 -9.511 7.262 1.00 82.38 396 ILE A C 1
ATOM 3223 O O . ILE A 1 396 ? 5.827 -9.937 6.795 1.00 82.38 396 ILE A O 1
ATOM 3227 N N . THR A 1 397 ? 6.997 -8.265 7.723 1.00 77.50 397 THR A N 1
ATOM 3228 C CA . THR A 1 397 ? 5.851 -7.350 7.796 1.00 77.50 397 THR A CA 1
ATOM 3229 C C . THR A 1 397 ? 5.377 -6.825 6.444 1.00 77.50 397 THR A C 1
ATOM 3231 O O . THR A 1 397 ? 4.214 -6.453 6.321 1.00 77.50 397 THR A O 1
ATOM 3234 N N . GLY A 1 398 ? 6.248 -6.807 5.432 1.00 80.12 398 GLY A N 1
ATOM 3235 C CA . GLY A 1 398 ? 5.856 -6.521 4.051 1.00 80.12 398 GLY A CA 1
ATOM 3236 C C . GLY A 1 398 ? 5.224 -7.735 3.375 1.00 80.12 398 GLY A C 1
ATOM 3237 O O . GLY A 1 398 ? 4.201 -7.630 2.708 1.00 80.12 398 GLY A O 1
ATOM 3238 N N . THR A 1 399 ? 5.791 -8.917 3.610 1.00 84.38 399 THR A N 1
ATOM 3239 C CA . THR A 1 399 ? 5.326 -10.176 3.016 1.00 84.38 399 THR A CA 1
ATOM 3240 C C . THR A 1 399 ? 3.964 -10.603 3.562 1.00 84.38 399 THR A C 1
ATOM 3242 O O . THR A 1 399 ? 3.173 -11.176 2.820 1.00 84.38 399 THR A O 1
ATOM 3245 N N . SER A 1 400 ? 3.640 -10.283 4.821 1.00 78.06 400 SER A N 1
ATOM 3246 C CA . SER A 1 400 ? 2.312 -10.552 5.393 1.00 78.06 400 SER A CA 1
ATOM 3247 C C . SER A 1 400 ? 1.178 -9.787 4.699 1.00 78.06 400 SER A C 1
ATOM 3249 O O . SER A 1 400 ? 0.028 -10.209 4.770 1.00 78.06 400 SER A O 1
ATOM 3251 N N . GLN A 1 401 ? 1.493 -8.701 3.989 1.00 73.06 401 GLN A N 1
ATOM 3252 C CA . GLN A 1 401 ? 0.524 -7.896 3.241 1.00 73.06 401 GLN A CA 1
ATOM 3253 C C . GLN A 1 401 ? 0.391 -8.319 1.775 1.00 73.06 401 GLN A C 1
ATOM 3255 O O . GLN A 1 401 ? -0.464 -7.789 1.062 1.00 73.06 401 GLN A O 1
ATOM 3260 N N . ALA A 1 402 ? 1.248 -9.224 1.306 1.00 85.50 402 ALA A N 1
ATOM 3261 C CA . ALA A 1 402 ? 1.357 -9.567 -0.100 1.00 85.50 402 ALA A CA 1
ATOM 3262 C C . ALA A 1 402 ? 0.426 -10.716 -0.491 1.00 85.50 402 ALA A C 1
ATOM 3264 O O . ALA A 1 402 ? 0.239 -11.679 0.250 1.00 85.50 402 ALA A O 1
ATOM 3265 N N . ASP A 1 403 ? -0.116 -10.631 -1.700 1.00 86.75 403 ASP A N 1
ATOM 3266 C CA . ASP A 1 403 ? -0.925 -11.682 -2.317 1.00 86.75 403 ASP A CA 1
ATOM 3267 C C . ASP A 1 403 ? -0.065 -12.575 -3.230 1.00 86.75 403 ASP A C 1
ATOM 3269 O O . ASP A 1 403 ? -0.328 -13.773 -3.380 1.00 86.75 403 ASP A O 1
ATOM 3273 N N . CYS A 1 404 ? 0.996 -11.997 -3.804 1.00 91.88 404 CYS A N 1
ATOM 3274 C CA . CYS A 1 404 ? 1.998 -12.675 -4.622 1.00 91.88 404 CYS A CA 1
ATOM 3275 C C . CYS A 1 404 ? 3.417 -12.236 -4.230 1.00 91.88 404 CYS A C 1
ATOM 3277 O O . CYS A 1 404 ? 3.646 -11.084 -3.861 1.00 91.88 404 CYS A O 1
ATOM 3279 N N . ALA A 1 405 ? 4.384 -13.147 -4.342 1.00 94.62 405 ALA A N 1
ATOM 3280 C CA . ALA A 1 405 ? 5.801 -12.845 -4.158 1.00 94.62 405 ALA A CA 1
ATOM 3281 C C . ALA A 1 405 ? 6.550 -12.901 -5.493 1.00 94.62 405 ALA A C 1
ATOM 3283 O O . ALA A 1 405 ? 6.383 -13.839 -6.268 1.00 94.62 405 ALA A O 1
ATOM 3284 N N . VAL A 1 406 ? 7.424 -11.933 -5.735 1.00 95.88 406 VAL A N 1
ATOM 3285 C CA . VAL A 1 406 ? 8.395 -11.949 -6.830 1.00 95.88 406 VAL A CA 1
ATOM 3286 C C . VAL A 1 406 ? 9.763 -12.251 -6.228 1.00 95.88 406 VAL A C 1
ATOM 3288 O O . VAL A 1 406 ? 10.327 -11.434 -5.503 1.00 95.88 406 VAL A O 1
ATOM 3291 N N . LEU A 1 407 ? 10.283 -13.448 -6.493 1.00 95.88 407 LEU A N 1
ATOM 3292 C CA . LEU A 1 407 ? 11.585 -13.906 -6.023 1.00 95.88 407 LEU A CA 1
ATOM 3293 C C . LEU A 1 407 ? 12.661 -13.583 -7.059 1.00 95.88 407 LEU A C 1
ATOM 3295 O O . LEU A 1 407 ? 12.741 -14.238 -8.094 1.00 95.88 407 LEU A O 1
ATOM 3299 N N . ILE A 1 408 ? 13.506 -12.601 -6.761 1.00 96.00 408 ILE A N 1
ATOM 3300 C CA . ILE A 1 408 ? 14.652 -12.222 -7.586 1.00 96.00 408 ILE A CA 1
ATOM 3301 C C . ILE A 1 408 ? 15.850 -13.113 -7.244 1.00 96.00 408 ILE A C 1
ATOM 3303 O O . ILE A 1 408 ? 16.272 -13.206 -6.086 1.00 96.00 408 ILE A O 1
ATOM 3307 N N . ILE A 1 409 ? 16.401 -13.759 -8.266 1.00 95.25 409 ILE A N 1
ATOM 3308 C CA . ILE A 1 409 ? 17.514 -14.704 -8.182 1.00 95.25 409 ILE A CA 1
ATOM 3309 C C . ILE A 1 409 ? 18.671 -14.140 -9.002 1.00 95.25 409 ILE A C 1
ATOM 3311 O O . ILE A 1 409 ? 18.479 -13.745 -10.147 1.00 95.25 409 ILE A O 1
ATOM 3315 N N . ASP A 1 410 ? 19.868 -14.096 -8.425 1.00 95.12 410 ASP A N 1
ATOM 3316 C CA . ASP A 1 410 ? 21.074 -13.731 -9.167 1.00 95.12 410 ASP A CA 1
ATOM 3317 C C . ASP A 1 410 ? 21.497 -14.899 -10.070 1.00 95.12 410 ASP A C 1
ATOM 3319 O O . ASP A 1 410 ? 21.655 -16.013 -9.574 1.00 95.12 410 ASP A O 1
ATOM 3323 N N . SER A 1 411 ? 21.653 -14.658 -11.374 1.00 94.81 411 SER A N 1
ATOM 3324 C CA . SER A 1 411 ? 22.043 -15.695 -12.342 1.00 94.81 411 SER A CA 1
ATOM 3325 C C . SER A 1 411 ? 23.554 -15.782 -12.575 1.00 94.81 411 SER A C 1
ATOM 3327 O O . SER A 1 411 ? 24.019 -16.718 -13.232 1.00 94.81 411 SER A O 1
ATOM 3329 N N . THR A 1 412 ? 24.334 -14.837 -12.039 1.00 93.00 412 THR A N 1
ATOM 3330 C CA . THR A 1 412 ? 25.796 -14.823 -12.172 1.00 93.00 412 THR A CA 1
ATOM 3331 C C . THR A 1 412 ? 26.443 -16.019 -11.472 1.00 93.00 412 THR A C 1
ATOM 3333 O O . THR A 1 412 ? 25.902 -16.592 -10.518 1.00 93.00 412 THR A O 1
ATOM 3336 N N . THR A 1 413 ? 27.616 -16.424 -11.958 1.00 89.50 413 THR A N 1
ATOM 3337 C CA . THR A 1 413 ? 28.428 -17.463 -11.315 1.00 89.50 413 THR A CA 1
ATOM 3338 C C . THR A 1 413 ? 28.950 -16.950 -9.972 1.00 89.50 413 THR A C 1
ATOM 3340 O O . THR A 1 413 ? 29.541 -15.875 -9.903 1.00 89.50 413 THR A O 1
ATOM 3343 N N . GLY A 1 414 ? 28.725 -17.700 -8.897 1.00 88.75 414 GLY A N 1
ATOM 3344 C CA . GLY A 1 414 ? 29.033 -17.321 -7.517 1.00 88.75 414 GLY A CA 1
ATOM 3345 C C . GLY A 1 414 ? 27.864 -16.625 -6.812 1.00 88.75 414 GLY A C 1
ATOM 3346 O O . GLY A 1 414 ? 27.582 -16.935 -5.654 1.00 88.75 414 GLY A O 1
ATOM 3347 N N . GLY A 1 415 ? 27.147 -15.730 -7.503 1.00 89.25 415 GLY A N 1
ATOM 3348 C CA . GLY A 1 415 ? 25.985 -15.025 -6.948 1.00 89.25 415 GLY A CA 1
ATOM 3349 C C . GLY A 1 415 ? 24.796 -15.954 -6.688 1.00 89.25 415 GLY A C 1
ATOM 3350 O O . GLY A 1 415 ? 24.187 -15.911 -5.613 1.00 89.25 415 GLY A O 1
ATOM 3351 N N . PHE A 1 416 ? 24.504 -16.843 -7.641 1.00 92.94 416 PHE A N 1
ATOM 3352 C CA . PHE A 1 416 ? 23.464 -17.862 -7.490 1.00 92.94 416 PHE A CA 1
ATOM 3353 C C . PHE A 1 416 ? 23.770 -18.814 -6.326 1.00 92.94 416 PHE A C 1
ATOM 3355 O O . PHE A 1 416 ? 22.936 -19.010 -5.439 1.00 92.94 416 PHE A O 1
ATOM 3362 N N . GLU A 1 417 ? 24.988 -19.360 -6.301 1.00 93.00 417 GLU A N 1
ATOM 3363 C CA . GLU A 1 417 ? 25.447 -20.343 -5.323 1.00 93.00 417 GLU A CA 1
ATOM 3364 C C . GLU A 1 417 ? 25.443 -19.753 -3.906 1.00 93.00 417 GLU A C 1
ATOM 3366 O O . GLU A 1 417 ? 25.010 -20.416 -2.962 1.00 93.00 417 GLU A O 1
ATOM 3371 N N . ALA A 1 418 ? 25.833 -18.482 -3.748 1.00 90.12 418 ALA A N 1
ATOM 3372 C CA . ALA A 1 418 ? 25.749 -17.769 -2.476 1.00 90.12 418 ALA A CA 1
ATOM 3373 C C . ALA A 1 418 ? 24.294 -17.607 -2.005 1.00 90.12 418 ALA A C 1
ATOM 3375 O O . ALA A 1 418 ? 23.970 -17.932 -0.857 1.00 90.12 418 ALA A O 1
ATOM 3376 N N . GLY A 1 419 ? 23.397 -17.175 -2.899 1.00 87.88 419 GLY A N 1
ATOM 3377 C CA . GLY A 1 419 ? 21.988 -16.937 -2.584 1.00 87.88 419 GLY A CA 1
ATOM 3378 C C . GLY A 1 419 ? 21.193 -18.209 -2.280 1.00 87.88 419 GLY A C 1
ATOM 3379 O O . GLY A 1 419 ? 20.304 -18.182 -1.422 1.00 87.88 419 GLY A O 1
ATOM 3380 N N . ILE A 1 420 ? 21.515 -19.322 -2.946 1.00 89.69 420 ILE A N 1
ATOM 3381 C CA . ILE A 1 420 ? 20.902 -20.633 -2.706 1.00 89.69 420 ILE A CA 1
ATOM 3382 C C . ILE A 1 420 ? 21.645 -21.438 -1.635 1.00 89.69 420 ILE A C 1
ATOM 3384 O O . ILE A 1 420 ? 21.172 -22.498 -1.262 1.00 89.69 420 ILE A O 1
ATOM 3388 N N . SER A 1 421 ? 22.779 -20.991 -1.097 1.00 87.31 421 SER A N 1
ATOM 3389 C CA . SER A 1 421 ? 23.492 -21.730 -0.045 1.00 87.31 421 SER A CA 1
ATOM 3390 C C . SER A 1 421 ? 22.646 -21.910 1.234 1.00 87.31 421 SER A C 1
ATOM 3392 O O . SER A 1 421 ? 21.559 -21.349 1.386 1.00 87.31 421 SER A O 1
ATOM 3394 N N . LYS A 1 422 ? 23.127 -22.705 2.202 1.00 79.25 422 LYS A N 1
ATOM 3395 C CA . LYS A 1 422 ? 22.468 -22.845 3.521 1.00 79.25 422 LYS A CA 1
ATOM 3396 C C . LYS A 1 422 ? 22.345 -21.498 4.246 1.00 79.25 422 LYS A C 1
ATOM 3398 O O . LYS A 1 422 ? 21.362 -21.270 4.943 1.00 79.25 422 LYS A O 1
ATOM 3403 N N . ASP A 1 423 ? 23.327 -20.628 4.037 1.00 78.75 423 ASP A N 1
ATOM 3404 C CA . ASP A 1 423 ? 23.376 -19.270 4.561 1.00 78.75 423 ASP A CA 1
ATOM 3405 C C . ASP A 1 423 ? 22.725 -18.233 3.625 1.00 78.75 423 ASP A C 1
ATOM 3407 O O . ASP A 1 423 ? 22.580 -17.056 3.969 1.00 78.75 423 ASP A O 1
ATOM 3411 N N . GLY A 1 424 ? 22.284 -18.667 2.451 1.00 82.56 424 GLY A N 1
ATOM 3412 C CA . GLY A 1 424 ? 21.635 -17.833 1.462 1.00 82.56 424 GLY A CA 1
ATOM 3413 C C . GLY A 1 424 ? 20.221 -17.429 1.876 1.00 82.56 424 GLY A C 1
ATOM 3414 O O . GLY A 1 424 ? 19.436 -18.220 2.403 1.00 82.56 424 GLY A O 1
ATOM 3415 N N . GLN A 1 425 ? 19.864 -16.177 1.603 1.00 86.25 425 GLN A N 1
ATOM 3416 C CA . GLN A 1 425 ? 18.552 -15.637 1.981 1.00 86.25 425 GLN A CA 1
ATOM 3417 C C . GLN A 1 425 ? 17.453 -15.993 0.987 1.00 86.25 425 GLN A C 1
ATOM 3419 O O . GLN A 1 425 ? 16.284 -15.925 1.342 1.00 86.25 425 GLN A O 1
ATOM 3424 N N . THR A 1 426 ? 17.783 -16.393 -0.245 1.00 89.19 426 THR A N 1
ATOM 3425 C CA . THR A 1 426 ? 16.776 -16.802 -1.240 1.00 89.19 426 THR A CA 1
ATOM 3426 C C . THR A 1 426 ? 15.929 -17.954 -0.695 1.00 89.19 426 THR A C 1
ATOM 3428 O O . THR A 1 426 ? 14.704 -17.945 -0.816 1.00 89.19 426 THR A O 1
ATOM 3431 N N . ARG A 1 427 ? 16.577 -18.907 -0.009 1.00 86.31 427 ARG A N 1
ATOM 3432 C CA . ARG A 1 427 ? 15.923 -20.033 0.667 1.00 86.31 427 ARG A CA 1
ATOM 3433 C C . ARG A 1 427 ? 15.026 -19.578 1.819 1.00 86.31 427 ARG A C 1
ATOM 3435 O O . ARG A 1 427 ? 13.856 -19.955 1.878 1.00 86.31 427 ARG A O 1
ATOM 3442 N N . GLU A 1 428 ? 15.564 -18.741 2.704 1.00 85.19 428 GLU A N 1
ATOM 3443 C CA . GLU A 1 428 ? 14.835 -18.210 3.862 1.00 85.19 428 GLU A CA 1
ATOM 3444 C C . GLU A 1 428 ? 13.619 -17.377 3.431 1.00 85.19 428 GLU A C 1
ATOM 3446 O O . GLU A 1 428 ? 12.518 -17.586 3.929 1.00 85.19 428 GLU A O 1
ATOM 3451 N N . HIS A 1 429 ? 13.776 -16.502 2.440 1.00 89.38 429 HIS A N 1
ATOM 3452 C CA . HIS A 1 429 ? 12.702 -15.655 1.932 1.00 89.38 429 HIS A CA 1
ATOM 3453 C C . HIS A 1 429 ? 11.576 -16.457 1.272 1.00 89.38 429 HIS A C 1
ATOM 3455 O O . HIS A 1 429 ? 10.406 -16.175 1.526 1.00 89.38 429 HIS A O 1
ATOM 3461 N N . ALA A 1 430 ? 11.900 -17.476 0.468 1.00 89.62 430 ALA A N 1
ATOM 3462 C CA . ALA A 1 430 ? 10.885 -18.327 -0.150 1.00 89.62 430 ALA A CA 1
ATOM 3463 C C . ALA A 1 430 ? 10.068 -19.101 0.902 1.00 89.62 430 ALA A C 1
ATOM 3465 O O . ALA A 1 430 ? 8.840 -19.197 0.800 1.00 89.62 430 ALA A O 1
ATOM 3466 N N . LEU A 1 431 ? 10.741 -19.609 1.940 1.00 85.50 431 LEU A N 1
ATOM 3467 C CA . LEU A 1 431 ? 10.105 -20.276 3.075 1.00 85.50 431 LEU A CA 1
ATOM 3468 C C . LEU A 1 431 ? 9.204 -19.326 3.873 1.00 85.50 431 LEU A C 1
ATOM 3470 O O . LEU A 1 431 ? 8.070 -19.685 4.202 1.00 85.50 431 LEU A O 1
ATOM 3474 N N . LEU A 1 432 ? 9.695 -18.124 4.181 1.00 85.75 432 LEU A N 1
ATOM 3475 C CA . LEU A 1 432 ? 8.939 -17.109 4.910 1.00 85.75 432 LEU A CA 1
ATOM 3476 C C . LEU A 1 432 ? 7.709 -16.667 4.116 1.00 85.75 432 LEU A C 1
ATOM 3478 O O . LEU A 1 432 ? 6.624 -16.621 4.683 1.00 85.75 432 LEU A O 1
ATOM 3482 N N . ALA A 1 433 ? 7.830 -16.447 2.805 1.00 89.38 433 ALA A N 1
ATOM 3483 C CA . ALA A 1 433 ? 6.691 -16.112 1.950 1.00 89.38 433 ALA A CA 1
ATOM 3484 C C . ALA A 1 433 ? 5.594 -17.185 1.992 1.00 89.38 433 ALA A C 1
ATOM 3486 O O . ALA A 1 433 ? 4.424 -16.866 2.212 1.00 89.38 433 ALA A O 1
ATOM 3487 N N . PHE A 1 434 ? 5.974 -18.464 1.897 1.00 86.38 434 PHE A N 1
ATOM 3488 C CA . PHE A 1 434 ? 5.008 -19.563 1.983 1.00 86.38 434 PHE A CA 1
ATOM 3489 C C . PHE A 1 434 ? 4.344 -19.618 3.363 1.00 86.38 434 PHE A C 1
ATOM 3491 O O . PHE A 1 434 ? 3.125 -19.761 3.488 1.00 86.38 434 PHE A O 1
ATOM 3498 N N . THR A 1 435 ? 5.157 -19.449 4.408 1.00 79.81 435 THR A N 1
ATOM 3499 C CA . THR A 1 435 ? 4.713 -19.435 5.805 1.00 79.81 435 THR A CA 1
ATOM 3500 C C . THR A 1 435 ? 3.803 -18.256 6.100 1.00 79.81 435 THR A C 1
ATOM 3502 O O . THR A 1 435 ? 2.911 -18.388 6.918 1.00 79.81 435 THR A O 1
ATOM 3505 N N . LEU A 1 436 ? 3.962 -17.115 5.439 1.00 80.75 436 LEU A N 1
ATOM 3506 C CA . LEU A 1 436 ? 3.090 -15.956 5.632 1.00 80.75 436 LEU A CA 1
ATOM 3507 C C . LEU A 1 436 ? 1.800 -16.053 4.804 1.00 80.75 436 LEU A C 1
ATOM 3509 O O . LEU A 1 436 ? 0.896 -15.240 4.960 1.00 80.75 436 LEU A O 1
ATOM 3513 N N . GLY A 1 437 ? 1.647 -17.121 4.016 1.00 78.38 437 GLY A N 1
ATOM 3514 C CA . GLY A 1 437 ? 0.423 -17.424 3.284 1.00 78.38 437 GLY A CA 1
ATOM 3515 C C . GLY A 1 437 ? 0.418 -16.951 1.837 1.00 78.38 437 GLY A C 1
ATOM 3516 O O . GLY A 1 437 ? -0.627 -17.064 1.193 1.00 78.38 437 GLY A O 1
ATOM 3517 N N . VAL A 1 438 ? 1.558 -16.494 1.318 1.00 87.69 438 VAL A N 1
ATOM 3518 C CA . VAL A 1 438 ? 1.722 -16.154 -0.093 1.00 87.69 438 VAL A CA 1
ATOM 3519 C C . VAL A 1 438 ? 1.792 -17.456 -0.889 1.00 87.69 438 VAL A C 1
ATOM 3521 O O . VAL A 1 438 ? 2.774 -18.190 -0.838 1.00 87.69 438 VAL A O 1
ATOM 3524 N N . LYS A 1 439 ? 0.703 -17.797 -1.582 1.00 86.25 439 LYS A N 1
ATOM 3525 C CA . LYS A 1 439 ? 0.576 -19.076 -2.310 1.00 86.25 439 LYS A CA 1
ATOM 3526 C C . LYS A 1 439 ? 1.050 -19.006 -3.760 1.00 86.25 439 LYS A C 1
ATOM 3528 O O . LYS A 1 439 ? 1.211 -20.052 -4.385 1.00 86.25 439 LYS A O 1
ATOM 3533 N N . GLN A 1 440 ? 1.218 -17.799 -4.293 1.00 91.19 440 GLN A N 1
ATOM 3534 C CA . GLN A 1 440 ? 1.626 -17.546 -5.672 1.00 91.19 440 GLN A CA 1
ATOM 3535 C C . GLN A 1 440 ? 2.989 -16.864 -5.667 1.00 91.19 440 GLN A C 1
ATOM 3537 O O . GLN A 1 440 ? 3.212 -15.917 -4.913 1.00 91.19 440 GLN A O 1
ATOM 3542 N N . MET A 1 441 ? 3.906 -17.377 -6.480 1.00 94.19 441 MET A N 1
ATOM 3543 C CA . MET A 1 441 ? 5.268 -16.875 -6.574 1.00 94.19 441 MET A CA 1
ATOM 3544 C C . MET A 1 441 ? 5.685 -16.809 -8.036 1.00 94.19 441 MET A C 1
ATOM 3546 O O . MET A 1 441 ? 5.345 -17.706 -8.801 1.00 94.19 441 MET A O 1
ATOM 3550 N N . ILE A 1 442 ? 6.438 -15.774 -8.391 1.00 95.69 442 ILE A N 1
ATOM 3551 C CA . ILE A 1 442 ? 7.092 -15.610 -9.689 1.00 95.69 442 ILE A CA 1
ATOM 3552 C C . ILE A 1 442 ? 8.593 -15.573 -9.427 1.00 95.69 442 ILE A C 1
ATOM 3554 O O . ILE A 1 442 ? 9.055 -14.781 -8.606 1.00 95.69 442 ILE A O 1
ATOM 3558 N N . CYS A 1 443 ? 9.363 -16.420 -10.100 1.00 95.94 443 CYS A N 1
ATOM 3559 C CA . CYS A 1 443 ? 10.814 -16.453 -9.965 1.00 95.94 443 CYS A CA 1
ATOM 3560 C C . CYS A 1 443 ? 11.460 -15.694 -11.123 1.00 95.94 443 CYS A C 1
ATOM 3562 O O . CYS A 1 443 ? 11.279 -16.056 -12.279 1.00 95.94 443 CYS A O 1
ATOM 3564 N N . CYS A 1 444 ? 12.233 -14.655 -10.821 1.00 96.31 444 CYS A N 1
ATOM 3565 C CA . CYS A 1 444 ? 12.961 -13.879 -11.819 1.00 96.31 444 CYS A CA 1
ATOM 3566 C C . CYS A 1 444 ? 14.449 -14.225 -11.770 1.00 96.31 444 CYS A C 1
ATOM 3568 O O . CYS A 1 444 ? 15.121 -13.912 -10.786 1.00 96.31 444 CYS A O 1
ATOM 3570 N N . CYS A 1 445 ? 14.969 -14.834 -12.831 1.00 95.81 445 CYS A N 1
ATOM 3571 C CA . CYS A 1 445 ? 16.401 -15.060 -13.014 1.00 95.81 445 CYS A CA 1
ATOM 3572 C C . CYS A 1 445 ? 17.022 -13.760 -13.537 1.00 95.81 445 CYS A C 1
ATOM 3574 O O . CYS A 1 445 ? 16.960 -13.474 -14.728 1.00 95.81 445 CYS A O 1
ATOM 3576 N N . ASN A 1 446 ? 17.544 -12.938 -12.630 1.00 95.50 446 ASN A N 1
ATOM 3577 C CA . ASN A 1 446 ? 18.073 -11.609 -12.915 1.00 95.50 446 ASN A CA 1
ATOM 3578 C C . ASN A 1 446 ? 19.562 -11.647 -13.290 1.00 95.50 446 ASN A C 1
ATOM 3580 O O . ASN A 1 446 ? 20.251 -12.632 -13.019 1.00 95.50 446 ASN A O 1
ATOM 3584 N N . LYS A 1 447 ? 20.066 -10.549 -13.865 1.00 94.44 447 LYS A N 1
ATOM 3585 C CA . LYS A 1 447 ? 21.452 -10.378 -14.340 1.00 94.44 447 LYS A CA 1
ATOM 3586 C C . LYS A 1 447 ? 21.859 -11.366 -15.439 1.00 94.44 447 LYS A C 1
ATOM 3588 O O . LYS A 1 447 ? 23.003 -11.819 -15.490 1.00 94.44 447 LYS A O 1
ATOM 3593 N N . MET A 1 448 ? 20.929 -11.721 -16.326 1.00 94.00 448 MET A N 1
ATOM 3594 C CA . MET A 1 448 ? 21.228 -12.611 -17.457 1.00 94.00 448 MET A CA 1
ATOM 3595 C C . MET A 1 448 ? 22.290 -12.025 -18.405 1.00 94.00 448 MET A C 1
ATOM 3597 O O . MET A 1 448 ? 23.064 -12.779 -18.997 1.00 94.00 448 MET A O 1
ATOM 3601 N N . ASP A 1 449 ? 22.397 -10.698 -18.474 1.00 92.19 449 ASP A N 1
ATOM 3602 C CA . ASP A 1 449 ? 23.431 -9.947 -19.197 1.00 92.19 449 ASP A CA 1
ATOM 3603 C C . ASP A 1 449 ? 24.862 -10.207 -18.694 1.00 92.19 449 ASP A C 1
ATOM 3605 O O . ASP A 1 449 ? 25.819 -10.078 -19.461 1.00 92.19 449 ASP A O 1
ATOM 3609 N N . ALA A 1 450 ? 25.002 -10.611 -17.428 1.00 91.62 450 ALA A N 1
ATOM 3610 C CA . ALA A 1 450 ? 26.272 -10.861 -16.749 1.00 91.62 450 ALA A CA 1
ATOM 3611 C C . ALA A 1 450 ? 26.595 -12.360 -16.602 1.00 91.62 450 ALA A C 1
ATOM 3613 O O . ALA A 1 450 ? 27.532 -12.733 -15.895 1.00 91.62 450 ALA A O 1
ATOM 3614 N N . THR A 1 451 ? 25.823 -13.236 -17.251 1.00 91.69 451 THR A N 1
ATOM 3615 C CA . THR A 1 451 ? 26.146 -14.668 -17.325 1.00 91.69 451 THR A CA 1
ATOM 3616 C C . THR A 1 451 ? 27.302 -14.925 -18.296 1.00 91.69 451 THR A C 1
ATOM 3618 O O . THR A 1 451 ? 27.585 -14.112 -19.178 1.00 91.69 451 THR A O 1
ATOM 3621 N N . THR A 1 452 ? 27.980 -16.065 -18.140 1.00 87.75 452 THR A N 1
ATOM 3622 C CA . THR A 1 452 ? 29.077 -16.485 -19.025 1.00 87.75 452 THR A CA 1
ATOM 3623 C C . THR A 1 452 ? 28.721 -17.833 -19.658 1.00 87.75 452 THR A C 1
ATOM 3625 O O . THR A 1 452 ? 28.746 -18.840 -18.949 1.00 87.75 452 THR A O 1
ATOM 3628 N N . PRO A 1 453 ? 28.388 -17.899 -20.964 1.00 89.69 453 PRO A N 1
ATOM 3629 C CA . PRO A 1 453 ? 28.206 -16.788 -21.913 1.00 89.69 453 PRO A CA 1
ATOM 3630 C C . PRO A 1 453 ? 26.976 -15.922 -21.586 1.00 89.69 453 PRO A C 1
ATOM 3632 O O . PRO A 1 453 ? 26.078 -16.380 -20.881 1.00 89.69 453 PRO A O 1
ATOM 3635 N N . LYS A 1 454 ? 26.925 -14.686 -22.109 1.00 92.19 454 LYS A N 1
ATOM 3636 C CA . LYS A 1 454 ? 25.807 -13.757 -21.861 1.00 92.19 454 LYS A CA 1
ATOM 3637 C C . LYS A 1 454 ? 24.482 -14.362 -22.323 1.00 92.19 454 LYS A C 1
ATOM 3639 O O . LYS A 1 454 ? 24.425 -14.978 -23.384 1.00 92.19 454 LYS A O 1
ATOM 3644 N N . TYR A 1 455 ? 23.427 -14.163 -21.536 1.00 91.94 455 TYR A N 1
ATOM 3645 C CA . TYR A 1 455 ? 22.087 -14.709 -21.768 1.00 91.94 455 TYR A CA 1
ATOM 3646 C C . TYR A 1 455 ? 22.053 -16.240 -21.965 1.00 91.94 455 TYR A C 1
ATOM 3648 O O . TYR A 1 455 ? 21.254 -16.768 -22.743 1.00 91.94 455 TYR A O 1
ATOM 3656 N N . SER A 1 456 ? 22.912 -16.973 -21.242 1.00 93.12 456 SER A N 1
ATOM 3657 C CA . SER A 1 456 ? 23.037 -18.432 -21.364 1.00 93.12 456 SER A CA 1
ATOM 3658 C C . SER A 1 456 ? 21.759 -19.184 -20.975 1.00 93.12 456 SER A C 1
ATOM 3660 O O . SER A 1 456 ? 21.341 -19.186 -19.813 1.00 93.12 456 SER A O 1
ATOM 3662 N N . LYS A 1 457 ? 21.196 -19.927 -21.937 1.00 94.19 457 LYS A N 1
ATOM 3663 C CA . LYS A 1 457 ? 20.082 -20.862 -21.715 1.00 94.19 457 LYS A CA 1
ATOM 3664 C C . LYS A 1 457 ? 20.438 -21.972 -20.724 1.00 94.19 457 LYS A C 1
ATOM 3666 O O . LYS A 1 457 ? 19.639 -22.287 -19.848 1.00 94.19 457 LYS A O 1
ATOM 3671 N N . ALA A 1 458 ? 21.639 -22.539 -20.839 1.00 94.75 458 ALA A N 1
ATOM 3672 C CA . ALA A 1 458 ? 22.076 -23.642 -19.983 1.00 94.75 458 ALA A CA 1
ATOM 3673 C C . ALA A 1 458 ? 22.123 -23.225 -18.504 1.00 94.75 458 ALA A C 1
ATOM 3675 O O . ALA A 1 458 ? 21.670 -23.969 -17.636 1.00 94.75 458 ALA A O 1
ATOM 3676 N N . ARG A 1 459 ? 22.599 -22.001 -18.223 1.00 93.81 459 ARG A N 1
ATOM 3677 C CA . ARG A 1 459 ? 22.618 -21.447 -16.862 1.00 93.81 459 ARG A CA 1
ATOM 3678 C C . ARG A 1 459 ? 21.207 -21.217 -16.323 1.00 93.81 459 ARG A C 1
ATOM 3680 O O . ARG A 1 459 ? 20.934 -21.520 -15.167 1.00 93.81 459 ARG A O 1
ATOM 3687 N N . TYR A 1 460 ? 20.296 -20.717 -17.156 1.00 95.31 460 TYR A N 1
ATOM 3688 C CA . TYR A 1 460 ? 18.893 -20.574 -16.771 1.00 95.31 460 TYR A CA 1
ATOM 3689 C C . TYR A 1 460 ? 18.260 -21.927 -16.407 1.00 95.31 460 TYR A C 1
ATOM 3691 O O . TYR A 1 460 ? 17.652 -22.048 -15.346 1.00 95.31 460 TYR A O 1
ATOM 3699 N N . GLU A 1 461 ? 18.440 -22.963 -17.229 1.00 95.19 461 GLU A N 1
ATOM 3700 C CA . GLU A 1 461 ? 17.875 -24.297 -16.973 1.00 95.19 461 GLU A CA 1
ATOM 3701 C C . GLU A 1 461 ? 18.428 -24.942 -15.691 1.00 95.19 461 GLU A C 1
ATOM 3703 O O . GLU A 1 461 ? 17.679 -25.577 -14.942 1.00 95.19 461 GLU A O 1
ATOM 3708 N N . GLU A 1 462 ? 19.715 -24.737 -15.396 1.00 94.81 462 GLU A N 1
ATOM 3709 C CA . GLU A 1 462 ? 20.344 -25.141 -14.134 1.00 94.81 462 GLU A CA 1
ATOM 3710 C C . GLU A 1 462 ? 19.651 -24.489 -12.926 1.00 94.81 462 GLU A C 1
ATOM 3712 O O . GLU A 1 462 ? 19.196 -25.189 -12.013 1.00 94.81 462 GLU A O 1
ATOM 3717 N N . ILE A 1 463 ? 19.501 -23.159 -12.957 1.00 94.50 463 ILE A N 1
ATOM 3718 C CA . ILE A 1 463 ? 18.856 -22.380 -11.893 1.00 94.50 463 ILE A CA 1
ATOM 3719 C C . ILE A 1 463 ? 17.410 -22.840 -11.694 1.00 94.50 463 ILE A C 1
ATOM 3721 O O . ILE A 1 463 ? 16.989 -23.100 -10.563 1.00 94.50 463 ILE A O 1
ATOM 3725 N N . VAL A 1 464 ? 16.650 -22.987 -12.784 1.00 95.00 464 VAL A N 1
ATOM 3726 C CA . VAL A 1 464 ? 15.254 -23.446 -12.744 1.00 95.00 464 VAL A CA 1
ATOM 3727 C C . VAL A 1 464 ? 15.160 -24.813 -12.076 1.00 95.00 464 VAL A C 1
ATOM 3729 O O . VAL A 1 464 ? 14.314 -25.008 -11.201 1.00 95.00 464 VAL A O 1
ATOM 3732 N N . LYS A 1 465 ? 16.037 -25.757 -12.431 1.00 94.94 465 LYS A N 1
ATOM 3733 C CA . LYS A 1 465 ? 16.036 -27.113 -11.870 1.00 94.94 465 LYS A CA 1
ATOM 3734 C C . LYS A 1 465 ? 16.305 -27.113 -10.365 1.00 94.94 465 LYS A C 1
ATOM 3736 O O . LYS A 1 465 ? 15.576 -27.766 -9.609 1.00 94.94 465 LYS A O 1
ATOM 3741 N N . GLU A 1 466 ? 17.330 -26.394 -9.913 1.00 93.31 466 GLU A N 1
ATOM 3742 C CA . GLU A 1 466 ? 17.701 -26.373 -8.497 1.00 93.31 466 GLU A CA 1
ATOM 3743 C C . GLU A 1 466 ? 16.660 -25.634 -7.642 1.00 93.31 466 GLU A C 1
ATOM 3745 O O . GLU A 1 466 ? 16.212 -26.152 -6.610 1.00 93.31 466 GLU A O 1
ATOM 3750 N N . VAL A 1 467 ? 16.203 -24.465 -8.097 1.00 93.75 467 VAL A N 1
ATOM 3751 C CA . VAL A 1 467 ? 15.206 -23.665 -7.378 1.00 93.75 467 VAL A CA 1
ATOM 3752 C C . VAL A 1 467 ? 13.856 -24.379 -7.347 1.00 93.75 467 VAL A C 1
ATOM 3754 O O . VAL A 1 467 ? 13.231 -24.429 -6.289 1.00 93.75 467 VAL A O 1
ATOM 3757 N N . SER A 1 468 ? 13.435 -25.030 -8.435 1.00 93.94 468 SER A N 1
ATOM 3758 C CA . SER A 1 468 ? 12.200 -25.833 -8.461 1.00 93.94 468 SER A CA 1
ATOM 3759 C C . SER A 1 468 ? 12.229 -26.976 -7.445 1.00 93.94 468 SER A C 1
ATOM 3761 O O . SER A 1 468 ? 11.253 -27.202 -6.724 1.00 93.94 468 SER A O 1
ATOM 3763 N N . SER A 1 469 ? 13.365 -27.674 -7.327 1.00 92.19 469 SER A N 1
ATOM 3764 C CA . SER A 1 469 ? 13.560 -28.725 -6.319 1.00 92.19 469 SER A CA 1
ATOM 3765 C C . SER A 1 469 ? 13.422 -28.175 -4.896 1.00 92.19 469 SER A C 1
ATOM 3767 O O . SER A 1 469 ? 12.804 -28.805 -4.031 1.00 92.19 469 SER A O 1
ATOM 3769 N N . TYR A 1 470 ? 13.946 -26.972 -4.648 1.00 90.19 470 TYR A N 1
ATOM 3770 C CA . TYR A 1 470 ? 13.820 -26.311 -3.355 1.00 90.19 470 TYR A CA 1
ATOM 3771 C C . TYR A 1 470 ? 12.387 -25.840 -3.067 1.00 90.19 470 TYR A C 1
ATOM 3773 O O . TYR A 1 470 ? 11.848 -26.145 -2.002 1.00 90.19 470 TYR A O 1
ATOM 3781 N N . LEU A 1 471 ? 11.731 -25.170 -4.016 1.00 91.00 471 LEU A N 1
ATOM 3782 C CA . LEU A 1 471 ? 10.353 -24.688 -3.874 1.00 91.00 471 LEU A CA 1
ATOM 3783 C C . LEU A 1 471 ? 9.370 -25.833 -3.599 1.00 91.00 471 LEU A C 1
ATOM 3785 O O . LEU A 1 471 ? 8.500 -25.702 -2.733 1.00 91.00 471 LEU A O 1
ATOM 3789 N N . LYS A 1 472 ? 9.582 -26.997 -4.228 1.00 90.19 472 LYS A N 1
ATOM 3790 C CA . LYS A 1 472 ? 8.828 -28.226 -3.939 1.00 90.19 472 LYS A CA 1
ATOM 3791 C C . LYS A 1 472 ? 9.005 -28.703 -2.494 1.00 90.19 472 LYS A C 1
ATOM 3793 O O . LYS A 1 472 ? 8.053 -29.183 -1.884 1.00 90.19 472 LYS A O 1
ATOM 3798 N N . LYS A 1 473 ? 10.208 -28.569 -1.917 1.00 84.62 473 LYS A N 1
ATOM 3799 C CA . LYS A 1 473 ? 10.476 -28.901 -0.501 1.00 84.62 473 LYS A CA 1
ATOM 3800 C C . LYS A 1 473 ? 9.855 -27.896 0.469 1.00 84.62 473 LYS A C 1
ATOM 3802 O O . LYS A 1 473 ? 9.569 -28.275 1.606 1.00 84.62 473 LYS A O 1
ATOM 3807 N N . VAL A 1 474 ? 9.695 -26.638 0.062 1.00 83.88 474 VAL A N 1
ATOM 3808 C CA . VAL A 1 474 ? 9.020 -25.601 0.860 1.00 83.88 474 VAL A CA 1
ATOM 3809 C C . VAL A 1 474 ? 7.511 -25.853 0.899 1.00 83.88 474 VAL A C 1
ATOM 3811 O O . VAL A 1 474 ? 6.920 -25.784 1.973 1.00 83.88 474 VAL A O 1
ATOM 3814 N N . GLY A 1 475 ? 6.917 -26.219 -0.239 1.00 84.69 475 GLY A N 1
ATOM 3815 C CA . GLY A 1 475 ? 5.487 -26.522 -0.361 1.00 84.69 475 GLY A CA 1
ATOM 3816 C C . GLY A 1 475 ? 4.798 -25.870 -1.563 1.00 84.69 475 GLY A C 1
ATOM 3817 O O . GLY A 1 475 ? 3.599 -26.074 -1.752 1.00 84.69 475 GLY A O 1
ATOM 3818 N N . TYR A 1 476 ? 5.525 -25.108 -2.386 1.00 90.06 476 TYR A N 1
ATOM 3819 C CA . TYR A 1 476 ? 5.002 -24.599 -3.653 1.00 90.06 476 TYR A CA 1
ATOM 3820 C C . TYR A 1 476 ? 4.892 -25.720 -4.685 1.00 90.06 476 TYR A C 1
ATOM 3822 O O . TYR A 1 476 ? 5.669 -26.676 -4.665 1.00 90.06 476 TYR A O 1
ATOM 3830 N N . ASN A 1 477 ? 3.952 -25.574 -5.618 1.00 89.38 477 ASN A N 1
ATOM 3831 C CA . ASN A 1 477 ? 3.911 -26.403 -6.814 1.00 89.38 477 ASN A CA 1
ATOM 3832 C C . ASN A 1 477 ? 4.779 -25.748 -7.909 1.00 89.38 477 ASN A C 1
ATOM 3834 O O . ASN A 1 477 ? 4.361 -24.702 -8.409 1.00 89.38 477 ASN A O 1
ATOM 3838 N N . PRO A 1 478 ? 5.937 -26.329 -8.289 1.00 89.00 478 PRO A N 1
ATOM 3839 C CA . PRO A 1 478 ? 6.820 -25.745 -9.300 1.00 89.00 478 PRO A CA 1
ATOM 3840 C C . PRO A 1 478 ? 6.136 -25.508 -10.649 1.00 89.00 478 PRO A C 1
ATOM 3842 O O . PRO A 1 478 ? 6.431 -24.516 -11.299 1.00 89.00 478 PRO A O 1
ATOM 3845 N N . ASP A 1 479 ? 5.161 -26.341 -11.024 1.00 88.56 479 ASP A N 1
ATOM 3846 C CA . ASP A 1 479 ? 4.459 -26.230 -12.312 1.00 88.56 479 ASP A CA 1
ATOM 3847 C C . ASP A 1 479 ? 3.604 -24.956 -12.419 1.00 88.56 479 ASP A C 1
ATOM 3849 O O . ASP A 1 479 ? 3.228 -24.534 -13.508 1.00 88.56 479 ASP A O 1
ATOM 3853 N N . LYS A 1 480 ? 3.267 -24.344 -11.276 1.00 88.94 480 LYS A N 1
ATOM 3854 C CA . LYS A 1 480 ? 2.493 -23.097 -11.196 1.00 88.94 480 LYS A CA 1
ATOM 3855 C C . LYS A 1 480 ? 3.365 -21.862 -10.965 1.00 88.94 480 LYS A C 1
ATOM 3857 O O . LYS A 1 480 ? 2.822 -20.765 -10.882 1.00 88.94 480 LYS A O 1
ATOM 3862 N N . VAL A 1 481 ? 4.677 -22.034 -10.801 1.00 93.06 481 VAL A N 1
ATOM 3863 C CA . VAL A 1 481 ? 5.618 -20.941 -10.540 1.00 93.06 481 VAL A CA 1
ATOM 3864 C C . VAL A 1 481 ? 6.327 -20.596 -11.850 1.00 93.06 481 VAL A C 1
ATOM 3866 O O . VAL A 1 481 ? 7.164 -21.377 -12.302 1.00 93.06 481 VAL A O 1
ATOM 3869 N N . PRO A 1 482 ? 6.019 -19.454 -12.489 1.00 94.31 482 PRO A N 1
ATOM 3870 C CA . PRO A 1 482 ? 6.726 -19.041 -13.693 1.00 94.31 482 PRO A CA 1
ATOM 3871 C C . PRO A 1 482 ? 8.162 -18.617 -13.362 1.00 94.31 482 PRO A C 1
ATOM 3873 O O . PRO A 1 482 ? 8.408 -17.898 -12.389 1.00 94.31 482 PRO A O 1
ATOM 3876 N N . PHE A 1 483 ? 9.102 -19.048 -14.205 1.00 95.81 483 PHE A N 1
ATOM 3877 C CA . PHE A 1 483 ? 10.509 -18.658 -14.154 1.00 95.81 483 PHE A CA 1
ATOM 3878 C C . PHE A 1 483 ? 10.830 -17.730 -15.325 1.00 95.81 483 PHE A C 1
ATOM 3880 O O . PHE A 1 483 ? 10.894 -18.183 -16.465 1.00 95.81 483 PHE A O 1
ATOM 3887 N N . VAL A 1 484 ? 11.063 -16.451 -15.050 1.00 96.19 484 VAL A N 1
ATOM 3888 C CA . VAL A 1 484 ? 11.277 -15.420 -16.071 1.00 96.19 484 VAL A CA 1
ATOM 3889 C C . VAL A 1 484 ? 12.751 -14.984 -16.069 1.00 96.19 484 VAL A C 1
ATOM 3891 O O . VAL A 1 484 ? 13.214 -14.446 -15.061 1.00 96.19 484 VAL A O 1
ATOM 3894 N N . PRO A 1 485 ? 13.522 -15.196 -17.152 1.00 96.25 485 PRO A N 1
ATOM 3895 C CA . PRO A 1 485 ? 14.858 -14.629 -17.292 1.00 96.25 485 PRO A CA 1
ATOM 3896 C C . PRO A 1 485 ? 14.747 -13.135 -17.587 1.00 96.25 485 PRO A C 1
ATOM 3898 O O . PRO A 1 485 ? 14.035 -12.753 -18.512 1.00 96.25 485 PRO A O 1
ATOM 3901 N N . ILE A 1 486 ? 15.432 -12.294 -16.814 1.00 95.81 486 ILE A N 1
ATOM 3902 C CA . ILE A 1 486 ? 15.396 -10.833 -16.948 1.00 95.81 486 ILE A CA 1
ATOM 3903 C C . ILE A 1 486 ? 16.790 -10.214 -16.779 1.00 95.81 486 ILE A C 1
ATOM 3905 O O . ILE A 1 486 ? 17.700 -10.809 -16.193 1.00 95.81 486 ILE A O 1
ATOM 3909 N N . SER A 1 487 ? 16.934 -8.969 -17.230 1.00 94.25 487 SER A N 1
ATOM 3910 C CA . SER A 1 487 ? 17.973 -8.060 -16.737 1.00 94.25 487 SER A CA 1
ATOM 3911 C C . SER A 1 487 ? 17.312 -6.810 -16.177 1.00 94.25 487 SER A C 1
ATOM 3913 O O . SER A 1 487 ? 16.763 -6.003 -16.919 1.00 94.25 487 SER A O 1
ATOM 3915 N N . GLY A 1 488 ? 17.359 -6.626 -14.858 1.00 90.31 488 GLY A N 1
ATOM 3916 C CA . GLY A 1 488 ? 16.817 -5.434 -14.209 1.00 90.31 488 GLY A CA 1
ATOM 3917 C C . GLY A 1 488 ? 17.602 -4.157 -14.529 1.00 90.31 488 GLY A C 1
ATOM 3918 O O . GLY A 1 488 ? 17.059 -3.066 -14.387 1.00 90.31 488 GLY A O 1
ATOM 3919 N N . PHE A 1 489 ? 18.863 -4.264 -14.963 1.00 89.06 489 PHE A N 1
ATOM 3920 C CA . PHE A 1 489 ? 19.686 -3.102 -15.306 1.00 89.06 489 PHE A CA 1
ATOM 3921 C C . PHE A 1 489 ? 19.459 -2.648 -16.752 1.00 89.06 489 PHE A C 1
ATOM 3923 O O . PHE A 1 489 ? 19.081 -1.497 -16.961 1.00 89.06 489 PHE A O 1
ATOM 3930 N N . GLU A 1 490 ? 19.596 -3.556 -17.721 1.00 89.62 490 GLU A N 1
ATOM 3931 C CA . GLU A 1 490 ? 19.364 -3.274 -19.150 1.00 89.62 490 GLU A CA 1
ATOM 3932 C C . GLU A 1 490 ? 17.863 -3.169 -19.479 1.00 89.62 490 GLU A C 1
ATOM 3934 O O . GLU A 1 490 ? 17.421 -2.422 -20.353 1.00 89.62 490 GLU A O 1
ATOM 3939 N N . GLY A 1 491 ? 17.036 -3.862 -18.697 1.00 88.88 491 GLY A N 1
ATOM 3940 C CA . GLY A 1 491 ? 15.585 -3.876 -18.813 1.00 88.88 491 GLY A CA 1
ATOM 3941 C C . GLY A 1 491 ? 15.029 -4.950 -19.746 1.00 88.88 491 GLY A C 1
ATOM 3942 O O . GLY A 1 491 ? 13.862 -4.843 -20.145 1.00 88.88 491 GLY A O 1
ATOM 3943 N N . ASP A 1 492 ? 15.836 -5.957 -20.087 1.00 91.69 492 ASP A N 1
ATOM 3944 C CA . ASP A 1 492 ? 15.456 -7.111 -20.898 1.00 91.69 492 ASP A CA 1
ATOM 3945 C C . ASP A 1 492 ? 14.341 -7.937 -20.250 1.00 91.69 492 ASP A C 1
ATOM 3947 O O . ASP A 1 492 ? 14.413 -8.296 -19.071 1.00 91.69 492 ASP A O 1
ATOM 3951 N N . ASN A 1 493 ? 13.332 -8.280 -21.059 1.00 91.81 493 ASN A N 1
ATOM 3952 C CA . ASN A 1 493 ? 12.248 -9.210 -20.730 1.00 91.81 493 ASN A CA 1
ATOM 3953 C C . ASN A 1 493 ? 11.377 -8.808 -19.517 1.00 91.81 493 ASN A C 1
ATOM 3955 O O . ASN A 1 493 ? 10.652 -9.632 -18.954 1.00 91.81 493 ASN A O 1
ATOM 3959 N N . MET A 1 494 ? 11.421 -7.530 -19.112 1.00 89.12 494 MET A N 1
ATOM 3960 C CA . MET A 1 494 ? 10.574 -6.996 -18.037 1.00 89.12 494 MET A CA 1
ATOM 3961 C C . MET A 1 494 ? 9.163 -6.635 -18.520 1.00 89.12 494 MET A C 1
ATOM 3963 O O . MET A 1 494 ? 8.181 -6.992 -17.880 1.00 89.12 494 MET A O 1
ATOM 3967 N N . ILE A 1 495 ? 9.066 -5.923 -19.646 1.00 88.94 495 ILE A N 1
ATOM 3968 C CA . ILE A 1 495 ? 7.790 -5.517 -20.262 1.00 88.94 495 ILE A CA 1
ATOM 3969 C C . ILE A 1 495 ? 7.713 -6.106 -21.663 1.00 88.94 495 ILE A C 1
ATOM 3971 O O . ILE A 1 495 ? 6.806 -6.871 -21.968 1.00 88.94 495 ILE A O 1
ATOM 3975 N N . GLU A 1 496 ? 8.714 -5.790 -22.479 1.00 89.25 496 GLU A N 1
ATOM 3976 C CA . GLU A 1 496 ? 8.862 -6.277 -23.846 1.00 89.25 496 GLU A CA 1
ATOM 3977 C C . GLU A 1 496 ? 9.805 -7.481 -23.883 1.00 89.25 496 GLU A C 1
ATOM 3979 O O . GLU A 1 496 ? 10.735 -7.581 -23.073 1.00 89.25 496 GLU A O 1
ATOM 3984 N N . ARG A 1 497 ? 9.572 -8.385 -24.838 1.00 89.12 497 ARG A N 1
ATOM 3985 C CA . ARG A 1 497 ? 10.446 -9.537 -25.078 1.00 89.12 497 ARG A CA 1
ATOM 3986 C C . ARG A 1 497 ? 11.822 -9.059 -25.535 1.00 89.12 497 ARG A C 1
ATOM 3988 O O . ARG A 1 497 ? 11.932 -8.163 -26.365 1.00 89.12 497 ARG A O 1
ATOM 3995 N N . SER A 1 498 ? 12.867 -9.667 -24.986 1.00 88.69 498 SER A N 1
ATOM 3996 C CA . SER A 1 498 ? 14.247 -9.341 -25.347 1.00 88.69 498 SER A CA 1
ATOM 3997 C C . SER A 1 498 ? 14.693 -10.108 -26.591 1.00 88.69 498 SER A C 1
ATOM 3999 O O . SER A 1 498 ? 14.505 -11.320 -26.663 1.00 88.69 498 SER A O 1
ATOM 4001 N N . THR A 1 499 ? 15.371 -9.422 -27.512 1.00 87.81 499 THR A N 1
ATOM 4002 C CA . THR A 1 499 ? 16.086 -10.027 -28.652 1.00 87.81 499 THR A CA 1
ATOM 4003 C C . THR A 1 499 ? 17.357 -10.772 -28.235 1.00 87.81 499 THR A C 1
ATOM 4005 O O . THR A 1 499 ? 17.977 -11.447 -29.042 1.00 87.81 499 THR A O 1
ATOM 4008 N N . ASN A 1 500 ? 17.800 -10.630 -26.982 1.00 87.62 500 ASN A N 1
ATOM 4009 C CA . ASN A 1 500 ? 18.939 -11.380 -26.445 1.00 87.62 500 ASN A CA 1
ATOM 4010 C C . ASN A 1 500 ? 18.518 -12.759 -25.901 1.00 87.62 500 ASN A C 1
ATOM 4012 O O . ASN A 1 500 ? 19.363 -13.572 -25.528 1.00 87.62 500 ASN A O 1
ATOM 4016 N N . LEU A 1 501 ? 17.208 -13.019 -25.820 1.00 87.50 501 LEU A N 1
ATOM 4017 C CA . LEU A 1 501 ? 16.601 -14.199 -25.204 1.00 87.50 501 LEU A CA 1
ATOM 4018 C C . LEU A 1 501 ? 15.694 -14.948 -26.195 1.00 87.50 501 LEU A C 1
ATOM 4020 O O . LEU A 1 501 ? 14.638 -15.445 -25.815 1.00 87.50 501 LEU A O 1
ATOM 4024 N N . ASP A 1 502 ? 16.119 -15.092 -27.453 1.00 88.25 502 ASP A N 1
ATOM 4025 C CA . ASP A 1 502 ? 15.331 -15.733 -28.527 1.00 88.25 502 ASP A CA 1
ATOM 4026 C C . ASP A 1 502 ? 14.866 -17.163 -28.194 1.00 88.25 502 ASP A C 1
ATOM 4028 O O . ASP A 1 502 ? 13.857 -17.664 -28.699 1.00 88.25 502 ASP A O 1
ATOM 4032 N N . TRP A 1 503 ? 15.605 -17.845 -27.318 1.00 91.62 503 TRP A N 1
ATOM 4033 C CA . TRP A 1 503 ? 15.285 -19.190 -26.859 1.00 91.62 503 TRP A CA 1
ATOM 4034 C C . TRP A 1 503 ? 14.161 -19.240 -25.810 1.00 91.62 503 TRP A C 1
ATOM 4036 O O . TRP A 1 503 ? 13.600 -20.316 -25.584 1.00 91.62 503 TRP A O 1
ATOM 4046 N N . TYR A 1 504 ? 13.818 -18.118 -25.169 1.00 91.50 504 TYR A N 1
ATOM 4047 C CA . TYR A 1 504 ? 12.765 -18.023 -24.160 1.00 91.50 504 TYR A CA 1
ATOM 4048 C C . TYR A 1 504 ? 11.449 -17.567 -24.804 1.00 91.50 504 TYR A C 1
ATOM 4050 O O . TYR A 1 504 ? 11.295 -16.430 -25.239 1.00 91.50 504 TYR A O 1
ATOM 4058 N N . LYS A 1 505 ? 10.464 -18.472 -24.860 1.00 88.31 505 LYS A N 1
ATOM 4059 C CA . LYS A 1 505 ? 9.159 -18.215 -25.505 1.00 88.31 505 LYS A CA 1
ATOM 4060 C C . LYS A 1 505 ? 8.020 -17.913 -24.528 1.00 88.31 505 LYS A C 1
ATOM 4062 O O . LYS A 1 505 ? 6.928 -17.550 -24.969 1.00 88.31 505 LYS A O 1
ATOM 4067 N N . ALA A 1 506 ? 8.269 -18.073 -23.235 1.00 88.69 506 ALA A N 1
ATOM 4068 C CA . ALA A 1 506 ? 7.297 -17.880 -22.167 1.00 88.69 506 ALA A CA 1
ATOM 4069 C C . ALA A 1 506 ? 7.058 -16.376 -21.868 1.00 88.69 506 ALA A C 1
ATOM 4071 O O . ALA A 1 506 ? 7.656 -15.526 -22.532 1.00 88.69 506 ALA A O 1
ATOM 4072 N N . PRO A 1 507 ? 6.138 -16.034 -20.946 1.00 90.12 507 PRO A N 1
ATOM 4073 C CA . PRO A 1 507 ? 5.734 -14.649 -20.712 1.00 90.12 507 PRO A CA 1
ATOM 4074 C C . PRO A 1 507 ? 6.850 -13.753 -20.155 1.00 90.12 507 PRO A C 1
ATOM 4076 O O . PRO A 1 507 ? 7.751 -14.242 -19.462 1.00 90.12 507 PRO A O 1
ATOM 4079 N N . THR A 1 508 ? 6.768 -12.446 -20.423 1.00 93.38 508 THR A N 1
ATOM 4080 C CA . THR A 1 508 ? 7.609 -11.415 -19.777 1.00 93.38 508 THR A CA 1
ATOM 4081 C C . THR A 1 508 ? 7.235 -11.240 -18.301 1.00 93.38 508 THR A C 1
ATOM 4083 O O . THR A 1 508 ? 6.245 -11.805 -17.830 1.00 93.38 508 THR A O 1
ATOM 4086 N N . LEU A 1 509 ? 8.002 -10.452 -17.535 1.00 93.06 509 LEU A N 1
ATOM 4087 C CA . LEU A 1 509 ? 7.669 -10.202 -16.125 1.00 93.06 509 LEU A CA 1
ATOM 4088 C C . LEU A 1 509 ? 6.286 -9.546 -15.970 1.00 93.06 509 LEU A C 1
ATOM 4090 O O . LEU A 1 509 ? 5.507 -9.974 -15.122 1.00 93.06 509 LEU A O 1
ATOM 4094 N N . LEU A 1 510 ? 5.959 -8.548 -16.796 1.00 91.88 510 LEU A N 1
ATOM 4095 C CA . LEU A 1 510 ? 4.653 -7.886 -16.759 1.00 91.88 510 LEU A CA 1
ATOM 4096 C C . LEU A 1 510 ? 3.512 -8.850 -17.118 1.00 91.88 510 LEU A C 1
ATOM 4098 O O . LEU A 1 510 ? 2.500 -8.889 -16.423 1.00 91.88 510 LEU A O 1
ATOM 4102 N N . GLU A 1 511 ? 3.697 -9.678 -18.147 1.00 91.00 511 GLU A N 1
ATOM 4103 C CA . GLU A 1 511 ? 2.705 -10.687 -18.536 1.00 91.00 511 GLU A CA 1
ATOM 4104 C C . GLU A 1 511 ? 2.526 -11.758 -17.445 1.00 91.00 511 GLU A C 1
ATOM 4106 O O . GLU A 1 511 ? 1.405 -12.181 -17.163 1.00 91.00 511 GLU A O 1
ATOM 4111 N N . ALA A 1 512 ? 3.610 -12.176 -16.783 1.00 91.75 512 ALA A N 1
ATOM 4112 C CA . ALA A 1 512 ? 3.551 -13.109 -15.659 1.00 91.75 512 ALA A CA 1
ATOM 4113 C C . ALA A 1 512 ? 2.793 -12.520 -14.454 1.00 91.75 512 ALA A C 1
ATOM 4115 O O . ALA A 1 512 ? 2.087 -13.253 -13.761 1.00 91.75 512 ALA A O 1
ATOM 4116 N N . LEU A 1 513 ? 2.895 -11.204 -14.220 1.00 91.44 513 LEU A N 1
ATOM 4117 C CA . LEU A 1 513 ? 2.102 -10.502 -13.205 1.00 91.44 513 LEU A CA 1
ATOM 4118 C C . LEU A 1 513 ? 0.606 -10.480 -13.557 1.00 91.44 513 LEU A C 1
ATOM 4120 O O . LEU A 1 513 ? -0.231 -10.697 -12.682 1.00 91.44 513 LEU A O 1
ATOM 4124 N N . ASP A 1 514 ? 0.256 -10.283 -14.828 1.00 89.50 514 ASP A N 1
ATOM 4125 C CA . ASP A 1 514 ? -1.141 -10.313 -15.284 1.00 89.50 514 ASP A CA 1
ATOM 4126 C C . ASP A 1 514 ? -1.771 -11.720 -15.211 1.00 89.50 514 ASP A C 1
ATOM 4128 O O . ASP A 1 514 ? -2.990 -11.856 -15.065 1.00 89.50 514 ASP A O 1
ATOM 4132 N N . GLN A 1 515 ? -0.951 -12.776 -15.231 1.00 89.81 515 GLN A N 1
ATOM 4133 C CA . GLN A 1 515 ? -1.382 -14.170 -15.062 1.00 89.81 515 GLN A CA 1
ATOM 4134 C C . GLN A 1 515 ? -1.628 -14.583 -13.600 1.00 89.81 515 GLN A C 1
ATOM 4136 O O . GLN A 1 515 ? -2.100 -15.697 -13.351 1.00 89.81 515 GLN A O 1
ATOM 4141 N N . ILE A 1 516 ? -1.345 -13.716 -12.620 1.00 88.88 516 ILE A N 1
ATOM 4142 C CA . ILE A 1 516 ? -1.622 -13.996 -11.204 1.00 88.88 516 ILE A CA 1
ATOM 4143 C C . ILE A 1 516 ? -3.127 -14.217 -11.008 1.00 88.88 516 ILE A C 1
ATOM 4145 O O . ILE A 1 516 ? -3.955 -13.450 -11.503 1.00 88.88 516 ILE A O 1
ATOM 4149 N N . ASN A 1 517 ? -3.502 -15.249 -10.245 1.00 86.06 517 ASN A N 1
ATOM 4150 C CA . ASN A 1 517 ? -4.902 -15.475 -9.892 1.00 86.06 517 ASN A CA 1
ATOM 4151 C C . ASN A 1 517 ? -5.353 -14.492 -8.815 1.00 86.06 517 ASN A C 1
ATOM 4153 O O . ASN A 1 517 ? -4.637 -14.256 -7.839 1.00 86.06 517 ASN A O 1
ATOM 4157 N N . GLU A 1 518 ? -6.575 -13.992 -8.950 1.00 82.38 518 GLU A N 1
ATOM 4158 C CA . GLU A 1 518 ? -7.162 -13.067 -7.984 1.00 82.38 518 GLU A CA 1
ATOM 4159 C C . GLU A 1 518 ? -7.287 -13.729 -6.600 1.00 82.38 518 GLU A C 1
ATOM 4161 O O . GLU A 1 518 ? -7.826 -14.840 -6.484 1.00 82.38 518 GLU A O 1
ATOM 4166 N N . PRO A 1 519 ? -6.784 -13.086 -5.530 1.00 77.06 519 PRO A N 1
ATOM 4167 C CA . PRO A 1 519 ? -6.914 -13.623 -4.186 1.00 77.06 519 PRO A CA 1
ATOM 4168 C C . PRO A 1 519 ? -8.386 -13.598 -3.755 1.00 77.06 519 PRO A C 1
ATOM 4170 O O . PRO A 1 519 ? -9.065 -12.577 -3.851 1.00 77.06 519 PRO A O 1
ATOM 4173 N N . LYS A 1 520 ? -8.889 -14.721 -3.226 1.00 74.56 520 LYS A N 1
ATOM 4174 C CA . LYS A 1 520 ? -10.224 -14.766 -2.607 1.00 74.56 520 LYS A CA 1
ATOM 4175 C C . LYS A 1 520 ? -10.199 -13.987 -1.290 1.00 74.56 520 LYS A C 1
ATOM 4177 O O . LYS A 1 520 ? -9.672 -14.485 -0.295 1.00 74.56 520 LYS A O 1
ATOM 4182 N N . ARG A 1 521 ? -10.766 -12.781 -1.298 1.00 76.56 521 ARG A N 1
ATOM 4183 C CA . ARG A 1 521 ? -10.870 -11.880 -0.141 1.00 76.56 521 ARG A CA 1
ATOM 4184 C C . ARG A 1 521 ? -12.017 -12.334 0.786 1.00 76.56 521 ARG A C 1
ATOM 4186 O O . ARG A 1 521 ? -13.157 -12.386 0.335 1.00 76.56 521 ARG A O 1
ATOM 4193 N N . PRO A 1 522 ? -11.753 -12.702 2.053 1.00 76.50 522 PRO A N 1
ATOM 4194 C CA . PRO A 1 522 ? -12.769 -13.236 2.966 1.00 76.50 522 PRO A CA 1
ATOM 4195 C C . PRO A 1 522 ? -13.599 -12.116 3.622 1.00 76.50 522 PRO A C 1
ATOM 4197 O O . PRO A 1 522 ? -13.374 -11.762 4.783 1.00 76.50 522 PRO A O 1
ATOM 4200 N N . SER A 1 523 ? -14.557 -11.559 2.879 1.00 80.38 523 SER A N 1
ATOM 4201 C CA . SER A 1 523 ? -15.502 -10.537 3.365 1.00 80.38 523 SER A CA 1
ATOM 4202 C C . SER A 1 523 ? -16.495 -11.074 4.394 1.00 80.38 523 SER A C 1
ATOM 4204 O O . SER A 1 523 ? -16.912 -10.337 5.279 1.00 80.38 523 SER A O 1
ATOM 4206 N N . ASP A 1 524 ? -16.836 -12.361 4.302 1.00 83.00 524 ASP A N 1
ATOM 4207 C CA . ASP A 1 524 ? -17.922 -12.972 5.084 1.00 83.00 524 ASP A CA 1
ATOM 4208 C C . ASP A 1 524 ? -17.497 -13.369 6.506 1.00 83.00 524 ASP A C 1
ATOM 4210 O O . ASP A 1 524 ? -18.309 -13.820 7.310 1.00 83.00 524 ASP A O 1
ATOM 4214 N N . LYS A 1 525 ? -16.201 -13.251 6.817 1.00 87.88 525 LYS A N 1
ATOM 4215 C CA . LYS A 1 525 ? -15.651 -13.547 8.144 1.00 87.88 525 LYS A CA 1
ATOM 4216 C C . LYS A 1 525 ? -15.682 -12.299 9.034 1.00 87.88 525 LYS A C 1
ATOM 4218 O O . LYS A 1 525 ? -15.610 -11.191 8.507 1.00 87.88 525 LYS A O 1
ATOM 4223 N N . PRO A 1 526 ? -15.688 -12.450 10.370 1.00 92.12 526 PRO A N 1
ATOM 4224 C CA . PRO A 1 526 ? -15.618 -11.308 11.276 1.00 92.12 526 PRO A CA 1
ATOM 4225 C C . PRO A 1 526 ? -14.369 -10.445 11.053 1.00 92.12 526 PRO A C 1
ATOM 4227 O O . PRO A 1 526 ? -13.330 -10.916 10.574 1.00 92.12 526 PRO A O 1
ATOM 4230 N N . LEU A 1 527 ? -14.458 -9.166 11.428 1.00 94.62 527 LEU A N 1
ATOM 4231 C CA . LEU A 1 527 ? -13.383 -8.196 11.217 1.00 94.62 527 LEU A CA 1
ATOM 4232 C C . LEU A 1 527 ? -12.104 -8.587 11.981 1.00 94.62 527 LEU A C 1
ATOM 4234 O O . LEU A 1 527 ? -12.125 -8.748 13.208 1.00 94.62 527 LEU A O 1
ATOM 4238 N N . ARG A 1 528 ? -10.976 -8.668 11.267 1.00 94.75 528 ARG A N 1
ATOM 4239 C CA . ARG A 1 528 ? -9.619 -8.698 11.837 1.00 94.75 528 ARG A CA 1
ATOM 4240 C C . ARG A 1 528 ? -8.730 -7.730 11.068 1.00 94.75 528 ARG A C 1
ATOM 4242 O O . ARG A 1 528 ? -8.464 -7.924 9.886 1.00 94.75 528 ARG A O 1
ATOM 4249 N N . LEU A 1 529 ? -8.271 -6.692 11.758 1.00 94.94 529 LEU A N 1
ATOM 4250 C CA . LEU A 1 529 ? -7.397 -5.658 11.209 1.00 94.94 529 LEU A CA 1
ATOM 4251 C C . LEU A 1 529 ? -6.198 -5.477 12.158 1.00 94.94 529 LEU A C 1
ATOM 4253 O O . LEU A 1 529 ? -6.307 -4.764 13.163 1.00 94.94 529 LEU A O 1
ATOM 4257 N N . PRO A 1 530 ? -5.069 -6.167 11.912 1.00 93.62 530 PRO A N 1
ATOM 4258 C CA . PRO A 1 530 ? -3.846 -5.978 12.682 1.00 93.62 530 PRO A CA 1
ATOM 4259 C C . PRO A 1 530 ? -3.239 -4.595 12.415 1.00 93.62 530 PRO A C 1
ATOM 4261 O O . PRO A 1 530 ? -3.014 -4.197 11.272 1.00 93.62 530 PRO A O 1
ATOM 4264 N N . LEU A 1 531 ? -2.940 -3.866 13.489 1.00 93.19 531 LEU A N 1
ATOM 4265 C CA . LEU A 1 531 ? -2.349 -2.536 13.425 1.00 93.19 531 LEU A CA 1
ATOM 4266 C C . LEU A 1 531 ? -0.872 -2.624 13.049 1.00 93.19 531 LEU A C 1
ATOM 4268 O O . LEU A 1 531 ? -0.095 -3.347 13.688 1.00 93.19 531 LEU A O 1
ATOM 4272 N N . GLN A 1 532 ? -0.501 -1.855 12.033 1.00 86.62 532 GLN A N 1
ATOM 4273 C CA . GLN A 1 532 ? 0.875 -1.648 11.598 1.00 86.62 532 GLN A CA 1
ATOM 4274 C C . GLN A 1 532 ? 1.486 -0.483 12.369 1.00 86.62 532 GLN A C 1
ATOM 4276 O O . GLN A 1 532 ? 2.490 -0.676 13.047 1.00 86.62 532 GLN A O 1
ATOM 4281 N N . ASP A 1 533 ? 0.815 0.671 12.356 1.00 87.31 533 ASP A N 1
ATOM 4282 C CA . ASP A 1 533 ? 1.261 1.894 13.019 1.00 87.31 533 ASP A CA 1
ATOM 4283 C C . ASP A 1 533 ? 0.081 2.696 13.579 1.00 87.31 533 ASP A C 1
ATOM 4285 O O . ASP A 1 533 ? -1.085 2.454 13.258 1.00 87.31 533 ASP A O 1
ATOM 4289 N N . VAL A 1 534 ? 0.380 3.642 14.470 1.00 90.12 534 VAL A N 1
ATOM 4290 C CA . VAL A 1 534 ? -0.619 4.517 15.093 1.00 90.12 534 VAL A CA 1
ATOM 4291 C C . VAL A 1 534 ? -0.098 5.945 15.096 1.00 90.12 534 VAL A C 1
ATOM 4293 O O . VAL A 1 534 ? 0.918 6.240 15.725 1.00 90.12 534 VAL A O 1
ATOM 4296 N N . TYR A 1 535 ? -0.822 6.844 14.433 1.00 90.31 535 TYR A N 1
ATOM 4297 C CA . TYR A 1 535 ? -0.443 8.247 14.305 1.00 90.31 535 TYR A CA 1
ATOM 4298 C C . TYR A 1 535 ? -1.329 9.162 15.151 1.00 90.31 535 TYR A C 1
ATOM 4300 O O . TYR A 1 535 ? -2.512 8.894 15.381 1.00 90.31 535 TYR A O 1
ATOM 4308 N N . LYS A 1 536 ? -0.749 10.286 15.590 1.00 90.2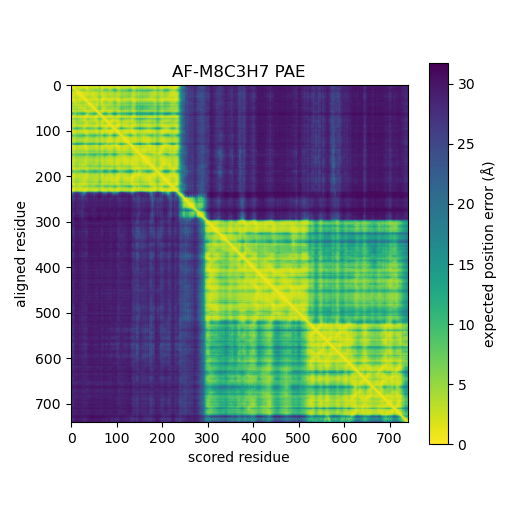5 536 LYS A N 1
ATOM 4309 C CA . LYS A 1 536 ? -1.496 11.428 16.126 1.00 90.25 536 LYS A CA 1
ATOM 4310 C C . LYS A 1 536 ? -1.604 12.481 15.036 1.00 90.25 536 LYS A C 1
ATOM 4312 O O . LYS A 1 536 ? -0.594 13.086 14.686 1.00 90.25 536 LYS A O 1
ATOM 4317 N N . ILE A 1 537 ? -2.807 12.735 14.541 1.00 88.25 537 ILE A N 1
ATOM 4318 C CA . ILE A 1 537 ? -3.036 13.783 13.546 1.00 88.25 537 ILE A CA 1
ATOM 4319 C C . ILE A 1 537 ? -3.713 14.969 14.235 1.00 88.25 537 ILE A C 1
ATOM 4321 O O . ILE A 1 537 ? -4.749 14.818 14.890 1.00 88.25 537 ILE A O 1
ATOM 4325 N N . GLY A 1 538 ? -3.101 16.153 14.123 1.00 84.94 538 GLY A N 1
ATOM 4326 C CA . GLY A 1 538 ? -3.639 17.397 14.679 1.00 84.94 538 GLY A CA 1
ATOM 4327 C C . GLY A 1 538 ? -5.047 17.677 14.145 1.00 84.94 538 GLY A C 1
ATOM 4328 O O . GLY A 1 538 ? -5.301 17.517 12.958 1.00 84.94 538 GLY A O 1
ATOM 4329 N N . GLY A 1 539 ? -5.988 18.023 15.025 1.00 84.25 539 GLY A N 1
ATOM 4330 C CA . GLY A 1 539 ? -7.394 18.270 14.667 1.00 84.25 539 GLY A CA 1
ATOM 4331 C C . GLY A 1 539 ? -8.257 17.014 14.451 1.00 84.25 539 GLY A C 1
ATOM 4332 O O . GLY A 1 539 ? -9.455 17.056 14.719 1.00 84.25 539 GLY A O 1
ATOM 4333 N N . ILE A 1 540 ? -7.670 15.881 14.048 1.00 86.38 540 ILE A N 1
ATOM 4334 C CA . ILE A 1 540 ? -8.401 14.628 13.775 1.00 86.38 540 ILE A CA 1
ATOM 4335 C C . ILE A 1 540 ? -8.435 13.705 15.000 1.00 86.38 540 ILE A C 1
ATOM 4337 O O . ILE A 1 540 ? -9.503 13.188 15.343 1.00 86.38 540 ILE A O 1
ATOM 4341 N N . GLY A 1 541 ? -7.292 13.519 15.671 1.00 90.19 541 GLY A N 1
ATOM 4342 C CA . GLY A 1 541 ? -7.142 12.623 16.819 1.00 90.19 541 GLY A CA 1
ATOM 4343 C C . GLY A 1 541 ? -6.156 11.479 16.573 1.00 90.19 541 GLY A C 1
ATOM 4344 O O . GLY A 1 541 ? -5.076 11.683 16.018 1.00 90.19 541 GLY A O 1
ATOM 4345 N N . THR A 1 542 ? -6.506 10.287 17.054 1.00 94.12 542 THR A N 1
ATOM 4346 C CA . THR A 1 542 ? -5.685 9.074 16.937 1.00 94.12 542 THR A CA 1
ATOM 4347 C C . THR A 1 542 ? -6.128 8.286 15.709 1.00 94.12 542 THR A C 1
ATOM 4349 O O . THR A 1 542 ? -7.303 7.933 15.601 1.00 94.12 542 THR A O 1
ATOM 4352 N N . VAL A 1 543 ? -5.190 7.988 14.810 1.00 94.00 543 VAL A N 1
ATOM 4353 C CA . VAL A 1 543 ? -5.446 7.271 13.555 1.00 94.00 543 VAL A CA 1
ATOM 4354 C C . VAL A 1 543 ? -4.549 6.034 13.483 1.00 94.00 543 VAL A C 1
ATOM 4356 O O . VAL A 1 543 ? -3.363 6.150 13.161 1.00 94.00 543 VAL A O 1
ATOM 4359 N N . PRO A 1 544 ? -5.072 4.847 13.832 1.00 94.31 544 PRO A N 1
ATOM 4360 C CA . PRO A 1 544 ? -4.417 3.581 13.544 1.00 94.31 544 PRO A CA 1
ATOM 4361 C C . PRO A 1 544 ? -4.428 3.277 12.046 1.00 94.31 544 PRO A C 1
ATOM 4363 O O . PRO A 1 544 ? -5.392 3.597 11.349 1.00 94.31 544 PRO A O 1
ATOM 4366 N N . VAL A 1 545 ? -3.365 2.629 11.577 1.00 90.75 545 VAL A N 1
ATOM 4367 C CA . VAL A 1 545 ? -3.190 2.196 10.189 1.00 90.75 545 VAL A CA 1
ATOM 4368 C C . VAL A 1 545 ? -2.941 0.694 10.158 1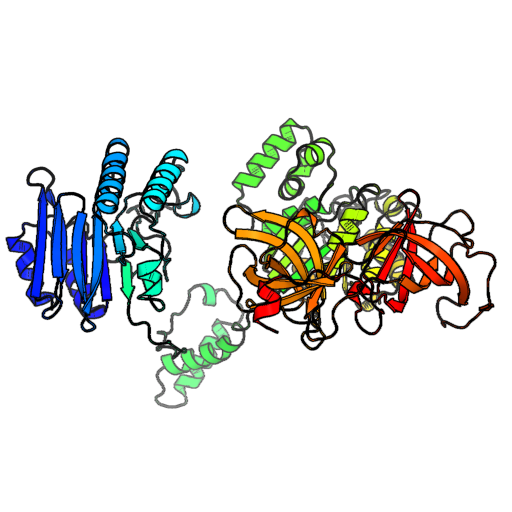.00 90.75 545 VAL A C 1
ATOM 4370 O O . VAL A 1 545 ? -2.182 0.162 10.974 1.00 90.75 545 VAL A O 1
ATOM 4373 N N . GLY A 1 546 ? -3.580 -0.001 9.223 1.00 90.19 546 GLY A N 1
ATOM 4374 C CA . GLY A 1 546 ? -3.348 -1.422 8.997 1.00 90.19 546 GLY A CA 1
ATOM 4375 C C . GLY A 1 546 ? -4.103 -1.966 7.790 1.00 90.19 546 GLY A C 1
ATOM 4376 O O . GLY A 1 546 ? -4.900 -1.267 7.163 1.00 90.19 546 GLY A O 1
ATOM 4377 N N . ARG A 1 547 ? -3.841 -3.236 7.480 1.00 87.62 547 ARG A N 1
ATOM 4378 C CA . ARG A 1 547 ? -4.509 -3.969 6.404 1.00 87.62 547 ARG A CA 1
ATOM 4379 C C . ARG A 1 547 ? -5.722 -4.704 6.956 1.00 87.62 547 ARG A C 1
ATOM 4381 O O . ARG A 1 547 ? -5.630 -5.341 8.006 1.00 87.62 547 ARG A O 1
ATOM 4388 N N . VAL A 1 548 ? -6.848 -4.642 6.254 1.00 90.38 548 VAL A N 1
ATOM 4389 C CA . VAL A 1 548 ? -8.014 -5.472 6.583 1.00 90.38 548 VAL A CA 1
ATOM 4390 C C . VAL A 1 548 ? -7.720 -6.910 6.142 1.00 90.38 548 VAL A C 1
ATOM 4392 O O . VAL A 1 548 ? -7.542 -7.161 4.954 1.00 90.38 548 VAL A O 1
ATOM 4395 N N . GLU A 1 549 ? -7.646 -7.864 7.071 1.00 87.69 549 GLU A N 1
ATOM 4396 C CA . GLU A 1 549 ? -7.351 -9.273 6.748 1.00 87.69 549 GLU A CA 1
ATOM 4397 C C . GLU A 1 549 ? -8.630 -10.088 6.511 1.00 87.69 549 GLU A C 1
ATOM 4399 O O . GLU A 1 549 ? -8.710 -10.909 5.597 1.00 87.69 549 GLU A O 1
ATOM 4404 N N . THR A 1 550 ? -9.652 -9.852 7.334 1.00 90.38 550 THR A N 1
ATOM 4405 C CA . THR A 1 550 ? -10.984 -10.461 7.216 1.00 90.38 550 THR A CA 1
ATOM 4406 C C . THR A 1 550 ? -12.059 -9.448 7.578 1.00 90.38 550 THR A C 1
ATOM 4408 O O . THR A 1 550 ? -11.802 -8.551 8.383 1.00 90.38 550 THR A O 1
ATOM 4411 N N . GLY A 1 551 ? -13.262 -9.620 7.027 1.00 90.88 551 GLY A N 1
ATOM 4412 C CA . GLY A 1 551 ? -14.420 -8.771 7.313 1.00 90.88 551 GLY A CA 1
ATOM 4413 C C . GLY A 1 551 ? -14.337 -7.374 6.707 1.00 90.88 551 GLY A C 1
ATOM 4414 O O . GLY A 1 551 ? -13.513 -7.098 5.842 1.00 90.88 551 GLY A O 1
ATOM 4415 N N . VAL A 1 552 ? -15.221 -6.486 7.159 1.00 91.81 552 VAL A N 1
ATOM 4416 C CA . VAL A 1 552 ? -15.366 -5.126 6.623 1.00 91.81 552 VAL A CA 1
ATOM 4417 C C . VAL A 1 552 ? -15.309 -4.123 7.769 1.00 91.81 552 VAL A C 1
ATOM 4419 O O . VAL A 1 552 ? -15.855 -4.375 8.847 1.00 91.81 552 VAL A O 1
ATOM 4422 N N . ILE A 1 553 ? -14.659 -2.980 7.546 1.00 93.81 553 ILE A N 1
ATOM 4423 C CA . ILE A 1 553 ? -14.669 -1.843 8.475 1.00 93.8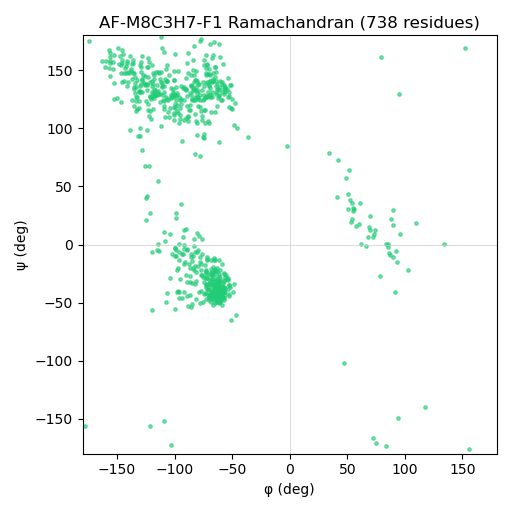1 553 ILE A CA 1
ATOM 4424 C C . ILE A 1 553 ? -15.373 -0.650 7.826 1.00 93.81 553 ILE A C 1
ATOM 4426 O O . ILE A 1 553 ? -15.097 -0.299 6.682 1.00 93.81 553 ILE A O 1
ATOM 4430 N N . LYS A 1 554 ? -16.298 -0.027 8.559 1.00 93.75 554 LYS A N 1
ATOM 4431 C CA . LYS A 1 554 ? -17.096 1.117 8.101 1.00 93.75 554 LYS A CA 1
ATOM 4432 C C . LYS A 1 554 ? -17.036 2.258 9.114 1.00 93.75 554 LYS A C 1
ATOM 4434 O O . LYS A 1 554 ? -16.978 1.993 10.324 1.00 93.75 554 LYS A O 1
ATOM 4439 N N . PRO A 1 555 ? -17.115 3.524 8.670 1.00 93.75 555 PRO A N 1
ATOM 4440 C CA . PRO A 1 555 ? -17.379 4.641 9.564 1.00 93.75 555 PRO A CA 1
ATOM 4441 C C . PRO A 1 555 ? -18.627 4.378 10.420 1.00 93.75 555 PRO A C 1
ATOM 4443 O O . PRO A 1 555 ? -19.641 3.864 9.955 1.00 93.75 555 PRO A O 1
ATOM 4446 N N . GLY A 1 556 ? -18.549 4.709 11.704 1.00 91.06 556 GLY A N 1
ATOM 4447 C CA . GLY A 1 556 ? -19.615 4.516 12.682 1.00 91.06 556 GLY A CA 1
ATOM 4448 C C . GLY A 1 556 ? -19.664 3.138 13.348 1.00 91.06 556 GLY A C 1
ATOM 4449 O O . GLY A 1 556 ? -20.445 2.990 14.294 1.00 91.06 556 GLY A O 1
ATOM 4450 N N . MET A 1 557 ? -18.851 2.164 12.910 1.00 92.81 557 MET A N 1
ATOM 4451 C CA . MET A 1 557 ? -18.723 0.863 13.578 1.00 92.81 557 MET A CA 1
ATOM 4452 C C . MET A 1 557 ? -18.077 0.994 14.958 1.00 92.81 557 MET A C 1
ATOM 4454 O O . MET A 1 557 ? -17.202 1.832 15.184 1.00 92.81 557 MET A O 1
ATOM 4458 N N . VAL A 1 558 ? -18.490 0.123 15.881 1.00 93.75 558 VAL A N 1
ATOM 4459 C CA . VAL A 1 558 ? -17.855 -0.018 17.194 1.00 93.75 558 VAL A CA 1
ATOM 4460 C C . VAL A 1 558 ? -16.840 -1.153 17.108 1.00 93.75 558 VAL A C 1
ATOM 4462 O O . VAL A 1 558 ? -17.201 -2.296 16.822 1.00 93.75 558 VAL A O 1
ATOM 4465 N N . VAL A 1 559 ? -15.573 -0.813 17.314 1.00 94.38 559 VAL A N 1
ATOM 4466 C CA . VAL A 1 559 ? -14.439 -1.729 17.218 1.00 94.38 559 VAL A CA 1
ATOM 4467 C C . VAL A 1 559 ? -13.799 -1.954 18.582 1.00 94.38 559 VAL A C 1
ATOM 4469 O O . VAL A 1 559 ? -13.675 -1.034 19.394 1.00 94.38 559 VAL A O 1
ATOM 4472 N N . THR A 1 560 ? -13.363 -3.188 18.818 1.00 94.44 560 THR A N 1
ATOM 4473 C CA . THR A 1 560 ? -12.592 -3.601 19.991 1.00 94.44 560 THR A CA 1
ATOM 4474 C C . THR A 1 560 ? -11.158 -3.901 19.578 1.00 94.44 560 THR A C 1
ATOM 4476 O O . THR A 1 560 ? -10.918 -4.644 18.624 1.00 94.44 560 THR A O 1
ATOM 4479 N N . PHE A 1 561 ? -10.207 -3.337 20.318 1.00 94.50 561 PHE A N 1
ATOM 4480 C CA . PHE A 1 561 ? -8.781 -3.572 20.154 1.00 94.50 561 PHE A CA 1
ATOM 4481 C C . PHE A 1 561 ? -8.299 -4.629 21.146 1.00 94.50 561 PHE A C 1
ATOM 4483 O O . PHE A 1 561 ? -8.267 -4.395 22.355 1.00 94.50 561 PHE A O 1
ATOM 4490 N N . GLY A 1 562 ? -7.891 -5.788 20.636 1.00 91.69 562 GLY A N 1
ATOM 4491 C CA . GLY A 1 562 ? -7.118 -6.762 21.402 1.00 91.69 562 GLY A CA 1
ATOM 4492 C C . GLY A 1 562 ? -5.629 -6.380 21.411 1.00 91.69 562 GLY A C 1
ATOM 4493 O O . GLY A 1 562 ? -5.155 -5.788 20.438 1.00 91.69 562 GLY A O 1
ATOM 4494 N N . PRO A 1 563 ? -4.863 -6.705 22.467 1.00 90.06 563 PRO A N 1
ATOM 4495 C CA . PRO A 1 563 ? -5.233 -7.555 23.602 1.00 90.06 563 PRO A CA 1
ATOM 4496 C C . PRO A 1 563 ? -5.954 -6.820 24.749 1.00 90.06 563 PRO A C 1
ATOM 4498 O O . PRO A 1 563 ? -6.496 -7.471 25.630 1.00 90.06 563 PRO A O 1
ATOM 4501 N N . THR A 1 564 ? -5.999 -5.483 24.758 1.00 88.31 564 THR A N 1
ATOM 4502 C CA . THR A 1 564 ? -6.503 -4.699 25.908 1.00 88.31 564 THR A CA 1
ATOM 4503 C C . THR A 1 564 ? -8.025 -4.726 26.088 1.00 88.31 564 THR A C 1
ATOM 4505 O O . THR A 1 564 ? -8.523 -4.350 27.148 1.00 88.31 564 THR A O 1
ATOM 4508 N N . GLY A 1 565 ? -8.782 -5.114 25.058 1.00 87.62 565 GLY A N 1
ATOM 4509 C CA . GLY A 1 565 ? -10.247 -5.072 25.052 1.00 87.62 565 GLY A CA 1
ATOM 4510 C C . GLY A 1 565 ? -10.827 -3.655 24.936 1.00 87.62 565 GLY A C 1
ATOM 4511 O O . GLY A 1 565 ? -12.037 -3.466 25.088 1.00 87.62 565 GLY A O 1
ATOM 4512 N N . LEU A 1 566 ? -9.989 -2.646 24.667 1.00 90.44 566 LEU A N 1
ATOM 4513 C CA . LEU A 1 566 ? -10.416 -1.255 24.518 1.00 90.44 566 LEU A CA 1
ATOM 4514 C C . LEU A 1 566 ? -11.439 -1.148 23.385 1.00 90.44 566 LEU A C 1
ATOM 4516 O O . LEU A 1 566 ? -11.153 -1.523 22.252 1.00 90.44 566 LEU A O 1
ATOM 4520 N N . THR A 1 567 ? -12.618 -0.608 23.682 1.00 92.38 567 THR A N 1
ATOM 4521 C CA . THR A 1 567 ? -13.718 -0.537 22.714 1.00 92.38 567 THR A CA 1
ATOM 4522 C C . THR A 1 567 ? -14.077 0.905 22.390 1.00 92.38 567 THR A C 1
ATOM 4524 O O . THR A 1 567 ? -14.313 1.705 23.299 1.00 92.38 567 THR A O 1
ATOM 4527 N N . THR A 1 568 ? -14.130 1.244 21.101 1.00 93.31 568 THR A N 1
ATOM 4528 C CA . THR A 1 568 ? -14.413 2.603 20.632 1.00 93.31 568 THR A CA 1
ATOM 4529 C C . THR A 1 568 ? -15.132 2.646 19.284 1.00 93.31 568 THR A C 1
ATOM 4531 O O . THR A 1 568 ? -15.251 1.644 18.594 1.00 93.31 568 THR A O 1
ATOM 4534 N N . GLU A 1 569 ? -15.620 3.824 18.909 1.00 92.88 569 GLU A N 1
ATOM 4535 C CA . GLU A 1 569 ? -16.277 4.081 17.629 1.00 92.88 569 GLU A CA 1
ATOM 4536 C C . GLU A 1 569 ? -15.267 4.578 16.581 1.00 92.88 569 GLU A C 1
ATOM 4538 O O . GLU A 1 569 ? -14.471 5.487 16.855 1.00 92.88 569 GLU A O 1
ATOM 4543 N N . VAL A 1 570 ? -15.352 4.022 15.372 1.00 94.44 570 VAL A N 1
ATOM 4544 C CA . VAL A 1 570 ? -14.654 4.503 14.174 1.00 94.44 570 VAL A CA 1
ATOM 4545 C C . VAL A 1 570 ? -15.391 5.725 13.627 1.00 94.44 570 VAL A C 1
ATOM 4547 O O . VAL A 1 570 ? -16.586 5.658 13.362 1.00 94.44 570 VAL A O 1
ATOM 4550 N N . LYS A 1 571 ? -14.711 6.861 13.459 1.00 92.69 571 LYS A N 1
ATOM 4551 C CA . LYS A 1 571 ? -15.315 8.105 12.949 1.00 92.69 571 LYS A CA 1
ATOM 4552 C C . LYS A 1 571 ? -15.245 8.201 11.426 1.00 92.69 571 LYS A C 1
ATOM 4554 O O . LYS A 1 571 ? -16.230 8.581 10.806 1.00 92.69 571 LYS A O 1
ATOM 4559 N N . SER A 1 572 ? -14.096 7.872 10.853 1.00 92.06 572 SER A N 1
ATOM 4560 C CA . SER A 1 572 ? -13.842 7.862 9.412 1.00 92.06 572 SER A CA 1
ATOM 4561 C C . SER A 1 572 ? -12.867 6.737 9.083 1.00 92.06 572 SER A C 1
ATOM 4563 O O . SER A 1 572 ? -12.099 6.313 9.949 1.00 92.06 572 SER A O 1
ATOM 4565 N N . VAL A 1 573 ? -12.926 6.252 7.847 1.00 92.75 573 VAL A N 1
ATOM 4566 C CA . VAL A 1 573 ? -11.978 5.299 7.266 1.00 92.75 573 VAL A CA 1
ATOM 4567 C C . VAL A 1 573 ? -11.442 5.949 5.999 1.00 92.75 573 VAL A C 1
ATOM 4569 O O . VAL A 1 573 ? -12.219 6.501 5.224 1.00 92.75 573 VAL A O 1
ATOM 4572 N N . GLU A 1 574 ? -10.130 5.928 5.815 1.00 87.44 574 GLU A N 1
ATOM 4573 C CA . GLU A 1 574 ? -9.438 6.594 4.719 1.00 87.44 574 GLU A CA 1
ATOM 4574 C C . GLU A 1 574 ? -8.398 5.663 4.089 1.00 87.44 574 GLU A C 1
ATOM 4576 O O . GLU A 1 574 ? -7.718 4.896 4.777 1.00 87.44 574 GLU A O 1
ATOM 4581 N N . MET A 1 575 ? -8.245 5.766 2.773 1.00 80.69 575 MET A N 1
ATOM 4582 C CA . MET A 1 575 ? -7.222 5.077 1.993 1.00 80.69 575 MET A CA 1
ATOM 4583 C C . MET A 1 575 ? -6.594 6.095 1.038 1.00 80.69 575 MET A C 1
ATOM 4585 O O . MET A 1 575 ? -7.297 6.753 0.286 1.00 80.69 575 MET A O 1
ATOM 4589 N N . HIS A 1 576 ? -5.271 6.268 1.090 1.00 68.94 576 HIS A N 1
ATOM 4590 C CA . HIS A 1 576 ? -4.544 7.259 0.273 1.00 68.94 576 HIS A CA 1
ATOM 4591 C C . HIS A 1 576 ? -5.087 8.700 0.343 1.00 68.94 576 HIS A C 1
ATOM 4593 O O . HIS A 1 576 ? -5.056 9.413 -0.651 1.00 68.94 576 HIS A O 1
ATOM 4599 N N . HIS A 1 577 ? -5.519 9.140 1.531 1.00 71.56 577 HIS A N 1
ATOM 4600 C CA . HIS A 1 577 ? -6.113 10.466 1.782 1.00 71.56 577 HIS A CA 1
ATOM 4601 C C . HIS A 1 577 ? -7.508 10.687 1.181 1.00 71.56 577 HIS A C 1
ATOM 4603 O O . HIS A 1 577 ? -8.013 11.808 1.202 1.00 71.56 577 HIS A O 1
ATOM 4609 N N . GLU A 1 578 ? -8.162 9.623 0.721 1.00 74.38 578 GLU A N 1
ATOM 4610 C CA . GLU A 1 578 ? -9.561 9.646 0.312 1.00 74.38 578 GLU A CA 1
ATOM 4611 C C . GLU A 1 578 ? -10.424 8.913 1.339 1.00 74.38 578 GLU A C 1
ATOM 4613 O O . GLU A 1 578 ? -10.024 7.892 1.901 1.00 74.38 578 GLU A O 1
ATOM 4618 N N . SER A 1 579 ? -11.613 9.450 1.614 1.00 82.81 579 SER A N 1
ATOM 4619 C CA . SER A 1 579 ? -12.554 8.854 2.566 1.00 82.81 579 SER A CA 1
ATOM 4620 C C . SER A 1 579 ? -13.322 7.703 1.925 1.00 82.81 579 SER A C 1
ATOM 4622 O O . SER A 1 579 ? -13.884 7.850 0.845 1.00 82.81 579 SER A O 1
ATOM 4624 N N . LEU A 1 580 ? -13.393 6.576 2.631 1.00 79.38 580 LEU A N 1
ATOM 4625 C CA . LEU A 1 580 ? -14.099 5.374 2.204 1.00 79.38 580 LEU A CA 1
ATOM 4626 C C . LEU A 1 580 ? -15.394 5.177 3.001 1.00 79.38 580 LEU A C 1
ATOM 4628 O O . LEU A 1 580 ? -15.439 5.378 4.218 1.00 79.38 580 LEU A O 1
ATOM 4632 N N . LEU A 1 581 ? -16.444 4.727 2.309 1.00 87.62 581 LEU A N 1
ATOM 4633 C CA . LEU A 1 581 ? -17.709 4.308 2.930 1.00 87.62 581 LEU A CA 1
ATOM 4634 C C . LEU A 1 581 ? -17.567 2.961 3.649 1.00 87.62 581 LEU A C 1
ATOM 4636 O O . LEU A 1 581 ? -18.174 2.731 4.694 1.00 87.62 581 LEU A O 1
ATOM 4640 N N . GLU A 1 582 ? -16.743 2.079 3.097 1.00 89.44 582 GLU A N 1
ATOM 4641 C CA . GLU A 1 582 ? -16.353 0.808 3.685 1.00 89.44 582 GLU A CA 1
ATOM 4642 C C . GLU A 1 582 ? -14.981 0.403 3.148 1.00 89.44 582 GLU A C 1
ATOM 4644 O O . GLU A 1 582 ? -14.620 0.778 2.035 1.00 89.44 582 GLU A O 1
ATOM 4649 N N . ALA A 1 583 ? -14.217 -0.342 3.941 1.00 86.88 583 ALA A N 1
ATOM 4650 C CA . ALA A 1 583 ? -12.967 -0.944 3.500 1.00 86.88 583 ALA A CA 1
ATOM 4651 C C . ALA A 1 583 ? -13.053 -2.466 3.583 1.00 86.88 583 ALA A C 1
ATOM 4653 O O . ALA A 1 583 ? -13.518 -3.022 4.588 1.00 86.88 583 ALA A O 1
ATOM 4654 N N . LEU A 1 584 ? -12.612 -3.115 2.510 1.00 89.06 584 LEU A N 1
ATOM 4655 C CA . LEU A 1 584 ? -12.734 -4.547 2.277 1.00 89.06 584 LEU A CA 1
ATOM 4656 C C . LEU A 1 584 ? -11.416 -5.263 2.615 1.00 89.06 584 LEU A C 1
ATOM 4658 O O . LEU A 1 584 ? -10.363 -4.623 2.710 1.00 89.06 584 LEU A O 1
ATOM 4662 N N . PRO A 1 585 ? -11.422 -6.602 2.775 1.00 86.69 585 PRO A N 1
ATOM 4663 C CA . PRO A 1 585 ? -10.189 -7.349 2.983 1.00 86.69 585 PRO A CA 1
ATOM 4664 C C . PRO A 1 585 ? -9.193 -7.103 1.849 1.00 86.69 585 PRO A C 1
ATOM 4666 O O . PRO A 1 585 ? -9.558 -7.160 0.676 1.00 86.69 585 PRO A O 1
ATOM 4669 N N . GLY A 1 586 ? -7.934 -6.864 2.199 1.00 79.88 586 GLY A N 1
ATOM 4670 C CA . GLY A 1 586 ? -6.855 -6.519 1.277 1.00 79.88 586 GLY A CA 1
ATOM 4671 C C . GLY A 1 586 ? -6.494 -5.033 1.263 1.00 79.88 586 GLY A C 1
ATOM 4672 O O . GLY A 1 586 ? -5.356 -4.716 0.908 1.00 79.88 586 GLY A O 1
ATOM 4673 N N . ASP A 1 587 ? -7.403 -4.156 1.693 1.00 82.50 587 ASP A N 1
ATOM 4674 C CA . ASP A 1 587 ? -7.211 -2.708 1.648 1.00 82.50 587 ASP A CA 1
ATOM 4675 C C . ASP A 1 587 ? -6.336 -2.229 2.817 1.00 82.50 587 ASP A C 1
ATOM 4677 O O . ASP A 1 587 ? -6.487 -2.673 3.962 1.00 82.50 587 ASP A O 1
ATOM 4681 N N . ASN A 1 588 ? -5.411 -1.313 2.525 1.00 83.69 588 ASN A N 1
ATOM 4682 C CA . ASN A 1 588 ? -4.545 -0.674 3.515 1.00 83.69 588 ASN A CA 1
ATOM 4683 C C . ASN A 1 588 ? -5.171 0.653 3.937 1.00 83.69 588 ASN A C 1
ATOM 4685 O O . ASN A 1 588 ? -5.172 1.608 3.160 1.00 83.69 588 ASN A O 1
ATOM 4689 N N . VAL A 1 589 ? -5.698 0.721 5.159 1.00 88.12 589 VAL A N 1
ATOM 4690 C CA . VAL A 1 589 ? -6.525 1.849 5.598 1.00 88.12 589 VAL A CA 1
ATOM 4691 C C . VAL A 1 589 ? -6.017 2.489 6.878 1.00 88.12 589 VAL A C 1
ATOM 4693 O O . VAL A 1 589 ? -5.521 1.819 7.786 1.00 88.12 589 VAL A O 1
ATOM 4696 N N . GLY A 1 590 ? -6.175 3.808 6.952 1.00 93.31 590 GLY A N 1
ATOM 4697 C CA . GLY A 1 590 ? -6.103 4.584 8.183 1.00 93.31 590 GLY A CA 1
ATOM 4698 C C . GLY A 1 590 ? -7.515 4.907 8.650 1.00 93.31 590 GLY A C 1
ATOM 4699 O O . GLY A 1 590 ? -8.348 5.315 7.850 1.00 93.31 590 GLY A O 1
ATOM 4700 N N . PHE A 1 591 ? -7.826 4.721 9.928 1.00 94.94 591 PHE A N 1
ATOM 4701 C CA . PHE A 1 591 ? -9.175 4.997 10.426 1.00 94.94 591 PHE A CA 1
ATOM 4702 C C . PHE A 1 591 ? -9.140 5.805 11.714 1.00 94.94 591 PHE A C 1
ATOM 4704 O O . PHE A 1 591 ? -8.347 5.542 12.609 1.00 94.94 591 PHE A O 1
ATOM 4711 N N . ASN A 1 592 ? -9.989 6.821 11.828 1.00 94.19 592 ASN A N 1
ATOM 4712 C CA . ASN A 1 592 ? -10.003 7.682 13.006 1.00 94.19 592 ASN A CA 1
ATOM 4713 C C . ASN A 1 592 ? -10.836 7.055 14.129 1.00 94.19 592 ASN A C 1
ATOM 4715 O O . ASN A 1 592 ? -11.972 6.636 13.901 1.00 94.19 592 ASN A O 1
ATOM 4719 N N . VAL A 1 593 ? -10.313 7.056 15.356 1.00 93.12 593 VAL A N 1
ATOM 4720 C CA . VAL A 1 593 ? -11.006 6.549 16.547 1.00 93.12 593 VAL A CA 1
ATOM 4721 C C . VAL A 1 593 ? -11.228 7.624 17.607 1.00 93.12 593 VAL A C 1
ATOM 4723 O O . VAL A 1 593 ? -10.351 8.426 17.928 1.00 93.12 593 VAL A O 1
ATOM 4726 N N . LYS A 1 594 ? -12.423 7.630 18.210 1.00 87.81 594 LYS A N 1
ATOM 4727 C CA . LYS A 1 594 ? -12.794 8.637 19.219 1.00 87.81 594 LYS A CA 1
ATOM 4728 C C . LYS A 1 594 ? -12.263 8.296 20.609 1.00 87.81 594 LYS A C 1
ATOM 4730 O O . LYS A 1 594 ? -12.376 7.161 21.058 1.00 87.81 594 LYS A O 1
ATOM 4735 N N . ASN A 1 595 ? -11.813 9.311 21.349 1.00 85.94 595 ASN A N 1
ATOM 4736 C CA . ASN A 1 595 ? -11.488 9.223 22.783 1.00 85.94 595 ASN A CA 1
ATOM 4737 C C . ASN A 1 595 ? -10.471 8.124 23.154 1.00 85.94 595 ASN A C 1
ATOM 4739 O O . ASN A 1 595 ? -10.542 7.564 24.246 1.00 85.94 595 ASN A O 1
ATOM 4743 N N . VAL A 1 596 ? -9.537 7.818 22.252 1.00 90.06 596 VAL A N 1
ATOM 4744 C CA . VAL A 1 596 ? -8.426 6.889 22.495 1.00 90.06 596 VAL A CA 1
ATOM 4745 C C . VAL A 1 596 ? -7.121 7.658 22.377 1.00 90.06 596 VAL A C 1
ATOM 4747 O O . VAL A 1 596 ? -6.924 8.384 21.400 1.00 90.06 596 VAL A O 1
ATOM 4750 N N . ALA A 1 597 ? -6.226 7.525 23.355 1.00 89.31 597 ALA A N 1
ATOM 4751 C CA . ALA A 1 597 ? -4.902 8.123 23.257 1.00 89.31 597 ALA A CA 1
ATOM 4752 C C . ALA A 1 597 ? -3.969 7.215 22.446 1.00 89.31 597 ALA A C 1
ATOM 4754 O O . ALA A 1 597 ? -4.026 5.995 22.563 1.00 89.31 597 ALA A O 1
ATOM 4755 N N . VAL A 1 598 ? -3.044 7.806 21.685 1.00 89.56 598 VAL A N 1
ATOM 4756 C CA . VAL A 1 598 ? -2.046 7.058 20.892 1.00 89.56 598 VAL A CA 1
ATOM 4757 C C . VAL A 1 598 ? -1.264 6.047 21.734 1.00 89.56 598 VAL A C 1
ATOM 4759 O O . VAL A 1 598 ? -0.977 4.960 21.263 1.00 89.56 598 VAL A O 1
ATOM 4762 N N . LYS A 1 599 ? -0.978 6.355 23.004 1.00 90.06 599 LYS A N 1
ATOM 4763 C CA . LYS A 1 599 ? -0.267 5.453 23.929 1.00 90.06 599 LYS A CA 1
ATOM 4764 C C . LYS A 1 599 ? -1.026 4.162 24.278 1.00 90.06 599 LYS A C 1
ATOM 4766 O O . LYS A 1 599 ? -0.398 3.207 24.737 1.00 90.06 599 LYS A O 1
ATOM 4771 N N . ASP A 1 600 ? -2.348 4.150 24.096 1.00 90.12 600 ASP A N 1
ATOM 4772 C CA . ASP A 1 600 ? -3.215 3.016 24.432 1.00 90.12 600 ASP A CA 1
ATOM 4773 C C . ASP A 1 600 ? -3.274 1.978 23.297 1.00 90.12 600 ASP A C 1
ATOM 4775 O O . ASP A 1 600 ? -3.725 0.854 23.517 1.00 90.12 600 ASP A O 1
ATOM 4779 N N . LEU A 1 601 ? -2.803 2.338 22.098 1.00 92.31 601 LEU A N 1
ATOM 4780 C CA . LEU A 1 601 ? -2.727 1.471 20.926 1.00 92.31 601 LEU A CA 1
ATOM 4781 C C . LEU A 1 601 ? -1.272 1.307 20.497 1.00 92.31 601 LEU A C 1
ATOM 4783 O O . LEU A 1 601 ? -0.470 2.233 20.578 1.00 92.31 601 LEU A O 1
ATOM 4787 N N . LYS A 1 602 ? -0.912 0.106 20.051 1.00 91.44 602 LYS A N 1
ATOM 4788 C CA . LYS A 1 602 ? 0.454 -0.211 19.627 1.00 91.44 602 LYS A CA 1
ATOM 4789 C C . LYS A 1 602 ? 0.423 -1.120 18.409 1.00 91.44 602 LYS A C 1
ATOM 4791 O O . LYS A 1 602 ? -0.547 -1.845 18.192 1.00 91.44 602 LYS A O 1
ATOM 4796 N N . ARG A 1 603 ? 1.517 -1.115 17.650 1.00 90.12 603 ARG A N 1
ATOM 4797 C CA . ARG A 1 603 ? 1.778 -2.117 16.613 1.00 90.12 603 ARG A CA 1
ATOM 4798 C C . ARG A 1 603 ? 1.626 -3.530 17.184 1.00 90.12 603 ARG A C 1
ATOM 4800 O O . ARG A 1 603 ? 2.069 -3.794 18.303 1.00 90.12 603 ARG A O 1
ATOM 4807 N N . GLY A 1 604 ? 0.985 -4.413 16.423 1.00 89.75 604 GLY A N 1
ATOM 4808 C CA . GLY A 1 604 ? 0.654 -5.776 16.855 1.00 89.75 604 GLY A CA 1
ATOM 4809 C C . GLY A 1 604 ? -0.709 -5.914 17.541 1.00 89.75 604 GLY A C 1
ATOM 4810 O O . GLY A 1 604 ? -1.186 -7.029 17.733 1.00 89.75 604 GLY A O 1
ATOM 4811 N N . PHE A 1 605 ? -1.387 -4.814 17.884 1.00 94.56 605 PHE A N 1
ATOM 4812 C CA . PHE A 1 605 ? -2.776 -4.892 18.345 1.00 94.56 605 PHE A CA 1
ATOM 4813 C C . PHE A 1 605 ? -3.695 -5.227 17.171 1.00 94.56 605 PHE A C 1
ATOM 4815 O O . PHE A 1 605 ? -3.369 -4.946 16.020 1.00 94.56 605 PHE A O 1
ATOM 4822 N N . VAL A 1 606 ? -4.853 -5.815 17.456 1.00 95.19 606 VAL A N 1
ATOM 4823 C CA . VAL A 1 606 ? -5.806 -6.240 16.425 1.00 95.19 606 VAL A CA 1
ATOM 4824 C C . VAL A 1 606 ? -7.145 -5.571 16.677 1.00 95.19 606 VAL A C 1
ATOM 4826 O O . VAL A 1 606 ? -7.738 -5.752 17.740 1.00 95.19 606 VAL A O 1
ATOM 4829 N N . ALA A 1 607 ? -7.621 -4.805 15.698 1.00 95.44 607 ALA A N 1
ATOM 4830 C CA . ALA A 1 607 ? -8.970 -4.266 15.699 1.00 95.44 607 ALA A CA 1
ATOM 4831 C C . ALA A 1 607 ? -9.959 -5.311 15.163 1.00 95.44 607 ALA A C 1
ATOM 4833 O O . ALA A 1 607 ? -9.677 -6.042 14.211 1.00 95.44 607 ALA A O 1
ATOM 4834 N N . SER A 1 608 ? -11.121 -5.381 15.800 1.00 94.44 608 SER A N 1
ATOM 4835 C CA . SER A 1 608 ? -12.187 -6.341 15.510 1.00 94.44 608 SER A CA 1
ATOM 4836 C C . SER A 1 608 ? -13.548 -5.710 15.768 1.00 94.44 608 SER A C 1
ATOM 4838 O O . SER A 1 608 ? -13.635 -4.694 16.458 1.00 94.44 608 SER A O 1
ATOM 4840 N N . ASN A 1 609 ? -14.616 -6.286 15.223 1.00 92.38 609 ASN A N 1
ATOM 4841 C CA . ASN A 1 609 ? -15.968 -5.817 15.506 1.00 92.38 609 ASN A CA 1
ATOM 4842 C C . ASN A 1 609 ? -16.353 -6.198 16.944 1.00 92.38 609 ASN A C 1
ATOM 4844 O O . ASN A 1 609 ? -16.259 -7.357 17.335 1.00 92.38 609 ASN A O 1
ATOM 4848 N N . SER A 1 610 ? -16.815 -5.235 17.741 1.00 89.19 610 SER A N 1
ATOM 4849 C CA . SER A 1 610 ? -17.196 -5.491 19.135 1.00 89.19 610 SER A CA 1
ATOM 4850 C C . SER A 1 610 ? -18.420 -6.394 19.292 1.00 89.19 610 SER A C 1
ATOM 4852 O O . SER A 1 610 ? -18.609 -6.966 20.364 1.00 89.19 610 SER A O 1
ATOM 4854 N N . LYS A 1 611 ? -19.283 -6.468 18.270 1.00 87.00 611 LYS A N 1
ATOM 4855 C CA . LYS A 1 611 ? -20.536 -7.242 18.297 1.00 87.00 611 LYS A CA 1
ATOM 4856 C C . LYS A 1 611 ? -20.403 -8.632 17.668 1.00 87.00 611 LYS A C 1
ATOM 4858 O O . LYS A 1 611 ? -21.298 -9.446 17.852 1.00 87.00 611 LYS A O 1
ATOM 4863 N N . ASP A 1 612 ? -19.317 -8.888 16.945 1.00 85.50 612 ASP A N 1
ATOM 4864 C CA . ASP A 1 612 ? -19.136 -10.089 16.130 1.00 85.50 612 ASP A CA 1
ATOM 4865 C C . ASP A 1 612 ? -17.701 -10.614 16.286 1.00 85.50 612 ASP A C 1
ATOM 4867 O O . ASP A 1 612 ? -16.764 -10.061 15.711 1.00 85.50 612 ASP A O 1
ATOM 4871 N N . ASP A 1 613 ? -17.551 -11.627 17.149 1.00 88.38 613 ASP A N 1
ATOM 4872 C CA . ASP A 1 613 ? -16.290 -12.271 17.551 1.00 88.38 613 ASP A CA 1
ATOM 4873 C C . ASP A 1 613 ? -15.124 -11.286 17.804 1.00 88.38 613 ASP A C 1
ATOM 4875 O O . ASP A 1 613 ? -14.192 -11.202 16.999 1.00 88.38 613 ASP A O 1
ATOM 4879 N N . PRO A 1 614 ? -15.134 -10.520 18.913 1.00 90.62 614 PRO A N 1
ATOM 4880 C CA . PRO A 1 614 ? -14.064 -9.576 19.215 1.00 90.62 614 PRO A CA 1
ATOM 4881 C C . PRO A 1 614 ? -12.732 -10.283 19.518 1.00 90.62 614 PRO A C 1
ATOM 4883 O O . PRO A 1 614 ? -12.673 -11.292 20.223 1.00 90.62 614 PRO A O 1
ATOM 4886 N N . ALA A 1 615 ? -11.636 -9.698 19.038 1.00 91.44 615 ALA A N 1
ATOM 4887 C CA . ALA A 1 615 ? -10.276 -10.152 19.290 1.00 91.44 615 ALA A CA 1
ATOM 4888 C C . ALA A 1 615 ? -9.921 -10.036 20.784 1.00 91.44 615 ALA A C 1
ATOM 4890 O O . ALA A 1 615 ? -10.111 -8.986 21.404 1.00 91.44 615 ALA A O 1
ATOM 4891 N N . LYS A 1 616 ? -9.360 -11.110 21.351 1.00 91.94 616 LYS A N 1
ATOM 4892 C CA . LYS A 1 616 ? -8.976 -11.210 22.770 1.00 91.94 616 LYS A CA 1
ATOM 4893 C C . LYS A 1 616 ? -7.493 -11.548 22.926 1.00 91.94 616 LYS A C 1
ATOM 4895 O O . LYS A 1 616 ? -6.863 -12.053 21.998 1.00 91.94 616 LYS A O 1
ATOM 4900 N N . GLU A 1 617 ? -6.945 -11.278 24.108 1.00 93.88 617 GLU A N 1
ATOM 4901 C CA . GLU A 1 617 ? -5.594 -11.708 24.483 1.00 93.88 617 GLU A CA 1
ATOM 4902 C C . GLU A 1 617 ? -5.500 -13.241 24.509 1.00 93.88 617 GLU A C 1
ATOM 4904 O O . GLU A 1 617 ? -6.391 -13.913 25.026 1.00 93.88 617 GLU A O 1
ATOM 4909 N N . ALA A 1 618 ? -4.407 -13.799 23.994 1.00 93.56 618 ALA A N 1
ATOM 4910 C CA . ALA A 1 618 ? -4.078 -15.211 24.143 1.00 93.56 618 ALA A CA 1
ATOM 4911 C C . ALA A 1 618 ? -3.309 -15.450 25.453 1.00 93.56 618 ALA A C 1
ATOM 4913 O O . ALA A 1 618 ? -2.213 -14.921 25.638 1.00 93.56 618 ALA A O 1
ATOM 4914 N N . ALA A 1 619 ? -3.858 -16.274 26.351 1.00 92.69 619 ALA A N 1
ATOM 4915 C CA . ALA A 1 619 ? -3.170 -16.738 27.556 1.00 92.69 619 ALA A CA 1
ATOM 4916 C C . ALA A 1 619 ? -2.018 -17.678 27.195 1.00 92.69 619 ALA A C 1
ATOM 4918 O O . ALA A 1 619 ? -0.891 -17.534 27.665 1.00 92.69 619 ALA A O 1
ATOM 4919 N N . ASN A 1 620 ? -2.332 -18.652 26.350 1.00 94.12 620 ASN A N 1
ATOM 4920 C CA . ASN A 1 620 ? -1.401 -19.575 25.736 1.00 94.12 620 ASN A CA 1
ATOM 4921 C C . ASN A 1 620 ? -2.026 -20.104 24.442 1.00 94.12 620 ASN A C 1
ATOM 4923 O O . ASN A 1 620 ? -3.222 -19.937 24.191 1.00 94.12 620 ASN A O 1
ATOM 4927 N N . PHE A 1 621 ? -1.211 -20.717 23.598 1.00 96.19 621 PHE A N 1
ATOM 4928 C CA . PHE A 1 621 ? -1.694 -21.326 22.369 1.00 96.19 621 PHE A CA 1
ATOM 4929 C C . PHE A 1 621 ? -0.882 -22.564 22.023 1.00 96.19 621 PHE A C 1
ATOM 4931 O O . PHE A 1 621 ? 0.313 -22.659 22.303 1.00 96.19 621 PHE A O 1
ATOM 4938 N N . THR A 1 622 ? -1.549 -23.527 21.404 1.00 95.88 622 THR A N 1
ATOM 4939 C CA . THR A 1 622 ? -0.937 -24.756 20.911 1.00 95.88 622 THR A CA 1
ATOM 4940 C C . THR A 1 622 ? -0.718 -24.616 19.418 1.00 95.88 622 THR A C 1
ATOM 4942 O O . THR A 1 622 ? -1.625 -24.251 18.663 1.00 95.88 622 THR A O 1
ATOM 4945 N N . SER A 1 623 ? 0.496 -24.900 18.973 1.00 94.56 623 SER A N 1
ATOM 4946 C CA . SER A 1 623 ? 0.897 -24.688 17.591 1.00 94.56 623 SER A CA 1
ATOM 4947 C C . SER A 1 623 ? 1.683 -25.864 17.051 1.00 94.56 623 SER A C 1
ATOM 4949 O O . SER A 1 623 ? 2.404 -26.537 17.778 1.00 94.56 623 SER A O 1
ATOM 4951 N N . GLN A 1 624 ? 1.528 -26.108 15.759 1.00 91.62 624 GLN A N 1
ATOM 4952 C CA . GLN A 1 624 ? 2.373 -27.024 15.020 1.00 91.62 624 GLN A CA 1
ATOM 4953 C C . GLN A 1 624 ? 3.560 -26.227 14.486 1.00 91.62 624 GLN A C 1
ATOM 4955 O O . GLN A 1 624 ? 3.358 -25.302 13.702 1.00 91.62 624 GLN A O 1
ATOM 4960 N N . VAL A 1 625 ? 4.773 -26.589 14.889 1.00 91.94 625 VAL A N 1
ATOM 4961 C CA . VAL A 1 625 ? 6.019 -25.963 14.440 1.00 91.94 625 VAL A CA 1
ATOM 4962 C C . VAL A 1 625 ? 6.864 -26.936 13.639 1.00 91.94 625 VAL A C 1
ATOM 4964 O O . VAL A 1 625 ? 6.856 -28.140 13.886 1.00 91.94 625 VAL A O 1
ATOM 4967 N N . ILE A 1 626 ? 7.612 -26.399 12.686 1.00 88.88 626 ILE A N 1
ATOM 4968 C CA . ILE A 1 626 ? 8.631 -27.107 11.920 1.00 88.88 626 ILE A CA 1
ATOM 4969 C C . ILE A 1 626 ? 9.950 -26.405 12.211 1.00 88.88 626 ILE A C 1
ATOM 4971 O O . ILE A 1 626 ? 10.099 -25.224 11.891 1.00 88.88 626 ILE A O 1
ATOM 4975 N N . ILE A 1 627 ? 10.884 -27.120 12.835 1.00 89.25 627 ILE A N 1
ATOM 4976 C CA . ILE A 1 627 ? 12.191 -26.584 13.211 1.00 89.25 627 ILE A CA 1
ATOM 4977 C C . ILE A 1 627 ? 13.103 -26.598 11.992 1.00 89.25 627 ILE A C 1
ATOM 4979 O O . ILE A 1 627 ? 13.238 -27.610 11.301 1.00 89.25 627 ILE A O 1
ATOM 4983 N N . MET A 1 628 ? 13.747 -25.469 11.728 1.00 82.31 628 MET A N 1
ATOM 4984 C CA . MET A 1 628 ? 14.607 -25.277 10.570 1.00 82.31 628 MET A CA 1
ATOM 4985 C C . MET A 1 628 ? 15.833 -24.462 10.956 1.00 82.31 628 MET A C 1
ATOM 4987 O O . MET A 1 628 ? 15.731 -23.501 11.698 1.00 82.31 628 MET A O 1
ATOM 4991 N N . ASN A 1 629 ? 17.002 -24.830 10.436 1.00 74.44 629 ASN A N 1
ATOM 4992 C CA . ASN A 1 629 ? 18.248 -24.068 10.575 1.00 74.44 629 ASN A CA 1
ATOM 4993 C C . ASN A 1 629 ? 18.712 -23.791 12.022 1.00 74.44 629 ASN A C 1
ATOM 4995 O O . ASN A 1 629 ? 19.617 -22.989 12.218 1.00 74.44 629 ASN A O 1
ATOM 4999 N N . HIS A 1 630 ? 18.178 -24.492 13.026 1.00 81.44 630 HIS A N 1
ATOM 5000 C CA . HIS A 1 630 ? 18.665 -24.405 14.402 1.00 81.44 630 HIS A CA 1
ATOM 5001 C C . HIS A 1 630 ? 19.894 -25.323 14.601 1.00 81.44 630 HIS A C 1
ATOM 5003 O O . HIS A 1 630 ? 19.809 -26.512 14.277 1.00 81.44 630 HIS A O 1
ATOM 5009 N N . PRO A 1 631 ? 21.036 -24.824 15.116 1.00 75.69 631 PRO A N 1
ATOM 5010 C CA . PRO A 1 631 ? 22.263 -25.619 15.253 1.00 75.69 631 PRO A CA 1
ATOM 5011 C C . PRO A 1 631 ? 22.220 -26.608 16.428 1.00 75.69 631 PRO A C 1
ATOM 5013 O O . PRO A 1 631 ? 22.906 -27.627 16.401 1.00 75.69 631 PRO A O 1
ATOM 5016 N N . GLY A 1 632 ? 21.421 -26.313 17.456 1.00 86.06 632 GLY A N 1
ATOM 5017 C CA . GLY A 1 632 ? 21.299 -27.121 18.669 1.00 86.06 632 GLY A CA 1
ATOM 5018 C C . GLY A 1 632 ? 19.967 -27.863 18.785 1.00 86.06 632 GLY A C 1
ATOM 5019 O O . GLY A 1 632 ? 19.293 -28.155 17.796 1.00 86.06 632 GLY A O 1
ATOM 5020 N N . GLN A 1 633 ? 19.564 -28.114 20.026 1.00 89.94 633 GLN A N 1
ATOM 5021 C CA . GLN A 1 633 ? 18.315 -28.777 20.394 1.00 89.94 633 GLN A CA 1
ATOM 5022 C C . GLN A 1 633 ? 17.373 -27.772 21.068 1.00 89.94 633 GLN A C 1
ATOM 5024 O O . GLN A 1 633 ? 17.815 -26.996 21.912 1.00 89.94 633 GLN A O 1
ATOM 5029 N N . ILE A 1 634 ? 16.092 -27.783 20.701 1.00 91.06 634 ILE A N 1
ATOM 5030 C CA . ILE A 1 634 ? 15.060 -26.932 21.307 1.00 91.06 634 ILE A CA 1
ATOM 5031 C C . ILE A 1 634 ? 14.322 -27.754 22.358 1.00 91.06 634 ILE A C 1
ATOM 5033 O O . ILE A 1 634 ? 13.667 -28.730 22.006 1.00 91.06 634 ILE A O 1
ATOM 5037 N N . GLY A 1 635 ? 14.430 -27.371 23.629 1.00 91.38 635 GLY A N 1
ATOM 5038 C CA . GLY A 1 635 ? 13.748 -28.022 24.751 1.00 91.38 635 GLY A CA 1
ATOM 5039 C C . GLY A 1 635 ? 12.659 -27.154 25.384 1.00 91.38 635 GLY A C 1
ATOM 5040 O O . GLY A 1 635 ? 12.462 -25.992 25.014 1.00 91.38 635 GLY A O 1
ATOM 5041 N N . ASN A 1 636 ? 11.980 -27.713 26.389 1.00 92.19 636 ASN A N 1
ATOM 5042 C CA . ASN A 1 636 ? 11.045 -26.963 27.230 1.00 92.19 636 ASN A CA 1
ATOM 5043 C C . ASN A 1 636 ? 11.745 -25.759 27.879 1.00 92.19 636 ASN A C 1
ATOM 5045 O O . ASN A 1 636 ? 12.851 -25.864 28.405 1.00 92.19 636 ASN A O 1
ATOM 5049 N N . GLY A 1 637 ? 11.082 -24.607 27.857 1.00 90.44 637 GLY A N 1
ATOM 5050 C CA . GLY A 1 637 ? 11.595 -23.347 28.386 1.00 90.44 637 GLY A CA 1
ATOM 5051 C C . GLY A 1 637 ? 12.334 -22.469 27.376 1.00 90.44 637 GLY A C 1
ATOM 5052 O O . GLY A 1 637 ? 12.636 -21.327 27.721 1.00 90.44 637 GLY A O 1
ATOM 5053 N N . TYR A 1 638 ? 12.567 -22.939 26.145 1.00 92.50 638 TYR A N 1
ATOM 5054 C CA . TYR A 1 638 ? 13.141 -22.127 25.069 1.00 92.50 638 TYR A CA 1
ATOM 5055 C C . TYR A 1 638 ? 12.297 -20.866 24.818 1.00 92.50 638 TYR A C 1
ATOM 5057 O O . TYR A 1 638 ? 11.072 -20.950 24.722 1.00 92.50 638 TYR A O 1
ATOM 5065 N N . ALA A 1 639 ? 12.931 -19.692 24.746 1.00 92.62 639 ALA A N 1
ATOM 5066 C CA . ALA A 1 639 ? 12.242 -18.398 24.700 1.00 92.62 639 ALA A CA 1
ATOM 5067 C C . ALA A 1 639 ? 12.662 -17.538 23.489 1.00 92.62 639 ALA A C 1
ATOM 5069 O O . ALA A 1 639 ? 13.315 -16.507 23.664 1.00 92.62 639 ALA A O 1
ATOM 5070 N N . PRO A 1 640 ? 12.312 -17.954 22.260 1.00 93.19 640 PRO A N 1
ATOM 5071 C CA . PRO A 1 640 ? 12.608 -17.201 21.048 1.00 93.19 640 PRO A CA 1
ATOM 5072 C C . PRO A 1 640 ? 11.646 -16.023 20.846 1.00 93.19 640 PRO A C 1
ATOM 5074 O O . PRO A 1 640 ? 10.658 -15.846 21.567 1.00 93.19 640 PRO A O 1
ATOM 5077 N N . VAL A 1 641 ? 11.910 -15.228 19.808 1.00 92.25 641 VAL A N 1
ATOM 5078 C CA . VAL A 1 641 ? 10.992 -14.183 19.349 1.00 92.25 641 VAL A CA 1
ATOM 5079 C C . VAL A 1 641 ? 10.053 -14.739 18.289 1.00 92.25 641 VAL A C 1
ATOM 5081 O O . VAL A 1 641 ? 10.481 -15.429 17.368 1.00 92.25 641 VAL A O 1
ATOM 5084 N N . LEU A 1 642 ? 8.766 -14.443 18.424 1.00 91.62 642 LEU A N 1
ATOM 5085 C CA . LEU A 1 642 ? 7.722 -14.879 17.514 1.00 91.62 642 LEU A CA 1
ATOM 5086 C C . LEU A 1 642 ? 7.187 -13.681 16.725 1.00 91.62 642 LEU A C 1
ATOM 5088 O O . LEU A 1 642 ? 6.738 -12.683 17.297 1.00 91.62 642 LEU A O 1
ATOM 5092 N N . ASP A 1 643 ? 7.235 -13.820 15.406 1.00 89.88 643 ASP A N 1
ATOM 5093 C CA . ASP A 1 643 ? 6.674 -12.903 14.424 1.00 89.88 643 ASP A CA 1
ATOM 5094 C C . ASP A 1 643 ? 5.335 -13.460 13.928 1.00 89.88 643 ASP A C 1
ATOM 5096 O O . ASP A 1 643 ? 5.299 -14.482 13.241 1.00 89.88 643 ASP A O 1
ATOM 5100 N N . CYS A 1 644 ? 4.229 -12.798 14.264 1.00 88.88 644 CYS A N 1
ATOM 5101 C CA . CYS A 1 644 ? 2.884 -13.149 13.797 1.00 88.88 644 CYS A CA 1
ATOM 5102 C C . CYS A 1 644 ? 2.188 -11.875 13.323 1.00 88.88 644 CYS A C 1
ATOM 5104 O O . CYS A 1 644 ? 2.144 -10.905 14.077 1.00 88.88 644 CYS A O 1
ATOM 5106 N N . HIS A 1 645 ? 1.653 -11.858 12.099 1.00 87.25 645 HIS A N 1
ATOM 5107 C CA . HIS A 1 645 ? 1.088 -10.663 11.450 1.00 87.25 645 HIS A CA 1
ATOM 5108 C C . HIS A 1 645 ? 1.998 -9.412 11.556 1.00 87.25 645 HIS A C 1
ATOM 5110 O O . HIS A 1 645 ? 2.971 -9.275 10.818 1.00 87.25 645 HIS A O 1
ATOM 5116 N N . THR A 1 646 ? 1.675 -8.496 12.468 1.00 87.19 646 THR A N 1
ATOM 5117 C CA . THR A 1 646 ? 2.403 -7.259 12.796 1.00 87.19 646 THR A CA 1
ATOM 5118 C C . THR A 1 646 ? 3.004 -7.285 14.208 1.00 87.19 646 THR A C 1
ATOM 5120 O O . THR A 1 646 ? 3.736 -6.362 14.575 1.00 87.19 646 THR A O 1
ATOM 5123 N N . SER A 1 647 ? 2.711 -8.328 14.993 1.00 88.94 647 SER A N 1
ATOM 5124 C CA . SER A 1 647 ? 3.234 -8.568 16.339 1.00 88.94 647 SER A CA 1
ATOM 5125 C C . SER A 1 647 ? 4.627 -9.188 16.301 1.00 88.94 647 SER A C 1
ATOM 5127 O O . SER A 1 647 ? 4.867 -10.158 15.586 1.00 88.94 647 SER A O 1
ATOM 5129 N N . HIS A 1 648 ? 5.507 -8.668 17.154 1.00 89.75 648 HIS A N 1
ATOM 5130 C CA . HIS A 1 648 ? 6.873 -9.146 17.363 1.00 89.75 648 HIS A CA 1
ATOM 5131 C C . HIS A 1 648 ? 7.118 -9.286 18.871 1.00 89.75 648 HIS A C 1
ATOM 5133 O O . HIS A 1 648 ? 7.407 -8.300 19.557 1.00 89.75 648 HIS A O 1
ATOM 5139 N N . ILE A 1 649 ? 6.891 -10.483 19.419 1.00 91.75 649 ILE A N 1
ATOM 5140 C CA . ILE A 1 649 ? 6.849 -10.721 20.872 1.00 91.75 649 ILE A CA 1
ATOM 5141 C C . ILE A 1 649 ? 7.653 -11.975 21.221 1.00 91.75 649 ILE A C 1
ATOM 5143 O O . ILE A 1 649 ? 7.579 -12.980 20.525 1.00 91.75 649 ILE A O 1
ATOM 5147 N N . ALA A 1 650 ? 8.415 -11.933 22.317 1.00 93.25 650 ALA A N 1
ATOM 5148 C CA . ALA A 1 650 ? 9.089 -13.119 22.840 1.00 93.25 650 ALA A CA 1
ATOM 5149 C C . ALA A 1 650 ? 8.075 -14.112 23.423 1.00 93.25 650 ALA A C 1
ATOM 5151 O O . ALA A 1 650 ? 7.165 -13.725 24.163 1.00 93.25 650 ALA A O 1
ATOM 5152 N N . VAL A 1 651 ? 8.230 -15.392 23.106 1.00 94.25 651 VAL A N 1
ATOM 5153 C CA . VAL A 1 651 ? 7.284 -16.449 23.470 1.00 94.25 651 VAL A CA 1
ATOM 5154 C C . VAL A 1 651 ? 8.055 -17.607 24.079 1.00 94.25 651 VAL A C 1
ATOM 5156 O O . VAL A 1 651 ? 9.052 -18.048 23.523 1.00 94.25 651 VAL A O 1
ATOM 5159 N N . LYS A 1 652 ? 7.591 -18.114 25.221 1.00 95.12 652 LYS A N 1
ATOM 5160 C CA . LYS A 1 652 ? 8.181 -19.278 25.881 1.00 95.12 652 LYS A CA 1
ATOM 5161 C C . LYS A 1 652 ? 7.532 -20.557 25.361 1.00 95.12 652 LYS A C 1
ATOM 5163 O O . LYS A 1 652 ? 6.310 -20.693 25.404 1.00 95.12 652 LYS A O 1
ATOM 5168 N N . PHE A 1 653 ? 8.347 -21.508 24.924 1.00 94.38 653 PHE A N 1
ATOM 5169 C CA . PHE A 1 653 ? 7.944 -22.874 24.606 1.00 94.38 653 PHE A CA 1
ATOM 5170 C C . PHE A 1 653 ? 7.734 -23.584 25.941 1.00 94.38 653 PHE A C 1
ATOM 5172 O O . PHE A 1 653 ? 8.688 -24.033 26.571 1.00 94.38 653 PHE A O 1
ATOM 5179 N N . ALA A 1 654 ? 6.502 -23.573 26.441 1.00 93.81 654 ALA A N 1
ATOM 5180 C CA . ALA A 1 654 ? 6.194 -24.093 27.765 1.00 93.81 654 ALA A CA 1
ATOM 5181 C C . ALA A 1 654 ? 6.315 -25.618 27.797 1.00 93.81 654 ALA A C 1
ATOM 5183 O O . ALA A 1 654 ? 6.916 -26.162 28.719 1.00 93.81 654 ALA A O 1
ATOM 5184 N N . GLU A 1 655 ? 5.779 -26.275 26.770 1.00 94.75 655 GLU A N 1
ATOM 5185 C CA . GLU A 1 655 ? 5.710 -27.728 26.693 1.00 94.75 655 GLU A CA 1
ATOM 5186 C C . GLU A 1 655 ? 5.759 -28.197 25.235 1.00 94.75 655 GLU A C 1
ATOM 5188 O O . GLU A 1 655 ? 4.970 -27.754 24.393 1.00 94.75 655 GLU A O 1
ATOM 5193 N N . LEU A 1 656 ? 6.693 -29.097 24.934 1.00 94.06 656 LEU A N 1
ATOM 5194 C CA . LEU A 1 656 ? 6.726 -29.875 23.702 1.00 94.06 656 LEU A CA 1
ATOM 5195 C C . LEU A 1 656 ? 5.756 -31.055 23.859 1.00 94.06 656 LEU A C 1
ATOM 5197 O O . LEU A 1 656 ? 6.054 -32.010 24.565 1.00 94.06 656 LEU A O 1
ATOM 5201 N N . VAL A 1 657 ? 4.587 -30.975 23.223 1.00 92.81 657 VAL A N 1
ATOM 5202 C CA . VAL A 1 657 ? 3.487 -31.934 23.416 1.00 92.81 657 VAL A CA 1
ATOM 5203 C C . VAL A 1 657 ? 3.749 -33.227 22.651 1.00 92.81 657 VAL A C 1
ATOM 5205 O O . VAL A 1 657 ? 3.692 -34.310 23.220 1.00 92.81 657 VAL A O 1
ATOM 5208 N N . THR A 1 658 ? 4.074 -33.115 21.363 1.00 92.50 658 THR A N 1
ATOM 5209 C CA . THR A 1 658 ? 4.218 -34.277 20.476 1.00 92.50 658 THR A CA 1
ATOM 5210 C C . THR A 1 658 ? 5.197 -33.967 19.355 1.00 92.50 658 THR A C 1
ATOM 5212 O O . THR A 1 658 ? 5.132 -32.894 18.759 1.00 92.50 658 THR A O 1
ATOM 5215 N N . LYS A 1 659 ? 6.064 -34.913 19.001 1.00 92.56 659 LYS A N 1
ATOM 5216 C CA . LYS A 1 659 ? 6.827 -34.909 17.752 1.00 92.56 659 LYS A CA 1
ATOM 5217 C C . LYS A 1 659 ? 6.002 -35.569 16.654 1.00 92.56 659 LYS A C 1
ATOM 5219 O O . LYS A 1 659 ? 5.485 -36.670 16.832 1.00 92.56 659 LYS A O 1
ATOM 5224 N N . ILE A 1 660 ? 5.901 -34.910 15.509 1.00 91.00 660 ILE A N 1
ATOM 5225 C CA . ILE A 1 660 ? 5.100 -35.368 14.374 1.00 91.00 660 ILE A CA 1
ATOM 5226 C C . ILE A 1 660 ? 5.959 -35.506 13.121 1.00 91.00 660 ILE A C 1
ATOM 5228 O O . ILE A 1 660 ? 6.945 -34.791 12.928 1.00 91.00 660 ILE A O 1
ATOM 5232 N N . ASP A 1 661 ? 5.549 -36.397 12.228 1.00 83.75 661 ASP A N 1
ATOM 5233 C CA . ASP A 1 661 ? 6.115 -36.468 10.891 1.00 83.75 661 ASP A CA 1
ATOM 5234 C C . ASP A 1 661 ? 5.673 -35.255 10.059 1.00 83.75 661 ASP A C 1
ATOM 5236 O O . ASP A 1 661 ? 4.488 -34.925 9.964 1.00 83.75 661 ASP A O 1
ATOM 5240 N N . ARG A 1 662 ? 6.633 -34.596 9.405 1.00 76.25 662 ARG A N 1
ATOM 5241 C CA . ARG A 1 662 ? 6.395 -33.354 8.655 1.00 76.25 662 ARG A CA 1
ATOM 5242 C C . ARG A 1 662 ? 5.417 -33.526 7.486 1.00 76.25 662 ARG A C 1
ATOM 5244 O O . ARG A 1 662 ? 4.755 -32.557 7.120 1.00 76.25 662 ARG A O 1
ATOM 5251 N N . ARG A 1 663 ? 5.369 -34.706 6.855 1.00 72.81 663 ARG A N 1
ATOM 5252 C CA . ARG A 1 663 ? 4.593 -34.939 5.622 1.00 72.81 663 ARG A CA 1
ATOM 5253 C C . ARG A 1 663 ? 3.226 -35.544 5.902 1.00 72.81 663 ARG A C 1
ATOM 5255 O O . ARG A 1 663 ? 2.239 -35.103 5.329 1.00 72.81 663 ARG A O 1
ATOM 5262 N N . SER A 1 664 ? 3.187 -36.558 6.755 1.00 74.44 664 SER A N 1
ATOM 5263 C CA . SER A 1 664 ? 1.975 -37.308 7.081 1.00 74.44 664 SER A CA 1
ATOM 5264 C C . SER A 1 664 ? 1.227 -36.743 8.286 1.00 74.44 664 SER A C 1
ATOM 5266 O O . SER A 1 664 ? 0.062 -37.075 8.476 1.00 74.44 664 SER A O 1
ATOM 5268 N N . GLY A 1 665 ? 1.878 -35.905 9.104 1.00 74.25 665 GLY A N 1
ATOM 5269 C CA . GLY A 1 665 ? 1.304 -35.376 10.342 1.00 74.25 665 GLY A CA 1
ATOM 5270 C C . GLY A 1 665 ? 1.091 -36.436 11.424 1.00 74.25 665 GLY A C 1
ATOM 5271 O O . GLY A 1 665 ? 0.487 -36.125 12.447 1.00 74.25 665 GLY A O 1
ATOM 5272 N N . LYS A 1 666 ? 1.561 -37.673 11.208 1.00 84.56 666 LYS A N 1
ATOM 5273 C CA . LYS A 1 666 ? 1.444 -38.759 12.182 1.00 84.56 666 LYS A CA 1
ATOM 5274 C C . LYS A 1 666 ? 2.335 -38.491 13.385 1.00 84.56 666 LYS A C 1
ATOM 5276 O O . LYS A 1 666 ? 3.460 -38.017 13.242 1.00 84.56 666 LYS A O 1
ATOM 5281 N N . GLU A 1 667 ? 1.817 -38.823 14.556 1.00 89.12 667 GLU A N 1
ATOM 5282 C CA . GLU A 1 667 ? 2.562 -38.796 15.806 1.00 89.12 667 GLU A CA 1
ATOM 5283 C C . GLU A 1 667 ? 3.700 -39.823 15.770 1.00 89.12 667 GLU A C 1
ATOM 5285 O O . GLU A 1 667 ? 3.501 -40.976 15.388 1.00 89.12 667 GLU A O 1
ATOM 5290 N N . LEU A 1 668 ? 4.905 -39.364 16.111 1.00 88.94 668 LEU A N 1
ATOM 5291 C CA . LEU A 1 668 ? 6.116 -40.180 16.188 1.00 88.94 668 LEU A CA 1
ATOM 5292 C C . LEU A 1 668 ? 6.514 -40.441 17.641 1.00 88.94 668 LEU A C 1
ATOM 5294 O O . LEU A 1 668 ? 6.920 -41.548 17.975 1.00 88.94 668 LEU A O 1
ATOM 5298 N N . GLU A 1 669 ? 6.418 -39.419 18.492 1.00 90.44 669 GLU A N 1
ATOM 5299 C CA . GLU A 1 669 ? 6.840 -39.478 19.893 1.00 90.44 669 GLU A CA 1
ATOM 5300 C C . GLU A 1 669 ? 6.014 -38.484 20.719 1.00 90.44 669 GLU A C 1
ATOM 5302 O O . GLU A 1 669 ? 5.977 -37.294 20.399 1.00 90.44 669 GLU A O 1
ATOM 5307 N N . ALA A 1 670 ? 5.366 -38.957 21.782 1.00 90.25 670 ALA A N 1
ATOM 5308 C CA . ALA A 1 670 ? 4.679 -38.103 22.748 1.00 90.25 670 ALA A CA 1
ATOM 5309 C C . ALA A 1 670 ? 5.686 -37.512 23.750 1.00 90.25 670 ALA A C 1
ATOM 5311 O O . ALA A 1 670 ? 6.595 -38.208 24.196 1.00 90.25 670 ALA A O 1
ATOM 5312 N N . LEU A 1 671 ? 5.506 -36.241 24.118 1.00 90.06 671 LEU A N 1
ATOM 5313 C CA . LEU A 1 671 ? 6.334 -35.493 25.076 1.00 90.06 671 LEU A CA 1
ATOM 5314 C C . LEU A 1 671 ? 7.853 -35.603 24.816 1.00 90.06 671 LEU A C 1
ATOM 5316 O O . LEU A 1 671 ? 8.612 -36.018 25.701 1.00 90.06 671 LEU A O 1
ATOM 5320 N N . PRO A 1 672 ? 8.333 -35.224 23.615 1.00 91.75 672 PRO A N 1
ATOM 5321 C CA . PRO A 1 672 ? 9.750 -35.314 23.290 1.00 91.75 672 PRO A CA 1
ATOM 5322 C C . PRO A 1 672 ? 10.579 -34.385 24.188 1.00 91.75 672 PRO A C 1
ATOM 5324 O O . PRO A 1 672 ? 10.210 -33.237 24.441 1.00 91.75 672 PRO A O 1
ATOM 5327 N N . LYS A 1 673 ? 11.762 -34.842 24.620 1.00 89.88 673 LYS A N 1
ATOM 5328 C CA . LYS A 1 673 ? 12.676 -34.019 25.443 1.00 89.88 673 LYS A CA 1
ATOM 5329 C C . LYS A 1 673 ? 13.204 -32.791 24.697 1.00 89.88 673 LYS A C 1
ATOM 5331 O O . LYS A 1 673 ? 13.450 -31.753 25.311 1.00 89.88 673 LYS A O 1
ATOM 5336 N N . PHE A 1 674 ? 13.415 -32.922 23.390 1.00 91.62 674 PHE A N 1
ATOM 5337 C CA . PHE A 1 674 ? 13.876 -31.843 22.526 1.00 91.62 674 PHE A CA 1
ATOM 5338 C C . PHE A 1 674 ? 13.431 -32.049 21.073 1.00 91.62 674 PHE A C 1
ATOM 5340 O O . PHE A 1 674 ? 13.230 -33.176 20.626 1.00 91.62 674 PHE A O 1
ATOM 5347 N N . LEU A 1 675 ? 13.363 -30.958 20.310 1.00 91.62 675 LEU A N 1
ATOM 5348 C CA . LEU A 1 675 ? 13.224 -30.960 18.853 1.00 91.62 675 LEU A CA 1
ATOM 5349 C C . LEU A 1 675 ? 14.547 -30.545 18.193 1.00 91.62 675 LEU A C 1
ATOM 5351 O O . LEU A 1 675 ? 15.242 -29.647 18.677 1.00 91.62 675 LEU A O 1
ATOM 5355 N N . LYS A 1 676 ? 14.903 -31.198 17.085 1.00 90.75 676 LYS A N 1
ATOM 5356 C CA . LYS A 1 676 ? 16.102 -30.908 16.281 1.00 90.75 676 LYS A CA 1
ATOM 5357 C C . LYS A 1 676 ? 15.733 -30.322 14.920 1.00 90.75 676 LYS A C 1
ATOM 5359 O O . LYS A 1 676 ? 14.579 -30.341 14.504 1.00 90.75 676 LYS A O 1
ATOM 5364 N N . ASN A 1 677 ? 16.731 -29.812 14.203 1.00 87.31 677 ASN A N 1
ATOM 5365 C CA . ASN A 1 677 ? 16.555 -29.323 12.838 1.00 87.31 677 ASN A CA 1
ATOM 5366 C C . ASN A 1 677 ? 15.913 -30.391 11.929 1.00 87.31 677 ASN A C 1
ATOM 5368 O O . ASN A 1 677 ? 16.423 -31.505 11.832 1.00 87.31 677 ASN A O 1
ATOM 5372 N N . GLY A 1 678 ? 14.822 -30.032 11.250 1.00 83.06 678 GLY A N 1
ATOM 5373 C CA . GLY A 1 678 ? 14.036 -30.927 10.400 1.00 83.06 678 GLY A CA 1
ATOM 5374 C C . GLY A 1 678 ? 12.858 -31.602 11.105 1.00 83.06 678 GLY A C 1
ATOM 5375 O O . GLY A 1 678 ? 11.960 -32.087 10.413 1.00 83.06 678 GLY A O 1
ATOM 5376 N N . ASP A 1 679 ? 12.819 -31.588 12.440 1.00 89.06 679 ASP A N 1
ATOM 5377 C CA . ASP A 1 679 ? 11.691 -32.120 13.198 1.00 89.06 679 ASP A CA 1
ATOM 5378 C C . ASP A 1 679 ? 10.478 -31.191 13.098 1.00 89.06 679 ASP A C 1
ATOM 5380 O O . ASP A 1 679 ? 10.594 -29.962 13.038 1.00 89.06 679 ASP A O 1
ATOM 5384 N N . ALA A 1 680 ? 9.293 -31.791 13.133 1.00 89.44 680 ALA A N 1
ATOM 5385 C CA . ALA A 1 680 ? 8.048 -31.081 13.355 1.00 89.44 680 ALA A CA 1
ATOM 5386 C C . ALA A 1 680 ? 7.452 -31.519 14.696 1.00 89.44 680 ALA A C 1
ATOM 5388 O O . ALA A 1 680 ? 7.615 -32.664 15.119 1.00 89.44 680 ALA A O 1
ATOM 5389 N N . GLY A 1 681 ? 6.768 -30.611 15.380 1.00 92.31 681 GLY A N 1
ATOM 5390 C CA . GLY A 1 681 ? 6.169 -30.905 16.675 1.00 92.31 681 GLY A CA 1
ATOM 5391 C C . GLY A 1 681 ? 4.994 -30.002 17.010 1.00 92.31 681 GLY A C 1
ATOM 5392 O O . GLY A 1 681 ? 4.851 -28.912 16.460 1.00 92.31 681 GLY A O 1
ATOM 5393 N N . ILE A 1 682 ? 4.142 -30.470 17.913 1.00 93.75 682 ILE A N 1
ATOM 5394 C CA . ILE A 1 682 ? 3.090 -29.688 18.549 1.00 93.75 682 ILE A CA 1
ATOM 5395 C C . ILE A 1 682 ? 3.665 -29.111 19.839 1.00 93.75 682 ILE A C 1
ATOM 5397 O O . ILE A 1 682 ? 4.175 -29.845 20.682 1.00 93.75 682 ILE A O 1
ATOM 5401 N N . VAL A 1 683 ? 3.597 -27.792 19.983 1.00 95.19 683 VAL A N 1
ATOM 5402 C CA . VAL A 1 683 ? 4.198 -27.053 21.092 1.00 95.19 683 VAL A CA 1
ATOM 5403 C C . VAL A 1 683 ? 3.172 -26.114 21.704 1.00 95.19 683 VAL A C 1
ATOM 5405 O O . VAL A 1 683 ? 2.512 -25.345 20.995 1.00 95.19 683 VAL A O 1
ATOM 5408 N N . LYS A 1 684 ? 3.063 -26.156 23.033 1.00 96.19 684 LYS A N 1
ATOM 5409 C CA . LYS A 1 684 ? 2.319 -25.184 23.829 1.00 96.19 684 LYS A CA 1
ATOM 5410 C C . LYS A 1 684 ? 3.210 -23.985 24.126 1.00 96.19 684 LYS A C 1
ATOM 5412 O O . LYS A 1 684 ? 4.305 -24.112 24.675 1.00 96.19 684 LYS A O 1
ATOM 5417 N N . MET A 1 685 ? 2.726 -22.811 23.760 1.00 95.69 685 MET A N 1
ATOM 5418 C CA . MET A 1 685 ? 3.468 -21.562 23.777 1.00 95.69 685 MET A CA 1
ATOM 5419 C C . MET A 1 685 ? 2.782 -20.526 24.662 1.00 95.69 685 MET A C 1
ATOM 5421 O O . MET A 1 685 ? 1.556 -20.407 24.651 1.00 95.69 685 MET A O 1
ATOM 5425 N N . ILE A 1 686 ? 3.579 -19.767 25.416 1.00 95.75 686 ILE A N 1
ATOM 5426 C CA . ILE A 1 686 ? 3.104 -18.713 26.320 1.00 95.75 686 ILE A CA 1
ATOM 5427 C C . ILE A 1 686 ? 3.780 -17.387 25.942 1.00 95.75 686 ILE A C 1
ATOM 5429 O O . ILE A 1 686 ? 5.005 -17.275 26.062 1.00 95.75 686 ILE A O 1
ATOM 5433 N N . PRO A 1 687 ? 3.021 -16.372 25.491 1.00 94.69 687 PRO A N 1
ATOM 5434 C CA . PRO A 1 687 ? 3.549 -15.028 25.280 1.00 94.69 687 PRO A CA 1
ATOM 5435 C C . PRO A 1 687 ? 4.141 -14.422 26.553 1.00 94.69 687 PRO A C 1
ATOM 5437 O O . PRO A 1 687 ? 3.541 -14.487 27.622 1.00 94.69 687 PRO A O 1
ATOM 5440 N N . THR A 1 688 ? 5.291 -13.756 26.435 1.00 92.81 688 THR A N 1
ATOM 5441 C CA . THR A 1 688 ? 5.867 -12.963 27.542 1.00 92.81 688 THR A CA 1
ATOM 5442 C C . THR A 1 688 ? 5.175 -11.611 27.731 1.00 92.81 688 THR A C 1
ATOM 5444 O O . THR A 1 688 ? 5.255 -11.014 28.803 1.00 92.81 688 THR A O 1
ATOM 5447 N N . LYS A 1 689 ? 4.500 -11.112 26.689 1.00 92.50 689 LYS A N 1
ATOM 5448 C CA . LYS A 1 689 ? 3.701 -9.880 26.694 1.00 92.50 689 LYS A CA 1
ATOM 5449 C C . LYS A 1 689 ? 2.319 -10.167 26.103 1.00 92.50 689 LYS A C 1
ATOM 5451 O O . LYS A 1 689 ? 2.223 -11.074 25.276 1.00 92.50 689 LYS A O 1
ATOM 5456 N N . PRO A 1 690 ? 1.278 -9.391 26.464 1.00 91.44 690 PRO A N 1
ATOM 5457 C CA . PRO A 1 690 ? -0.054 -9.551 25.892 1.00 91.44 690 PRO A CA 1
ATOM 5458 C C . PRO A 1 690 ? -0.017 -9.535 24.363 1.00 91.44 690 PRO A C 1
ATOM 5460 O O . PRO A 1 690 ? 0.538 -8.617 23.756 1.00 91.44 690 PRO A O 1
ATOM 5463 N N . MET A 1 691 ? -0.611 -10.558 23.757 1.00 93.19 691 MET A N 1
ATOM 5464 C CA . MET A 1 691 ? -0.606 -10.795 22.317 1.00 93.19 691 MET A CA 1
ATOM 5465 C C . MET A 1 691 ? -1.984 -11.285 21.882 1.00 93.19 691 MET A C 1
ATOM 5467 O O . MET A 1 691 ? -2.657 -11.991 22.632 1.00 93.19 691 MET A O 1
ATOM 5471 N N . VAL A 1 692 ? -2.394 -10.932 20.668 1.00 94.12 692 VAL A N 1
ATOM 5472 C CA . VAL A 1 692 ? -3.561 -11.524 20.012 1.00 94.12 692 VAL A CA 1
ATOM 5473 C C . VAL A 1 692 ? -3.060 -12.503 18.970 1.00 94.12 692 VAL A C 1
ATOM 5475 O O . VAL A 1 692 ? -2.231 -12.147 18.140 1.00 94.12 692 VAL A O 1
ATOM 5478 N N . VAL A 1 693 ? -3.580 -13.720 19.007 1.00 94.06 693 VAL A N 1
ATOM 5479 C CA . VAL A 1 693 ? -3.400 -14.711 17.952 1.00 94.06 693 VAL A CA 1
ATOM 5480 C C . VAL A 1 693 ? -4.699 -15.476 17.767 1.00 94.06 693 VAL A C 1
ATOM 5482 O O . VAL A 1 693 ? -5.520 -15.553 18.681 1.00 94.06 693 VAL A O 1
ATOM 5485 N N . GLU A 1 694 ? -4.885 -16.045 16.585 1.00 94.25 694 GLU A N 1
ATOM 5486 C CA . GLU A 1 694 ? -6.082 -16.808 16.248 1.00 94.25 694 GLU A CA 1
ATOM 5487 C C . GLU A 1 694 ? -5.705 -18.176 15.682 1.00 94.25 694 GLU A C 1
ATOM 5489 O O . GLU A 1 694 ? -4.573 -18.409 15.256 1.00 94.25 694 GLU A O 1
ATOM 5494 N N . THR A 1 695 ? -6.655 -19.109 15.664 1.00 93.25 695 THR A N 1
ATOM 5495 C CA . THR A 1 695 ? -6.416 -20.416 15.049 1.00 93.25 695 THR A CA 1
ATOM 5496 C C . THR A 1 695 ? -6.289 -20.279 13.534 1.00 93.25 695 THR A C 1
ATOM 5498 O O . THR A 1 695 ? -7.031 -19.546 12.875 1.00 93.25 695 THR A O 1
ATOM 5501 N N . PHE A 1 696 ? -5.359 -21.040 12.958 1.00 89.12 696 PHE A N 1
ATOM 5502 C CA . PHE A 1 696 ? -5.088 -21.030 11.525 1.00 89.12 696 PHE A CA 1
ATOM 5503 C C . PHE A 1 696 ? -6.314 -21.410 10.681 1.00 89.12 696 PHE A C 1
ATOM 5505 O O . PHE A 1 696 ? -6.511 -20.869 9.595 1.00 89.12 696 PHE A O 1
ATOM 5512 N N . ALA A 1 697 ? -7.146 -22.327 11.181 1.00 86.44 697 ALA A N 1
ATOM 5513 C CA . ALA A 1 697 ? -8.354 -22.768 10.491 1.00 86.44 697 ALA A CA 1
ATOM 5514 C C . ALA A 1 697 ? -9.376 -21.628 10.333 1.00 86.44 697 ALA A C 1
ATOM 5516 O O . ALA A 1 697 ? -9.966 -21.463 9.263 1.00 86.44 697 ALA A O 1
ATOM 5517 N N . THR A 1 698 ? -9.549 -20.814 11.377 1.00 87.75 698 THR A N 1
ATOM 5518 C CA . THR A 1 698 ? -10.547 -19.740 11.390 1.00 87.75 698 THR A CA 1
ATOM 5519 C C . THR A 1 698 ? -10.005 -18.475 10.734 1.00 87.75 698 THR A C 1
ATOM 5521 O O . THR A 1 698 ? -10.617 -17.966 9.791 1.00 87.75 698 THR A O 1
ATOM 5524 N N . TYR A 1 699 ? -8.822 -18.017 11.149 1.00 89.69 699 TYR A N 1
ATOM 5525 C CA . TYR A 1 699 ? -8.196 -16.784 10.665 1.00 89.69 699 TYR A CA 1
ATOM 5526 C C . TYR A 1 699 ? -6.757 -17.055 10.199 1.00 89.69 699 TYR A C 1
ATOM 5528 O O . TYR A 1 699 ? -5.801 -16.778 10.927 1.00 89.69 699 TYR A O 1
ATOM 5536 N N . PRO A 1 700 ? -6.571 -17.572 8.966 1.00 86.31 700 PRO A N 1
ATOM 5537 C CA . PRO A 1 700 ? -5.252 -17.898 8.432 1.00 86.31 700 PRO A CA 1
ATOM 5538 C C . PRO A 1 700 ? -4.192 -16.790 8.576 1.00 86.31 700 PRO A C 1
ATOM 5540 O O . PRO A 1 700 ? -3.064 -17.135 8.922 1.00 86.31 700 PRO A O 1
ATOM 5543 N N . PRO A 1 701 ? -4.495 -15.490 8.368 1.00 85.88 701 PRO A N 1
ATOM 5544 C CA . PRO A 1 701 ? -3.485 -14.430 8.488 1.00 85.88 701 PRO A CA 1
ATOM 5545 C C . PRO A 1 701 ? -2.971 -14.188 9.919 1.00 85.88 701 PRO A C 1
ATOM 5547 O O . PRO A 1 701 ? -1.837 -13.758 10.093 1.00 85.88 701 PRO A O 1
ATOM 5550 N N . LEU A 1 702 ? -3.768 -14.502 10.948 1.00 90.62 702 LEU A N 1
ATOM 5551 C CA . LEU A 1 702 ? -3.398 -14.343 12.367 1.00 90.62 702 LEU A CA 1
ATOM 5552 C C . LEU A 1 702 ? -2.945 -15.660 13.023 1.00 90.62 702 LEU A C 1
ATOM 5554 O O . LEU A 1 702 ? -2.592 -15.679 14.201 1.00 90.62 702 LEU A O 1
ATOM 5558 N N . GLY A 1 703 ? -2.993 -16.762 12.273 1.00 89.94 703 GLY A N 1
ATOM 5559 C CA . GLY A 1 703 ? -2.667 -18.101 12.755 1.00 89.94 703 GLY A CA 1
ATOM 5560 C C . GLY A 1 703 ? -1.357 -18.666 12.218 1.00 89.94 703 GLY A C 1
ATOM 5561 O O . GLY A 1 703 ? -1.048 -19.818 12.515 1.00 89.94 703 GLY A O 1
ATOM 5562 N N . ARG A 1 704 ? -0.597 -17.910 11.419 1.00 90.00 704 ARG A N 1
ATOM 5563 C CA . ARG A 1 704 ? 0.735 -18.305 10.939 1.00 90.00 704 ARG A CA 1
ATOM 5564 C C . ARG A 1 704 ? 1.801 -17.426 11.569 1.00 90.00 704 ARG A C 1
ATOM 5566 O O . ARG A 1 704 ? 1.615 -16.217 11.675 1.00 90.00 704 ARG A O 1
ATOM 5573 N N . PHE A 1 705 ? 2.922 -18.025 11.946 1.00 91.31 705 PHE A N 1
ATOM 5574 C CA . PHE A 1 705 ? 4.014 -17.296 12.573 1.00 91.31 705 PHE A CA 1
ATOM 5575 C C . PHE A 1 705 ? 5.381 -17.859 12.191 1.00 91.31 705 PHE A C 1
ATOM 5577 O O . PHE A 1 705 ? 5.530 -19.036 11.850 1.00 91.31 705 PHE A O 1
ATOM 5584 N N . ALA A 1 706 ? 6.390 -17.001 12.292 1.00 89.62 706 ALA A N 1
ATOM 5585 C CA . ALA A 1 706 ? 7.794 -17.372 12.226 1.00 89.62 706 ALA A CA 1
ATOM 5586 C C . ALA A 1 706 ? 8.421 -17.235 13.616 1.00 89.62 706 ALA A C 1
ATOM 5588 O O . ALA A 1 706 ? 8.093 -16.330 14.381 1.00 89.62 706 ALA A O 1
ATOM 5589 N N . VAL A 1 707 ? 9.321 -18.150 13.950 1.00 91.12 707 VAL A N 1
ATOM 5590 C CA . VAL A 1 707 ? 10.081 -18.151 15.198 1.00 91.12 707 VAL A CA 1
ATOM 5591 C C . VAL A 1 707 ? 11.521 -17.820 14.864 1.00 91.12 707 VAL A C 1
ATOM 5593 O O . VAL A 1 707 ? 12.123 -18.444 13.985 1.00 91.12 707 VAL A O 1
ATOM 5596 N N . ARG A 1 708 ? 12.076 -16.841 15.570 1.00 87.75 708 ARG A N 1
ATOM 5597 C CA . ARG A 1 708 ? 13.410 -16.314 15.320 1.00 87.75 708 ARG A CA 1
ATOM 5598 C C . ARG A 1 708 ? 14.253 -16.292 16.579 1.00 87.75 708 ARG A C 1
ATOM 5600 O O . ARG A 1 708 ? 13.778 -15.956 17.663 1.00 87.75 708 ARG A O 1
ATOM 5607 N N . ASP A 1 709 ? 15.528 -16.591 16.389 1.00 85.25 709 ASP A N 1
ATOM 5608 C CA . ASP A 1 709 ? 16.552 -16.525 17.422 1.00 85.25 709 ASP A CA 1
ATOM 5609 C C . ASP A 1 709 ? 17.879 -16.097 16.799 1.00 85.25 709 ASP A C 1
ATOM 5611 O O . ASP A 1 709 ? 18.186 -16.467 15.667 1.00 85.25 709 ASP A O 1
ATOM 5615 N N . MET A 1 710 ? 18.623 -15.238 17.496 1.00 74.69 710 MET A N 1
ATOM 5616 C CA . MET A 1 710 ? 19.896 -14.662 17.038 1.00 74.69 710 MET A CA 1
ATOM 5617 C C . MET A 1 710 ? 19.912 -14.239 15.551 1.00 74.69 710 MET A C 1
ATOM 5619 O O . MET A 1 710 ? 20.903 -14.414 14.847 1.00 74.69 710 MET A O 1
ATOM 5623 N N . ARG A 1 711 ? 18.809 -13.632 15.077 1.00 71.81 711 ARG A N 1
ATOM 5624 C CA . ARG A 1 711 ? 18.591 -13.146 13.693 1.00 71.81 711 ARG A CA 1
ATOM 5625 C C . ARG A 1 711 ? 18.376 -14.227 12.626 1.00 71.81 711 ARG A C 1
ATOM 5627 O O . ARG A 1 711 ? 18.225 -13.876 11.458 1.00 71.81 711 ARG A O 1
ATOM 5634 N N . GLN A 1 712 ? 18.261 -15.496 12.994 1.00 79.75 712 GLN A N 1
ATOM 5635 C CA . GLN A 1 712 ? 17.888 -16.581 12.084 1.00 79.75 712 GLN A CA 1
ATOM 5636 C C . GLN A 1 712 ? 16.449 -17.026 12.325 1.00 79.75 712 GLN A C 1
ATOM 5638 O O . GLN A 1 712 ? 15.956 -17.007 13.453 1.00 79.75 712 GLN A O 1
ATOM 5643 N N . THR A 1 713 ? 15.760 -17.422 11.258 1.00 84.56 713 THR A N 1
ATOM 5644 C CA . THR A 1 713 ? 14.477 -18.119 11.379 1.00 84.56 713 THR A CA 1
ATOM 5645 C C . THR A 1 713 ? 14.734 -19.568 11.783 1.00 84.56 713 THR A C 1
ATOM 5647 O O . THR A 1 713 ? 15.269 -20.346 10.995 1.00 84.56 713 THR A O 1
ATOM 5650 N N . VAL A 1 714 ? 14.365 -19.912 13.020 1.00 88.94 714 VAL A N 1
ATOM 5651 C CA . VAL A 1 714 ? 14.630 -21.223 13.639 1.00 88.94 714 VAL A CA 1
ATOM 5652 C C . VAL A 1 714 ? 13.445 -22.176 13.553 1.00 88.94 714 VAL A C 1
ATOM 5654 O O . VAL A 1 714 ? 13.604 -23.392 13.657 1.00 88.94 714 VAL A O 1
ATOM 5657 N N . ALA A 1 715 ? 12.239 -21.641 13.375 1.00 89.12 715 ALA A N 1
ATOM 5658 C CA . ALA A 1 715 ? 11.061 -22.444 13.106 1.00 89.12 715 ALA A CA 1
ATOM 5659 C C . ALA A 1 715 ? 9.984 -21.631 12.394 1.00 89.12 715 ALA A C 1
ATOM 5661 O O . ALA A 1 715 ? 9.953 -20.403 12.445 1.00 89.12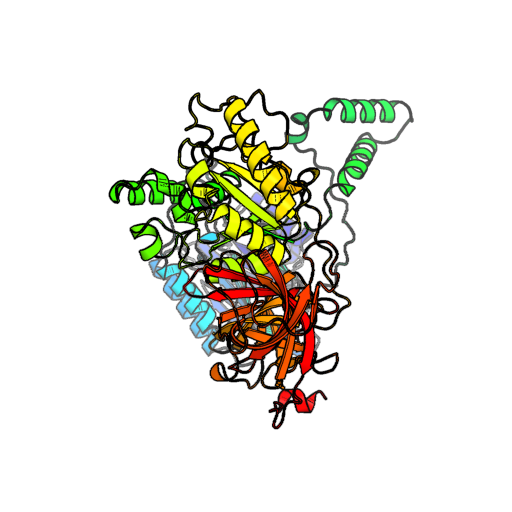 715 ALA A O 1
ATOM 5662 N N . VAL A 1 716 ? 9.061 -22.343 11.767 1.00 89.06 716 VAL A N 1
ATOM 5663 C CA . VAL A 1 716 ? 7.821 -21.788 11.222 1.00 89.06 716 VAL A CA 1
ATOM 5664 C C . VAL A 1 716 ? 6.656 -22.595 11.756 1.00 89.06 716 VAL A C 1
ATOM 5666 O O . VAL A 1 716 ? 6.794 -23.801 11.974 1.00 89.06 716 VAL A O 1
ATOM 5669 N N . GLY A 1 717 ? 5.517 -21.955 12.001 1.00 90.25 717 GLY A N 1
ATOM 5670 C CA . GLY A 1 717 ? 4.408 -22.647 12.634 1.00 90.25 717 GLY A CA 1
ATOM 5671 C C . GLY A 1 717 ? 3.030 -22.118 12.296 1.00 90.25 717 GLY A C 1
ATOM 5672 O O . GLY A 1 717 ? 2.843 -21.009 11.792 1.00 90.25 717 GLY A O 1
ATOM 5673 N N . VAL A 1 718 ? 2.053 -22.972 12.583 1.00 91.25 718 VAL A N 1
ATOM 5674 C CA . VAL A 1 718 ? 0.629 -22.673 12.472 1.00 91.25 718 VAL A CA 1
ATOM 5675 C C . VAL A 1 718 ? -0.068 -22.956 13.794 1.00 91.25 718 VAL A C 1
ATOM 5677 O O . VAL A 1 718 ? 0.178 -23.970 14.450 1.00 91.25 718 VAL A O 1
ATOM 5680 N N . ILE A 1 719 ? -0.954 -22.057 14.194 1.00 94.44 719 ILE A N 1
ATOM 5681 C CA . ILE A 1 719 ? -1.680 -22.127 15.458 1.00 94.44 719 ILE A CA 1
ATOM 5682 C C . ILE A 1 719 ? -2.874 -23.063 15.296 1.00 94.44 719 ILE A C 1
ATOM 5684 O O . ILE A 1 719 ? -3.709 -22.881 14.408 1.00 94.44 719 ILE A O 1
ATOM 5688 N N . LYS A 1 720 ? -2.952 -24.080 16.154 1.00 93.31 720 LYS A N 1
ATOM 5689 C CA . LYS A 1 720 ? -4.018 -25.089 16.149 1.00 93.31 720 LYS A CA 1
ATOM 5690 C C . LYS A 1 720 ? -5.112 -24.757 17.157 1.00 93.31 720 LYS A C 1
ATOM 5692 O O . LYS A 1 720 ? -6.284 -24.902 16.831 1.00 93.31 720 LYS A O 1
ATOM 5697 N N . GLY A 1 721 ? -4.732 -24.269 18.335 1.00 94.56 721 GLY A N 1
ATOM 5698 C CA . GLY A 1 721 ? -5.651 -23.895 19.408 1.00 94.56 721 GLY A CA 1
ATOM 5699 C C . GLY A 1 721 ? -5.145 -22.673 20.163 1.00 94.56 721 GLY A C 1
ATOM 5700 O O . GLY A 1 721 ? -3.938 -22.476 20.276 1.00 94.56 721 GLY A O 1
ATOM 5701 N N . VAL A 1 722 ? -6.064 -21.850 20.664 1.00 94.94 722 VAL A N 1
ATOM 5702 C CA . VAL A 1 722 ? -5.755 -20.652 21.455 1.00 94.94 722 VAL A CA 1
ATOM 5703 C C . VAL A 1 722 ? -6.644 -20.645 22.687 1.00 94.94 722 VAL A C 1
ATOM 5705 O O . VAL A 1 722 ? -7.866 -20.708 22.564 1.00 94.94 722 VAL A O 1
ATOM 5708 N N . GLU A 1 723 ? -6.037 -20.522 23.861 1.00 94.25 723 GLU A N 1
ATOM 5709 C CA . GLU A 1 723 ? -6.750 -20.240 25.100 1.00 94.25 723 GLU A CA 1
ATOM 5710 C C . GLU A 1 723 ? -6.821 -18.719 25.272 1.00 94.25 723 GLU A C 1
ATOM 5712 O O . GLU A 1 723 ? -5.803 -18.055 25.486 1.00 94.25 723 GLU A O 1
ATOM 5717 N N . LYS A 1 724 ? -8.014 -18.142 25.101 1.00 91.06 724 LYS A N 1
ATOM 5718 C CA . LYS A 1 724 ? -8.233 -16.690 25.172 1.00 91.06 724 LYS A CA 1
ATOM 5719 C C . LYS A 1 724 ? -8.466 -16.266 26.626 1.00 91.06 724 LYS A C 1
ATOM 5721 O O . LYS A 1 724 ? -9.243 -16.906 27.326 1.00 91.06 724 LYS A O 1
ATOM 5726 N N . LYS A 1 725 ? -7.852 -15.164 27.067 1.00 86.38 725 LYS A N 1
ATOM 5727 C CA . LYS A 1 725 ? -8.228 -14.504 28.327 1.00 86.38 725 LYS A CA 1
ATOM 5728 C C . LYS A 1 725 ? -9.437 -13.613 28.106 1.00 86.38 725 LYS A C 1
ATOM 5730 O O . LYS A 1 725 ? -9.521 -12.907 27.097 1.00 86.38 725 LYS A O 1
ATOM 5735 N N . ASP A 1 726 ? -10.331 -13.583 29.086 1.00 72.19 726 ASP A N 1
ATOM 5736 C CA . ASP A 1 726 ? -11.345 -12.542 29.132 1.00 72.19 726 ASP A CA 1
ATOM 5737 C C . ASP A 1 726 ? -10.723 -11.211 29.573 1.00 72.19 726 ASP A C 1
ATOM 5739 O O . ASP A 1 726 ? -9.893 -11.182 30.487 1.00 72.19 726 ASP A O 1
ATOM 5743 N N . PRO A 1 727 ? -11.080 -10.095 28.918 1.00 64.75 727 PRO A N 1
ATOM 5744 C CA . PRO A 1 727 ? -10.467 -8.808 29.196 1.00 64.75 727 PRO A CA 1
ATOM 5745 C C . PRO A 1 727 ? -10.984 -8.251 30.532 1.00 64.75 727 PRO A C 1
ATOM 5747 O O . PRO A 1 727 ? -11.996 -7.552 30.594 1.00 64.75 727 PRO A O 1
ATOM 5750 N N . THR A 1 728 ? -10.289 -8.552 31.628 1.00 53.75 728 THR A N 1
ATOM 5751 C CA . THR A 1 728 ? -10.586 -7.993 32.952 1.00 53.75 728 THR A CA 1
ATOM 5752 C C . THR A 1 728 ? -10.265 -6.494 32.970 1.00 53.75 728 THR A C 1
ATOM 5754 O O . THR A 1 728 ? -9.105 -6.107 32.847 1.00 53.75 728 THR A O 1
ATOM 5757 N N . GLY A 1 729 ? -11.283 -5.637 33.121 1.00 58.06 729 GLY A N 1
ATOM 5758 C CA . GLY A 1 729 ? -11.110 -4.178 33.223 1.00 58.06 729 GLY A CA 1
ATOM 5759 C C . GLY A 1 729 ? -11.088 -3.415 31.890 1.00 58.06 729 GLY A C 1
ATOM 5760 O O . GLY A 1 729 ? -10.564 -2.300 31.835 1.00 58.06 729 GLY A O 1
ATOM 5761 N N . ALA A 1 730 ? -11.649 -3.988 30.818 1.00 62.62 730 ALA A N 1
ATOM 5762 C CA . ALA A 1 730 ? -11.741 -3.340 29.508 1.00 62.62 730 ALA A CA 1
ATOM 5763 C C . ALA A 1 730 ? -12.388 -1.944 29.589 1.00 62.62 730 ALA A C 1
ATOM 5765 O O . ALA A 1 730 ? -13.560 -1.792 29.939 1.00 62.62 730 ALA A O 1
ATOM 5766 N N . LYS A 1 731 ? -11.633 -0.905 29.214 1.00 67.81 731 LYS A N 1
ATOM 5767 C CA . LYS A 1 731 ? -12.162 0.460 29.105 1.00 67.81 731 LYS A CA 1
ATOM 5768 C C . LYS A 1 731 ? -13.043 0.571 27.859 1.00 67.81 731 LYS A C 1
ATOM 5770 O O . LYS A 1 731 ? -12.561 0.470 26.731 1.00 67.81 731 LYS A O 1
ATOM 5775 N N . VAL A 1 732 ? -14.331 0.829 28.066 1.00 73.12 732 VAL A N 1
ATOM 5776 C CA . VAL A 1 732 ? -15.278 1.167 26.996 1.00 73.12 732 VAL A CA 1
ATOM 5777 C C . VAL A 1 732 ? -15.374 2.688 26.908 1.00 73.12 732 VAL A C 1
ATOM 5779 O O . VAL A 1 732 ? -15.645 3.355 27.908 1.00 73.12 732 VAL A O 1
ATOM 5782 N N . THR A 1 733 ? -15.127 3.270 25.733 1.00 74.19 733 THR A N 1
ATOM 5783 C CA . THR A 1 733 ? -15.208 4.730 25.590 1.00 74.19 733 THR A CA 1
ATOM 5784 C C . THR A 1 733 ? -16.659 5.212 25.683 1.00 74.19 733 THR A C 1
ATOM 5786 O O . THR A 1 733 ? -17.592 4.523 25.268 1.00 74.19 733 THR A O 1
ATOM 5789 N N . LYS A 1 734 ? -16.872 6.451 26.159 1.00 72.94 734 LYS A N 1
ATOM 5790 C CA . LYS A 1 734 ? -18.213 7.076 26.213 1.00 72.94 734 LYS A CA 1
ATOM 5791 C C . LYS A 1 734 ? -18.936 7.069 24.856 1.00 72.94 734 LYS A C 1
ATOM 5793 O O . LYS A 1 734 ? -20.160 7.042 24.822 1.00 72.94 734 LYS A O 1
ATOM 5798 N N . ALA A 1 735 ? -18.189 7.101 23.749 1.00 67.12 735 ALA A N 1
ATOM 5799 C CA . ALA A 1 735 ? -18.746 7.038 22.399 1.00 67.12 735 ALA A CA 1
ATOM 5800 C C . ALA A 1 735 ? -19.311 5.646 22.075 1.00 67.12 735 ALA A C 1
ATOM 5802 O O . ALA A 1 735 ? -20.420 5.549 21.561 1.00 67.12 735 ALA A O 1
ATOM 5803 N N . ALA A 1 736 ? -18.596 4.578 22.443 1.00 64.19 736 ALA A N 1
ATOM 5804 C CA . ALA A 1 736 ? -19.080 3.211 22.272 1.00 64.19 736 ALA A CA 1
ATOM 5805 C C . ALA A 1 736 ? -20.308 2.908 23.150 1.00 64.19 736 ALA A C 1
ATOM 5807 O O . ALA A 1 736 ? -21.210 2.207 22.705 1.00 64.19 736 ALA A O 1
ATOM 5808 N N . ILE A 1 737 ? -20.378 3.474 24.362 1.00 71.31 737 ILE A N 1
ATOM 5809 C CA . ILE A 1 737 ? -21.526 3.294 25.272 1.00 71.31 737 ILE A CA 1
ATOM 5810 C C . ILE A 1 737 ? -22.818 3.879 24.682 1.00 71.31 737 ILE A C 1
ATOM 5812 O O . ILE A 1 737 ? -23.869 3.284 24.850 1.00 71.31 737 ILE A O 1
ATOM 5816 N N . LYS A 1 738 ? -22.756 5.001 23.951 1.00 65.06 738 LYS A N 1
ATOM 5817 C CA . LYS A 1 738 ? -23.942 5.642 23.344 1.00 65.06 738 LYS A CA 1
ATOM 5818 C C . LYS A 1 738 ? -24.548 4.883 22.150 1.00 65.06 738 LYS A C 1
ATOM 5820 O O . LYS A 1 738 ? -25.614 5.271 21.687 1.00 65.06 738 LYS A O 1
ATOM 5825 N N . LYS A 1 739 ? -23.844 3.885 21.604 1.00 60.69 739 LYS A N 1
ATOM 5826 C CA . LYS A 1 739 ? -24.229 3.117 20.400 1.00 60.69 739 LYS A CA 1
ATOM 5827 C C . LYS A 1 739 ? -24.401 1.610 20.648 1.00 60.69 739 LYS A C 1
ATOM 5829 O O . LYS A 1 739 ? -24.769 0.879 19.720 1.00 60.69 739 LYS A O 1
ATOM 5834 N N . LYS A 1 740 ? -24.063 1.136 21.850 1.00 48.22 740 LYS A N 1
ATOM 5835 C CA . LYS A 1 740 ? -24.600 -0.127 22.361 1.00 48.22 740 LYS A CA 1
ATOM 5836 C C . LYS A 1 740 ? -26.069 0.091 22.667 1.00 48.22 740 LYS A C 1
ATOM 5838 O O . LYS A 1 740 ? -26.829 -0.825 22.299 1.00 48.22 740 LYS A O 1
#

Solvent-accessible surface area (backbone atoms only — not comparable to full-atom values): 38827 Å² total; per-residue (Å²): 95,34,39,35,29,31,48,45,76,25,56,83,44,70,64,35,43,51,43,51,45,48,48,26,67,74,66,54,50,42,29,42,33,36,29,40,37,49,56,55,62,79,63,52,57,64,46,28,72,72,41,68,20,68,45,76,52,68,37,66,43,89,86,79,44,42,18,31,37,42,33,27,30,74,92,64,48,70,48,82,75,50,69,43,90,44,36,42,33,30,40,37,50,45,96,88,70,52,67,35,36,43,31,40,38,42,37,42,81,51,78,89,48,33,59,56,44,43,53,49,50,42,52,52,40,72,74,46,65,87,86,54,25,33,41,39,35,25,39,50,59,51,43,77,49,74,85,42,46,42,60,72,79,83,77,62,66,67,61,25,49,55,49,49,52,34,31,55,72,47,54,34,40,76,73,64,71,41,76,64,75,57,25,28,43,57,91,51,90,48,83,84,68,26,33,36,29,28,29,53,51,45,28,29,23,69,50,28,46,66,74,33,71,45,50,47,37,35,40,46,71,80,56,76,26,57,31,29,36,41,36,38,35,49,67,54,68,83,72,71,85,70,84,71,79,72,76,87,75,87,59,82,68,51,82,74,44,90,64,42,67,59,54,52,49,54,38,51,58,56,36,69,72,63,76,83,54,59,66,68,58,41,54,51,49,55,51,56,71,58,52,77,80,76,75,70,84,55,54,78,46,33,35,20,37,41,30,21,65,88,25,44,57,52,31,29,52,28,38,50,41,40,75,72,64,73,46,64,68,68,61,45,55,50,38,34,50,57,24,44,77,69,77,38,52,89,42,30,32,25,53,74,57,43,79,49,68,70,23,62,75,70,73,44,57,62,64,72,34,79,47,74,52,76,60,97,57,32,37,36,37,39,30,44,37,24,35,46,67,92,28,42,71,50,27,50,51,44,36,52,65,23,58,31,37,38,38,32,34,33,53,28,88,64,49,32,58,50,24,66,32,96,87,13,40,36,53,53,47,55,44,49,36,48,56,49,62,27,82,42,48,37,38,33,36,17,42,29,76,65,24,92,60,62,48,40,63,69,60,50,54,52,50,51,55,56,50,36,58,49,40,46,73,70,67,49,61,49,93,76,39,52,77,30,68,24,19,39,83,87,49,37,18,42,69,55,82,36,88,75,41,78,87,63,85,72,66,28,49,50,53,50,59,61,66,56,77,82,79,87,60,44,53,91,42,61,29,37,29,44,21,60,46,72,42,80,44,86,98,78,43,23,33,43,28,31,43,26,65,21,6,65,52,40,49,69,40,48,33,14,31,10,40,62,37,38,28,26,29,27,68,42,31,29,44,96,92,39,82,42,79,59,46,49,31,76,42,66,35,38,33,34,40,55,92,51,58,58,89,82,55,56,58,29,26,29,38,10,30,58,91,41,78,51,45,40,19,37,61,33,34,34,24,44,36,38,30,33,87,43,93,62,71,51,40,66,63,44,66,40,36,34,40,35,57,57,28,79,44,47,31,30,32,66,36,48,54,28,31,27,41,81,84,79,64,45,80,74,39,76,56,44,77,54,46,43,57,72,39,20,31,36,34,34,35,31,56,77,55,88,36,54,61,40,30,28,88,83,38,52,68,49,9,25,35,41,30,31,49,98,75,39,68,34,28,41,34,38,27,70,42,65,46,68,44,78,57,83,81,43,55,66,30,76,66,30,64,78,74,107

pLDDT: mean 84.62, std 12.63, range [27.38, 96.88]

InterPro domains:
  IPR000795 Translational (tr)-type GTP-binding domain [PF00009] (298-516)
  IPR000795 Translational (tr)-type GTP-binding domain [PR00315] (302-315)
  IPR000795 Translational (tr)-type GTP-binding domain [PR00315] (361-369)
  IPR000795 Translational (tr)-type GTP-binding domain [PR00315] (381-391)
  IPR000795 Translational (tr)-type GTP-binding domain [PR00315] (397-408)
  IPR000795 Translational (tr)-type GTP-binding domain [PR00315] (441-450)
  IPR000795 Translational (tr)-type GTP-binding domain [PS51722] (298-523)
  IPR004161 Translation elongation factor EFTu-like, domain 2 [PF03144] (541-606)
  IPR004539 Translation elongation factor EF1A, eukaryotic/archaeal [MF_00118_A] (295-725)
  IPR004539 Translation elongation factor EF1A, eukaryotic/archaeal [TIGR00483] (294-725)
  IPR005135 Endonuclease/exonuclease/phosphatase [PF03372] (4-209)
  IPR009000 Translation protein, beta-barrel domain superfamily [SSF50447] (524-614)
  IPR009001 Translation elongation factor EF1A/initiation factor IF2gamma, C-terminal [SSF50465] (619-722)
  IPR027417 P-loop containing nucleoside triphosphate hydrolase [G3DSA:3.40.50.300] (283-521)
  IPR027417 P-loop containing nucleoside triphosphate hydrolase [SSF52540] (296-542)
  IPR031157 Tr-type G domain, conserved site [PS00301] (354-369)
  IPR036691 Endonuclease/exonuclease/phosphatase superfamily [G3DSA:3.60.10.10] (1-234)
  IPR036691 Endonuclease/exonuclease/phosphatase superfamily [SSF56219] (1-235)
  IPR050100 Translation factor GTPase superfamily members [PTHR23115] (294-726)
  IPR054696 GTP-eEF1A, C-terminal domain [PF22594] (620-720)

Sequence (740 aa):
MKIISWNCRGLGNGPAVRSLLELGRVEVPDVLFLCETRLTEKKLGRFRWSLGLANMVAWKDESSGRGVALFWRRGLDVSLRSYGRRHVDVDIVREDGMIWRLTGVYGESAMERKKETWKLMRILKQQHQNGRPWLCLGDFNEVLTSSEKLGGADRPQHYLDDFRQALDACELRDIGFEGDMYTWRNHSRELRTYICERLDRATANNEWCGAFPNHIVVNGEPRHSDHRPVVVHLDGKDRSWKRSDCSFRFEARWLREEGCEEIIRNAWDKSSVEGGRNVRSGLQSVARDMTPAMGKEKTHINIVVIGHVDSGKSTTTGHLIYKLGGIDKRVIERFEKEAAEMNKRSFKYAWVLDKLKAERERGITIDIALWKFETTKYYCTVIDAPGHRDFIKNMITGTSQADCAVLIIDSTTGGFEAGISKDGQTREHALLAFTLGVKQMICCCNKMDATTPKYSKARYEEIVKEVSSYLKKVGYNPDKVPFVPISGFEGDNMIERSTNLDWYKAPTLLEALDQINEPKRPSDKPLRLPLQDVYKIGGIGTVPVGRVETGVIKPGMVVTFGPTGLTTEVKSVEMHHESLLEALPGDNVGFNVKNVAVKDLKRGFVASNSKDDPAKEAANFTSQVIIMNHPGQIGNGYAPVLDCHTSHIAVKFAELVTKIDRRSGKELEALPKFLKNGDAGIVKMIPTKPMVVETFATYPPLGRFAVRDMRQTVAVGVIKGVEKKDPTGAKVTKAAIKKK

Foldseek 3Di:
DKEKEDALLEPPDDQSVVLVLVCLVPVVHQKYKYWQHLDDPVVVVVCCVSSQFPDKDKEADPPPSIIMMMTGHPPWDWAWDDDYRFKTKIWTADPVRAIAIEIEGHADLDPVRNVVSLVVLLVVLVVDDPLGKYKYWYQSNDALDQVQKDADDGDDPVRNVSVVVSCVSSQKDFPDEDDDSFFAWDPDPDPRHTMTGNRTGMIIHPSNCVVQVQKHWYFADDGPDSGTMIMIDRDPDPCPDPPPDDDDDDDPCLVVDPCSVVQLVVLVVVVVPPPDDDSSVSVVVSVVVVPVVQPDDFAAFEEEEAFAPPLCRQLLVLLLCVVLVVDDPVQLVVLCVVCVVVVNNLCSSSCVFPPDPVCSNVVWDQAWGWDWGDAPRHTYIYTYATNDLVRVLRVLQSLLLGQEYEYRAELAVPRNCQLPDLNHCSLVSLLSSVLSPNQHYEYEHEPQCRHVVRVDPVSQVVSLVVVCVSNVVSPHNSVRYHYAYAYSRVGDQQQDHDPSNPVDPDHGVSVNVVVDDDDDFAQVAWWKWFFQAWDQDPPQGIKTKTFTAHHKDAQQFWKAKPAQRAIWGWHFKDAPNHTDRMDTGSGIIITGTPPDHRVNDDGQIIITGPVHPHWYWFQKFKKKKAFAPDPDWAFFQDWFWKAANRDTFIKGQHFFAFWADPPPRHTDDGRDRTDDHGIITITMIGTPDTHTADACVRRVRRFWMFTDDPSDGGMTIGTHGTDGDDNDPHDYDPNNVVVD